Protein AF-A0A1J1J9F6-F1 (afdb_monomer)

Solvent-accessible surface area (backbone atoms only — not comparable to full-atom values): 32027 Å² total; per-residue (Å²): 133,83,80,63,82,72,73,73,68,59,70,45,63,48,17,17,58,83,80,62,45,76,57,54,98,86,55,65,65,42,72,72,48,70,69,55,32,52,53,46,20,74,74,68,78,46,81,68,76,72,48,98,85,37,22,52,30,33,38,53,67,60,50,52,52,51,52,53,51,49,53,53,50,50,52,49,50,53,54,49,50,54,50,49,52,60,53,54,69,68,67,81,74,77,78,72,76,80,83,74,83,84,77,94,70,87,80,84,84,81,90,77,90,78,90,82,81,90,79,87,85,89,83,84,89,86,87,85,88,84,85,88,91,85,89,87,81,87,90,85,87,87,82,89,84,89,83,86,86,80,92,76,87,86,82,92,71,85,76,75,75,75,76,75,68,79,78,84,76,85,79,47,72,67,56,52,41,51,52,52,46,46,48,58,55,37,61,72,66,76,52,55,72,70,57,36,29,44,55,48,22,52,55,42,35,73,74,70,40,73,89,54,42,36,67,58,51,47,54,51,50,55,54,38,65,76,35,58,71,62,45,49,54,43,48,53,50,44,53,51,51,46,76,73,47,88,49,72,87,63,69,63,71,89,62,93,81,65,78,89,80,77,83,87,73,69,80,71,84,42,72,69,56,54,23,50,51,48,31,48,54,48,55,52,34,73,78,35,78,83,61,53,68,72,59,49,26,43,52,49,23,51,52,40,42,75,74,65,43,74,89,52,40,42,67,56,48,46,54,48,53,52,54,42,62,70,36,60,70,59,31,53,57,38,48,52,54,22,52,50,61,71,66,48,79,83,70,65,78,67,84,70,73,88,42,75,67,39,50,51,52,57,56,61,41,49,68,54,55,63,67,70,59,57,99,82,64,90,69,59,78,59,64,59,42,52,52,51,38,53,51,39,38,75,71,68,57,49,81,60,56,63,66,55,51,52,55,50,51,55,49,60,74,76,67,70,92,85,82,83,88,76,93,76,91,78,92,79,93,81,91,76,78,96,70,80,94,63,83,82,84,82,79,79,52,70,67,55,52,52,51,52,53,50,50,50,55,60,46,77,75,45,100,65,99,61,67,64,41,50,55,41,16,52,51,45,34,73,73,66,79,47,93,55,46,32,66,56,49,47,57,50,50,54,54,53,55,51,57,62,72,78,104

pLDDT: mean 72.96, std 23.9, range [24.47, 97.75]

Organism: NCBI:txid568069

Radius of gyration: 36.57 Å; Cα contacts (8 Å, |Δi|>4): 276; chains: 1; bounding box: 85×73×110 Å

Mean predicted aligned error: 23.02 Å

Secondary structure (DSSP, 8-state):
----GGGGS--GGGB-TTT-PBPPTTS-EEE--HHHHHHHHHHHS------TTS--EEEHHHHHHHHHHHHHHHHHHHHHHHHHHHHHHTTSS-----------------------------------------------------------------------PPP-----HHHHHHHHHHHHHHHTTT--HHHHHHHHHHHHHHTT-TT--HHHHHHHHHHHHT-HHHHHHHHHHHHHHHHH---TTT---S-SSS-----S-S----HHHHHHHHHHHHHHHHH-TT--HHHHHHHHHHHHHHTT-TT--HHHHHHHHHHHHHSHHHHHHHHHHHHHHHHSTTS-----PPPHHHHHHHHHHHHHHHHS--TT----HHHHHHHHHHHHHHTTS----HHHHHHHHHHHHHS--------------------------S---HHHHHHHHHHHHHHHTS---S-HHHHHHHHHHHTTS----HHHHHHHHHHHHHHHH--

InterPro domains:
  IPR001005 SANT/Myb domain [SM00717] (167-227)
  IPR001005 SANT/Myb domain [SM00717] (350-415)
  IPR001005 SANT/Myb domain [SM00717] (440-499)
  IPR012934 Zinc finger, AD-type [PS51915] (14-86)
  IPR012934 Zinc finger, AD-type [SM00868] (15-86)

Foldseek 3Di:
DDDPPVVVLPQQQQAAQPPRHGNDPPFDKDFDDPVNQVLCCVQPVDGSDDDSSHYRIHTPVRVVVSVVSSVVVVVVVVVVVVVVVVVVVVPPPDPDPPPPPDDDDDDDDDDDDDDDDDDDDDDDDDDDDDDDDDDDDDDDDDDDDDDDDDDDDDDDDPPPPPPPDQPDDPDDLVNVLLLLLLCVVLVVVPDDLLVSLQVSQVVCVVVVNPRCHSVNSVVVVVVVVVVVVSSVVSVVVLVVCLVPDPPPSSPPDPPPPDDDPDPDPPPPCDLVVVLLLLLQLVVVCVVPVPDDLLRSLQVSQVVCVVVVNPPRHSVNSVVVPVVCVVVVVSVVVSNVVSVVVVVPPQPPPPVQDQDPVLLVLLVVCVVVVVVVDDVPDDDDPVVSLVVSQVVCVVVPRDRDDSVRSVVSSVCSVVPDPDDDDDDDDDDDDDDDDDDDPDDPLDDDDPVNLVLLVVLLVVVVVDDDPDLSLQSSQVVSVVVVVDRDDSVSSVVSNVVVVVVVVVD

Structure (mmCIF, N/CA/C/O backbone):
data_AF-A0A1J1J9F6-F1
#
_entry.id   AF-A0A1J1J9F6-F1
#
loop_
_atom_site.group_PDB
_atom_site.id
_atom_site.type_symbol
_atom_site.label_atom_id
_atom_site.label_alt_id
_atom_site.label_comp_id
_atom_site.label_asym_id
_atom_site.label_entity_id
_atom_site.label_seq_id
_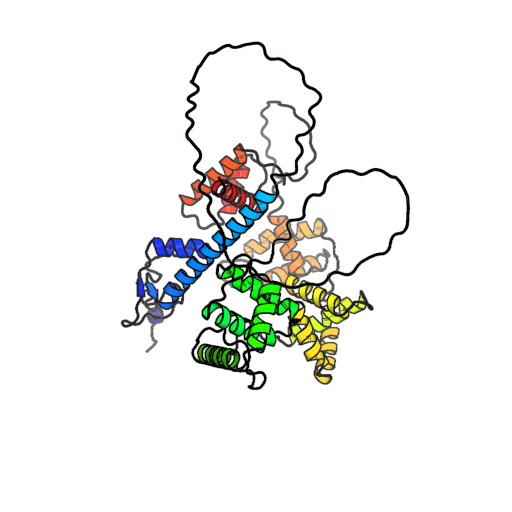atom_site.pdbx_PDB_ins_code
_atom_site.Cartn_x
_atom_site.Cartn_y
_atom_site.Cartn_z
_atom_site.occupancy
_atom_site.B_iso_or_equiv
_atom_site.auth_seq_id
_atom_site.auth_comp_id
_atom_site.auth_asym_id
_atom_site.auth_atom_id
_atom_site.pdbx_PDB_model_num
ATOM 1 N N . MET A 1 1 ? -27.253 24.117 -35.888 1.00 45.06 1 MET A N 1
ATOM 2 C CA . MET A 1 1 ? -26.289 24.970 -35.166 1.00 45.06 1 MET A CA 1
ATOM 3 C C . MET A 1 1 ? -25.290 24.029 -34.528 1.00 45.06 1 MET A C 1
ATOM 5 O O . MET A 1 1 ? -25.671 23.291 -33.633 1.00 45.06 1 MET A O 1
ATOM 9 N N . ALA A 1 2 ? -24.093 23.933 -35.106 1.00 40.78 2 ALA A N 1
ATOM 10 C CA . ALA A 1 2 ? -23.020 23.117 -34.559 1.00 40.78 2 ALA A CA 1
ATOM 11 C C . ALA A 1 2 ? -22.540 23.793 -33.271 1.00 40.78 2 ALA A C 1
ATOM 13 O O . ALA A 1 2 ? -22.115 24.946 -33.321 1.00 40.78 2 ALA A O 1
ATOM 14 N N . SER A 1 3 ? -22.679 23.114 -32.132 1.00 40.25 3 SER A N 1
ATOM 15 C CA . SER A 1 3 ? -21.994 23.505 -30.902 1.00 40.25 3 SER A CA 1
ATOM 16 C C . SER A 1 3 ? -20.500 23.421 -31.188 1.00 40.25 3 SER A C 1
ATOM 18 O O . SER A 1 3 ? -19.999 22.345 -31.522 1.00 40.25 3 SER A O 1
ATOM 20 N N . SER A 1 4 ? -19.816 24.558 -31.152 1.00 49.44 4 SER A N 1
ATOM 21 C CA . SER A 1 4 ? -18.376 24.624 -31.336 1.00 49.44 4 SER A CA 1
ATOM 22 C C . SER A 1 4 ? -17.692 23.730 -30.301 1.00 49.44 4 SER A C 1
ATOM 24 O O . SER A 1 4 ? -18.010 23.776 -29.115 1.00 49.44 4 SER A O 1
ATOM 26 N N . GLU A 1 5 ? -16.710 22.943 -30.739 1.00 48.59 5 GLU A N 1
ATOM 27 C CA . GLU A 1 5 ? -15.833 22.119 -29.886 1.00 48.59 5 GLU A CA 1
ATOM 28 C C . GLU A 1 5 ? -15.062 22.945 -28.825 1.00 48.59 5 GLU A C 1
ATOM 30 O O . GLU A 1 5 ? -14.340 22.389 -28.002 1.00 48.59 5 GLU A O 1
ATOM 35 N N . SER A 1 6 ? -15.250 24.270 -28.797 1.00 47.53 6 SER A N 1
ATOM 36 C CA . SER A 1 6 ? -14.750 25.197 -27.780 1.00 47.53 6 SER A CA 1
ATOM 37 C C . SER A 1 6 ? -15.433 25.074 -26.415 1.00 47.53 6 SER A C 1
ATOM 39 O O . SER A 1 6 ? -14.835 25.482 -25.424 1.00 47.53 6 SER A O 1
ATOM 41 N N . ASP A 1 7 ? -16.638 24.501 -26.327 1.00 44.69 7 ASP A N 1
ATOM 42 C CA . ASP A 1 7 ? -17.374 24.398 -25.051 1.00 44.69 7 ASP A CA 1
ATOM 43 C C . ASP A 1 7 ? -16.960 23.170 -24.209 1.00 44.69 7 ASP A C 1
ATOM 45 O O . ASP A 1 7 ? -17.439 22.973 -23.092 1.00 44.69 7 ASP A O 1
ATOM 49 N N . ILE A 1 8 ? -16.030 22.348 -24.719 1.00 46.72 8 ILE A N 1
ATOM 50 C CA . ILE A 1 8 ? -15.448 21.184 -24.021 1.00 46.72 8 ILE A CA 1
ATOM 51 C C . ILE A 1 8 ? -14.112 21.547 -23.338 1.00 46.72 8 ILE A C 1
ATOM 53 O O . ILE A 1 8 ? -13.499 20.718 -22.671 1.00 46.72 8 ILE A O 1
ATOM 57 N N . LEU A 1 9 ? -13.687 22.814 -23.371 1.00 47.03 9 LEU A N 1
ATOM 58 C CA . LEU A 1 9 ? -12.769 23.354 -22.361 1.00 47.03 9 LEU A CA 1
ATOM 59 C C . LEU A 1 9 ? -13.571 23.640 -21.085 1.00 47.03 9 LEU A C 1
ATOM 61 O O . LEU A 1 9 ? -13.746 24.783 -20.670 1.00 47.03 9 LEU A O 1
ATOM 65 N N . MET A 1 10 ? -14.110 22.576 -20.478 1.00 53.84 10 MET A N 1
ATOM 66 C CA . MET A 1 10 ? -14.727 22.657 -19.158 1.00 53.84 10 MET A CA 1
ATOM 67 C C . MET A 1 10 ? -13.744 23.347 -18.220 1.00 53.84 10 MET A C 1
ATOM 69 O O . MET A 1 10 ? -12.601 22.909 -18.117 1.00 53.84 10 MET A O 1
ATOM 73 N N . ASN A 1 11 ? -14.197 24.413 -17.561 1.00 63.03 11 ASN A N 1
ATOM 74 C CA . ASN A 1 11 ? -13.431 25.241 -16.636 1.00 63.03 11 ASN A CA 1
ATOM 75 C C . ASN A 1 11 ? -12.734 24.340 -15.592 1.00 63.03 11 ASN A C 1
ATOM 77 O O . ASN A 1 11 ? -13.311 23.957 -14.575 1.00 63.03 11 ASN A O 1
ATOM 81 N N . HIS A 1 12 ? -11.497 23.908 -15.875 1.00 67.12 12 HIS A N 1
ATOM 82 C CA . HIS A 1 12 ? -10.770 22.936 -15.047 1.00 67.12 12 HIS A CA 1
ATOM 83 C C . HIS A 1 12 ? -10.451 23.495 -13.655 1.00 67.12 12 HIS A C 1
ATOM 85 O O . HIS A 1 12 ? -10.065 22.744 -12.763 1.00 67.12 12 HIS A O 1
ATOM 91 N N . THR A 1 13 ? -10.629 24.802 -13.478 1.00 75.81 13 THR A N 1
ATOM 92 C CA . THR A 1 13 ? -10.451 25.582 -12.254 1.00 75.81 13 THR A CA 1
ATOM 93 C C . THR A 1 13 ? -11.430 25.197 -11.143 1.00 75.81 13 THR A C 1
ATOM 95 O O . THR A 1 13 ? -11.061 25.276 -9.975 1.00 75.81 13 THR A O 1
ATOM 98 N N . GLU A 1 14 ? -12.626 24.712 -11.485 1.00 83.69 14 GLU A N 1
ATOM 99 C CA . GLU A 1 14 ? -13.698 24.365 -10.534 1.00 83.69 14 GLU A CA 1
ATOM 100 C C . GLU A 1 14 ? -13.728 22.871 -10.179 1.00 83.69 14 GLU A C 1
ATOM 102 O O . GLU A 1 14 ? -14.678 22.370 -9.588 1.00 83.69 14 GLU A O 1
ATOM 107 N N . ARG A 1 15 ? -12.699 22.105 -10.549 1.00 90.06 15 ARG A N 1
ATOM 108 C CA . ARG A 1 15 ? -12.614 20.672 -10.226 1.00 90.06 15 ARG A CA 1
ATOM 109 C C . ARG A 1 15 ? -11.651 20.427 -9.082 1.00 90.06 15 ARG A C 1
ATOM 111 O O . ARG A 1 15 ? -10.672 21.136 -8.928 1.00 90.06 15 ARG A O 1
ATOM 118 N N . CYS A 1 16 ? -11.848 19.382 -8.298 1.00 92.25 16 CYS A N 1
ATOM 119 C CA . CYS A 1 16 ? -10.844 18.942 -7.341 1.00 92.25 16 CYS A CA 1
ATOM 120 C C . CYS A 1 16 ? -9.620 18.391 -8.083 1.00 92.25 16 CYS A C 1
ATOM 122 O O . CYS A 1 16 ? -9.741 17.487 -8.905 1.00 92.25 16 CYS A O 1
ATOM 124 N N . ARG A 1 17 ? -8.419 18.860 -7.739 1.00 92.00 17 ARG A N 1
ATOM 125 C CA . ARG A 1 17 ? -7.162 18.456 -8.380 1.00 92.00 17 ARG A CA 1
ATOM 126 C C . ARG A 1 17 ? -6.881 16.955 -8.291 1.00 92.00 17 ARG A C 1
ATOM 128 O O . ARG A 1 17 ? -6.308 16.401 -9.220 1.00 92.00 17 ARG A O 1
ATOM 135 N N . MET A 1 18 ? -7.294 16.308 -7.199 1.00 91.62 18 MET A N 1
ATOM 136 C CA . MET A 1 18 ? -7.048 14.879 -6.966 1.00 91.62 18 MET A CA 1
ATOM 137 C C . MET A 1 18 ? -8.082 13.959 -7.630 1.00 91.62 18 MET A C 1
ATOM 139 O O . MET A 1 18 ? -7.702 13.059 -8.368 1.00 91.62 18 MET A O 1
ATOM 143 N N . CYS A 1 19 ? -9.382 14.148 -7.372 1.00 92.62 19 CYS A N 1
ATOM 144 C CA . CYS A 1 19 ? -10.427 13.261 -7.904 1.00 92.62 19 CYS A CA 1
ATOM 145 C C . CYS A 1 19 ? -11.083 13.752 -9.201 1.00 92.62 19 CYS A C 1
ATOM 147 O O . CYS A 1 19 ? -11.910 13.038 -9.755 1.00 92.62 19 CYS A O 1
ATOM 149 N N . LEU A 1 20 ? -10.746 14.957 -9.673 1.00 91.50 20 LEU A N 1
ATOM 150 C CA . LEU A 1 20 ? -11.288 15.601 -10.881 1.00 91.50 20 LEU A CA 1
ATOM 151 C C . LEU A 1 20 ? -12.809 15.843 -10.876 1.00 91.50 20 LEU A C 1
ATOM 153 O O . LEU A 1 20 ? -13.358 16.292 -11.890 1.00 91.50 20 LEU A O 1
ATOM 157 N N . ASN A 1 21 ? -13.476 15.596 -9.745 1.00 90.94 21 ASN A N 1
ATOM 158 C CA . ASN A 1 21 ? -14.885 15.919 -9.534 1.00 90.94 21 ASN A CA 1
ATOM 159 C C . ASN A 1 21 ? -15.082 17.434 -9.485 1.00 90.94 21 ASN A C 1
ATOM 161 O O . ASN A 1 21 ? -14.220 18.148 -8.979 1.00 90.94 21 ASN A O 1
ATOM 165 N N . LEU A 1 22 ? -16.219 17.908 -9.991 1.00 90.94 22 LEU A N 1
ATOM 166 C CA . LEU A 1 22 ? -16.629 19.307 -9.864 1.00 90.94 22 LEU A CA 1
ATOM 167 C C . LEU A 1 22 ? -16.836 19.651 -8.387 1.00 90.94 22 LEU A C 1
ATOM 169 O O . LEU A 1 22 ? -17.468 18.885 -7.664 1.00 90.94 22 LEU A O 1
ATOM 173 N N . ILE A 1 23 ? -16.286 20.783 -7.966 1.00 89.44 23 ILE A N 1
ATOM 174 C CA . ILE A 1 23 ? -16.516 21.383 -6.658 1.00 89.44 23 ILE A CA 1
ATOM 175 C C . ILE A 1 23 ? -17.709 22.313 -6.838 1.00 89.44 23 ILE A C 1
ATOM 177 O O . ILE A 1 23 ? -17.644 23.258 -7.618 1.00 89.44 23 ILE A O 1
ATOM 181 N N . SER A 1 24 ? -18.810 22.019 -6.154 1.00 86.00 24 SER A N 1
ATOM 182 C CA . SER A 1 24 ? -19.954 22.935 -6.149 1.00 86.00 24 SER A CA 1
ATOM 183 C C . SER A 1 24 ? -19.693 24.120 -5.216 1.00 86.00 24 SER A C 1
ATOM 185 O O . SER A 1 24 ? -18.959 23.980 -4.239 1.00 86.00 24 SER A O 1
ATOM 187 N N . ASP A 1 25 ? -20.346 25.258 -5.462 1.00 76.69 25 ASP A N 1
ATOM 188 C CA . ASP A 1 25 ? -20.205 26.482 -4.649 1.00 76.69 25 ASP A CA 1
ATOM 189 C C . ASP A 1 25 ? -20.490 26.272 -3.147 1.00 76.69 25 ASP A C 1
ATOM 191 O O . ASP A 1 25 ? -20.051 27.054 -2.306 1.00 76.69 25 ASP A O 1
ATOM 195 N N . ASN A 1 26 ? -21.209 25.200 -2.800 1.00 79.25 26 ASN A N 1
ATOM 196 C CA . ASN A 1 26 ? -21.581 24.853 -1.429 1.00 79.25 26 ASN A CA 1
ATOM 197 C C . ASN A 1 26 ? -20.626 23.844 -0.762 1.00 79.25 26 ASN A C 1
ATOM 199 O O . ASN A 1 26 ? -20.807 23.516 0.413 1.00 79.25 26 ASN A O 1
ATOM 203 N N . GLU A 1 27 ? -19.644 23.303 -1.484 1.00 81.56 27 GLU A N 1
ATOM 204 C CA . GLU A 1 27 ? -18.698 22.332 -0.936 1.00 81.56 27 GLU A CA 1
ATOM 205 C C . GLU A 1 27 ? -17.489 23.008 -0.285 1.00 81.56 27 GLU A C 1
ATOM 207 O O . GLU A 1 27 ? -16.914 23.960 -0.802 1.00 81.56 27 GLU A O 1
ATOM 212 N N . ILE A 1 28 ? -17.046 22.461 0.851 1.00 89.62 28 ILE A N 1
ATOM 213 C CA . ILE A 1 28 ? -15.795 22.884 1.484 1.00 89.62 28 ILE A CA 1
ATOM 214 C C . ILE A 1 28 ? -14.626 22.404 0.619 1.00 89.62 28 ILE A C 1
ATOM 216 O O . ILE A 1 28 ? -14.436 21.198 0.408 1.00 89.62 28 ILE A O 1
ATOM 220 N N . PHE A 1 29 ? -13.807 23.350 0.174 1.00 92.94 29 PHE A N 1
ATOM 221 C CA . PHE A 1 29 ? -12.582 23.091 -0.566 1.00 92.94 29 PHE A CA 1
ATOM 222 C C . PHE A 1 29 ? -11.382 23.774 0.085 1.00 92.94 29 PHE A C 1
ATOM 224 O O . PHE A 1 29 ? -11.502 24.752 0.821 1.00 92.94 29 PHE A O 1
ATOM 231 N N . TYR A 1 30 ? -10.206 23.240 -0.217 1.00 93.56 30 TYR A N 1
ATOM 232 C CA . TYR A 1 30 ? -8.922 23.749 0.237 1.00 93.56 30 TYR A CA 1
ATOM 233 C C . TYR A 1 30 ? -8.121 24.201 -0.975 1.00 93.56 30 TYR A C 1
ATOM 235 O O . TYR A 1 30 ? -8.051 23.490 -1.980 1.00 93.56 30 TYR A O 1
ATOM 243 N N . LYS A 1 31 ? -7.512 25.382 -0.885 1.00 94.12 31 LYS A N 1
ATOM 244 C CA . LYS A 1 31 ? -6.540 25.828 -1.880 1.00 94.12 31 LYS A CA 1
ATOM 245 C C . LYS A 1 31 ? -5.229 25.081 -1.646 1.00 94.12 31 LYS A C 1
ATOM 247 O O . LYS A 1 31 ? -4.800 24.958 -0.503 1.00 94.12 31 LYS A O 1
ATOM 252 N N . ILE A 1 32 ? -4.609 24.594 -2.717 1.00 94.19 32 ILE A N 1
ATOM 253 C CA . ILE A 1 32 ? -3.325 23.894 -2.636 1.00 94.19 32 ILE A CA 1
ATOM 254 C C . ILE A 1 32 ? -2.253 24.899 -2.213 1.00 94.19 32 ILE A C 1
ATOM 256 O O . ILE A 1 32 ? -1.928 25.823 -2.964 1.00 94.19 32 ILE A O 1
ATOM 260 N N . ASP A 1 33 ? -1.714 24.708 -1.015 1.00 94.44 33 ASP A N 1
ATOM 261 C CA . ASP A 1 33 ? -0.551 25.417 -0.496 1.00 94.44 33 ASP A CA 1
ATOM 262 C C . ASP A 1 33 ? 0.710 24.542 -0.577 1.00 94.44 33 ASP A C 1
ATOM 264 O O . ASP A 1 33 ? 0.669 23.386 -1.009 1.00 94.44 33 ASP A O 1
ATOM 268 N N . GLU A 1 34 ? 1.855 25.103 -0.194 1.00 93.31 34 GLU A N 1
ATOM 269 C CA . GLU A 1 34 ? 3.135 24.393 -0.262 1.00 93.31 34 GLU A CA 1
ATOM 270 C C . GLU A 1 34 ? 3.165 23.166 0.661 1.00 93.31 34 GLU A C 1
ATOM 272 O O . GLU A 1 34 ? 3.655 22.108 0.272 1.00 93.31 34 GLU A O 1
ATOM 277 N N . THR A 1 35 ? 2.542 23.263 1.838 1.00 93.44 35 THR A N 1
ATOM 278 C CA . THR A 1 35 ? 2.423 22.156 2.795 1.00 93.44 35 THR A CA 1
ATOM 279 C C . THR A 1 35 ? 1.708 20.960 2.172 1.00 93.44 35 THR A C 1
ATOM 281 O O . THR A 1 35 ? 2.167 19.823 2.279 1.00 93.44 35 THR A O 1
ATOM 284 N N . MET A 1 36 ? 0.593 21.207 1.486 1.00 94.19 36 MET A N 1
ATOM 285 C CA . MET A 1 36 ? -0.194 20.183 0.815 1.00 94.19 36 MET A CA 1
ATOM 286 C C . MET A 1 36 ? 0.563 19.560 -0.360 1.00 94.19 36 MET A C 1
ATOM 288 O O . MET A 1 36 ? 0.518 18.339 -0.521 1.00 94.19 36 MET A O 1
ATOM 292 N N . LYS A 1 37 ? 1.305 20.364 -1.139 1.00 93.69 37 LYS A N 1
ATOM 293 C CA . LYS A 1 37 ? 2.190 19.840 -2.192 1.00 93.69 37 LYS A CA 1
ATOM 294 C C . LYS A 1 37 ? 3.244 18.905 -1.613 1.00 93.69 37 LYS A C 1
ATOM 296 O O . LYS A 1 37 ? 3.349 17.773 -2.072 1.00 93.69 37 LYS A O 1
ATOM 301 N N . THR A 1 38 ? 3.958 19.340 -0.573 1.00 92.44 38 THR A N 1
ATOM 302 C CA . THR A 1 38 ? 4.999 18.534 0.076 1.00 92.44 38 THR A CA 1
ATOM 303 C C . THR A 1 38 ? 4.424 17.245 0.665 1.00 92.44 38 THR A C 1
ATOM 305 O O . THR A 1 38 ? 4.999 16.175 0.476 1.00 92.44 38 THR A O 1
ATOM 308 N N . LYS A 1 39 ? 3.263 17.301 1.336 1.00 92.12 39 LYS A N 1
ATOM 309 C CA . LYS A 1 39 ? 2.571 16.102 1.847 1.00 92.12 39 LYS A CA 1
ATOM 310 C C . LYS A 1 39 ? 2.236 15.119 0.722 1.00 92.12 39 LYS A C 1
ATOM 312 O O . LYS A 1 39 ? 2.510 13.925 0.843 1.00 92.12 39 LYS A O 1
ATOM 317 N N . PHE A 1 40 ? 1.665 15.620 -0.371 1.00 93.56 40 PHE A N 1
ATOM 318 C CA . PHE A 1 40 ? 1.282 14.806 -1.522 1.00 93.56 40 PHE A CA 1
ATOM 319 C C . PHE A 1 40 ? 2.495 14.175 -2.216 1.00 93.56 40 PHE A C 1
ATOM 321 O O . PHE A 1 40 ? 2.488 12.973 -2.492 1.00 93.56 40 PHE A O 1
ATOM 328 N N . GLU A 1 41 ? 3.551 14.952 -2.444 1.00 93.62 41 GLU A N 1
ATOM 329 C CA . GLU A 1 41 ? 4.795 14.483 -3.052 1.00 93.62 41 GLU A CA 1
ATOM 330 C C . GLU A 1 41 ? 5.493 13.447 -2.167 1.00 93.62 41 GLU A C 1
ATOM 332 O O . GLU A 1 41 ? 5.879 12.385 -2.648 1.00 93.62 41 GLU A O 1
ATOM 337 N N . ASN A 1 42 ? 5.571 13.677 -0.854 1.00 87.81 42 ASN A N 1
ATOM 338 C CA . ASN A 1 42 ? 6.160 12.715 0.078 1.00 87.81 42 ASN A CA 1
ATOM 339 C C . ASN A 1 42 ? 5.431 11.365 0.063 1.00 87.81 42 ASN A C 1
ATOM 341 O O . ASN A 1 42 ? 6.063 10.317 0.225 1.00 87.81 42 ASN A O 1
ATOM 345 N N . LEU A 1 43 ? 4.107 11.375 -0.120 1.00 91.81 43 LEU A N 1
ATOM 346 C CA . LEU A 1 43 ? 3.293 10.163 -0.175 1.00 91.81 43 LEU A CA 1
ATOM 347 C C . LEU A 1 43 ? 3.382 9.439 -1.519 1.00 91.81 43 LEU A C 1
ATOM 349 O O . LEU A 1 43 ? 3.495 8.214 -1.534 1.00 91.81 43 LEU A O 1
ATOM 353 N N . THR A 1 44 ? 3.305 10.177 -2.625 1.00 88.88 44 THR A N 1
ATOM 354 C CA . THR A 1 44 ? 3.098 9.612 -3.970 1.00 88.88 44 THR A CA 1
ATOM 355 C C . THR A 1 44 ? 4.344 9.618 -4.848 1.00 88.88 44 THR A C 1
ATOM 357 O O . THR A 1 44 ? 4.368 8.918 -5.857 1.00 88.88 44 THR A O 1
ATOM 360 N N . PHE A 1 45 ? 5.367 10.386 -4.470 1.00 87.25 45 PHE A N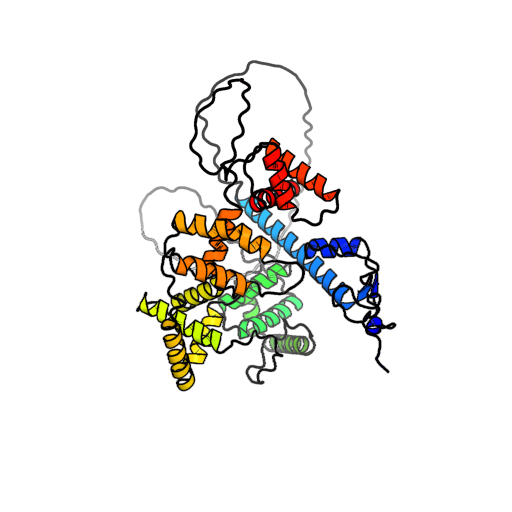 1
ATOM 361 C CA . PHE A 1 45 ? 6.535 10.729 -5.287 1.00 87.25 45 PHE A CA 1
ATOM 362 C C . PHE A 1 45 ? 6.185 11.470 -6.587 1.00 87.25 45 PHE A C 1
ATOM 364 O O . PHE A 1 45 ? 6.971 11.472 -7.533 1.00 87.25 45 PHE A O 1
ATOM 371 N N . VAL A 1 46 ? 5.001 12.088 -6.640 1.00 87.62 46 VAL A N 1
ATOM 372 C CA . VAL A 1 46 ? 4.521 12.887 -7.770 1.00 87.62 46 VAL A CA 1
ATOM 373 C C . VAL A 1 46 ? 4.304 14.324 -7.308 1.00 87.62 46 VAL A C 1
ATOM 375 O O . VAL A 1 46 ? 3.648 14.563 -6.295 1.00 87.62 46 VAL A O 1
ATOM 378 N N . GLU A 1 47 ? 4.822 15.285 -8.071 1.00 86.94 47 GLU A N 1
ATOM 379 C CA . GLU A 1 47 ? 4.639 16.707 -7.784 1.00 86.94 47 GLU A CA 1
ATOM 380 C C . GLU A 1 47 ? 3.196 17.153 -8.068 1.00 86.94 47 GLU A C 1
ATOM 382 O O . GLU A 1 47 ? 2.622 16.902 -9.134 1.00 86.94 47 GLU A O 1
ATOM 387 N N . LEU A 1 48 ? 2.612 17.886 -7.121 1.00 88.31 48 LEU A N 1
ATOM 388 C CA . LEU A 1 48 ? 1.295 18.490 -7.278 1.00 88.31 48 LEU A CA 1
ATOM 389 C C . LEU A 1 48 ? 1.410 19.867 -7.960 1.00 88.31 48 LEU A C 1
ATOM 391 O O . LEU A 1 48 ? 1.349 20.915 -7.316 1.00 88.31 48 LEU A O 1
ATOM 395 N N . ILE A 1 49 ? 1.567 19.858 -9.286 1.00 84.38 49 ILE A N 1
ATOM 396 C CA . ILE A 1 49 ? 1.757 21.078 -10.089 1.00 84.38 49 ILE A CA 1
ATOM 397 C C . ILE A 1 49 ? 0.466 21.912 -10.130 1.00 84.38 49 ILE A C 1
ATOM 399 O O . ILE A 1 49 ? -0.590 21.412 -10.543 1.00 84.38 49 ILE A O 1
ATOM 403 N N . I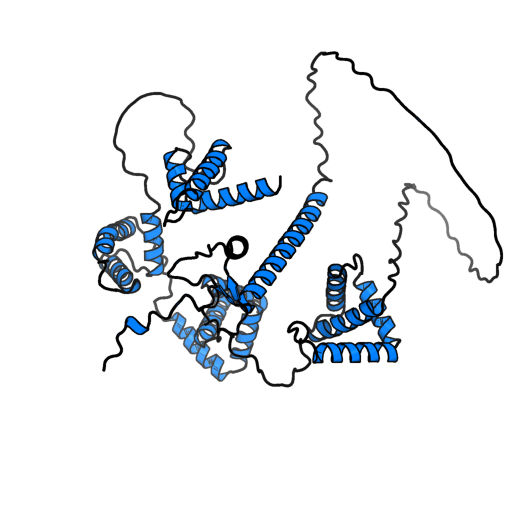LE A 1 50 ? 0.577 23.197 -9.772 1.00 80.94 50 ILE A N 1
ATOM 404 C CA . ILE A 1 50 ? -0.468 24.220 -9.924 1.00 80.94 50 ILE A CA 1
ATOM 405 C C . ILE A 1 50 ? -0.141 25.052 -11.167 1.00 80.94 50 ILE A C 1
ATOM 407 O O . ILE A 1 50 ? 0.932 25.640 -11.257 1.00 80.94 50 ILE A O 1
ATOM 411 N N . SER A 1 51 ? -1.060 25.121 -12.128 1.00 82.25 51 SER A N 1
ATOM 412 C CA . SER A 1 51 ? -0.914 25.967 -13.320 1.00 82.25 51 SER A CA 1
ATOM 413 C C . SER A 1 51 ? -2.279 26.477 -13.770 1.00 82.25 51 SER A C 1
ATOM 415 O O . SER A 1 51 ? -3.296 25.986 -13.296 1.00 82.25 51 SER A O 1
ATOM 417 N N . SER A 1 52 ? -2.332 27.411 -14.720 1.00 80.56 52 SER A N 1
ATOM 418 C CA . SER A 1 52 ? -3.601 27.873 -15.305 1.00 80.56 52 SER A CA 1
ATOM 419 C C . SER A 1 52 ? -4.401 26.761 -15.999 1.00 80.56 52 SER A C 1
ATOM 421 O O . SER A 1 52 ? -5.607 26.899 -16.173 1.00 80.56 52 SER A O 1
ATOM 423 N N . GLN A 1 53 ? -3.748 25.657 -16.374 1.00 80.88 53 GLN A N 1
ATOM 424 C CA . GLN A 1 53 ? -4.378 24.503 -17.022 1.00 80.88 53 GLN A CA 1
ATOM 425 C C . GLN A 1 53 ? -4.981 23.509 -16.019 1.00 80.88 53 GLN A C 1
ATOM 427 O O . GLN A 1 53 ? -5.722 22.608 -16.407 1.00 80.88 53 GLN A O 1
ATOM 432 N N . PHE A 1 54 ? -4.668 23.643 -14.728 1.00 83.12 54 PHE A N 1
ATOM 433 C CA . PHE A 1 54 ? -5.048 22.682 -13.702 1.00 83.12 54 PHE A CA 1
ATOM 434 C C . PHE A 1 54 ? -5.690 23.363 -12.497 1.00 83.12 54 PHE A C 1
ATOM 436 O O . PHE A 1 54 ? -5.325 24.470 -12.117 1.00 83.12 54 PHE A O 1
ATOM 443 N N . SER A 1 55 ? -6.621 22.672 -11.840 1.00 89.50 55 SER A N 1
ATOM 444 C CA . SER A 1 55 ? -7.222 23.202 -10.619 1.00 89.50 55 SER A CA 1
ATOM 445 C C . SER A 1 55 ? -6.194 23.460 -9.517 1.00 89.50 55 SER A C 1
ATOM 447 O O . SER A 1 55 ? -5.293 22.651 -9.284 1.00 89.50 55 SER A O 1
ATOM 449 N N . SER A 1 56 ? -6.400 24.557 -8.788 1.00 92.50 56 SER A N 1
ATOM 450 C CA . SER A 1 56 ? -5.678 24.886 -7.554 1.00 92.50 56 SER A CA 1
ATOM 451 C C . SER A 1 56 ? -6.435 24.468 -6.285 1.00 92.50 56 SER A C 1
ATOM 453 O O . SER A 1 56 ? -6.046 24.860 -5.186 1.00 92.50 56 SER A O 1
ATOM 455 N N . LEU A 1 57 ? -7.519 23.694 -6.427 1.00 93.19 57 LEU A N 1
ATOM 456 C CA . LEU A 1 57 ? -8.451 23.345 -5.355 1.00 93.19 57 LEU A CA 1
ATOM 457 C C . LEU A 1 57 ? -8.475 21.836 -5.088 1.00 93.19 57 LEU A C 1
ATOM 459 O O . LEU A 1 57 ? -8.392 21.027 -6.011 1.00 93.19 57 LEU A O 1
ATOM 463 N N . ILE A 1 58 ? -8.663 21.445 -3.830 1.00 94.12 58 ILE A N 1
ATOM 464 C CA . ILE A 1 58 ? -8.890 20.060 -3.398 1.00 94.12 58 ILE A CA 1
ATOM 465 C C . ILE A 1 58 ? -10.171 19.998 -2.569 1.00 94.12 58 ILE A C 1
ATOM 467 O O . ILE A 1 58 ? -10.361 20.794 -1.651 1.00 94.12 58 ILE A O 1
ATOM 471 N N . CYS A 1 59 ? -11.057 19.045 -2.867 1.00 95.00 59 CYS A N 1
ATOM 472 C CA . CYS A 1 59 ? -12.280 18.862 -2.090 1.00 95.00 59 CYS A CA 1
ATOM 473 C C . CYS A 1 59 ? -11.986 18.279 -0.699 1.00 95.00 59 CYS A C 1
ATOM 475 O O . CYS A 1 59 ? -10.992 17.575 -0.489 1.00 95.00 59 CYS A O 1
ATOM 477 N N . LEU A 1 60 ? -12.897 18.511 0.250 1.00 94.88 60 LEU A N 1
ATOM 478 C CA . LEU A 1 60 ? -12.782 18.026 1.627 1.00 94.88 60 LEU A CA 1
ATOM 479 C C . LEU A 1 60 ? -12.452 16.533 1.738 1.00 94.88 60 LEU A C 1
ATOM 481 O O . LEU A 1 60 ? -11.636 16.146 2.571 1.00 94.88 60 LEU A O 1
ATOM 485 N N . ASN A 1 61 ? -13.065 15.690 0.905 1.00 95.44 61 ASN A N 1
ATOM 486 C CA . ASN A 1 61 ? -12.848 14.246 0.967 1.00 95.44 61 ASN A CA 1
ATOM 487 C C . ASN A 1 61 ? -11.417 13.862 0.563 1.00 95.44 61 ASN A C 1
ATOM 489 O O . ASN A 1 61 ? -10.768 13.066 1.238 1.00 95.44 61 ASN A O 1
ATOM 493 N N . CYS A 1 62 ? -10.901 14.463 -0.511 1.00 95.06 62 CYS A N 1
ATOM 494 C CA . CYS A 1 62 ? -9.529 14.238 -0.954 1.00 95.06 62 CYS A CA 1
ATOM 495 C C . CYS A 1 62 ? -8.515 14.744 0.073 1.00 95.06 62 CYS A C 1
ATOM 497 O O . CYS A 1 62 ? -7.560 14.028 0.362 1.00 95.06 62 CYS A O 1
ATOM 499 N N . ASN A 1 63 ? -8.763 15.905 0.687 1.00 95.12 63 ASN A N 1
ATOM 500 C CA . ASN A 1 63 ? -7.908 16.414 1.757 1.00 95.12 63 ASN A CA 1
ATOM 501 C C . ASN A 1 63 ? -7.916 15.492 2.993 1.00 95.12 63 ASN A C 1
ATOM 503 O O . ASN A 1 63 ? -6.862 15.119 3.494 1.00 95.12 63 ASN A O 1
ATOM 507 N N . LYS A 1 64 ? -9.093 15.030 3.441 1.00 95.31 64 LYS A N 1
ATOM 508 C CA . LYS A 1 64 ? -9.203 14.061 4.548 1.00 95.31 64 LYS A CA 1
ATOM 509 C C . LYS A 1 64 ? -8.447 12.765 4.260 1.00 95.31 64 LYS A C 1
ATOM 511 O O . LYS A 1 64 ? -7.808 12.222 5.155 1.00 95.31 64 LYS A O 1
ATOM 516 N N . ASN A 1 65 ? -8.523 12.261 3.030 1.00 95.50 65 ASN A N 1
ATOM 517 C CA . ASN A 1 65 ? -7.792 11.057 2.638 1.00 95.50 65 ASN A CA 1
ATOM 518 C C . ASN A 1 65 ? -6.280 11.294 2.593 1.00 95.50 65 ASN A C 1
ATOM 520 O O . ASN A 1 65 ? -5.529 10.412 3.001 1.00 95.50 65 ASN A O 1
ATOM 524 N N . LEU A 1 66 ? -5.842 12.474 2.145 1.00 94.25 66 LEU A N 1
ATOM 525 C CA . LEU A 1 66 ? -4.434 12.857 2.175 1.00 94.25 66 LEU A CA 1
ATOM 526 C C . LEU A 1 66 ? -3.899 12.873 3.614 1.00 94.25 66 LEU A C 1
ATOM 528 O O . LEU A 1 66 ? -2.899 12.219 3.885 1.00 94.25 66 LEU A O 1
ATOM 532 N N . GLU A 1 67 ? -4.606 13.522 4.543 1.00 94.56 67 GLU A N 1
ATOM 533 C CA . GLU A 1 67 ? -4.221 13.559 5.962 1.00 94.56 67 GLU A CA 1
ATOM 534 C C . GLU A 1 67 ? -4.198 12.158 6.592 1.00 94.56 67 GLU A C 1
ATOM 536 O O . GLU A 1 67 ? -3.227 11.796 7.251 1.00 94.56 67 GLU A O 1
ATOM 541 N N . LYS A 1 68 ? -5.211 11.319 6.325 1.00 95.50 68 LYS A N 1
ATOM 542 C CA . LYS A 1 68 ? -5.231 9.921 6.798 1.00 95.50 68 LYS A CA 1
ATOM 543 C C . LYS A 1 68 ? -4.012 9.130 6.320 1.00 95.50 68 LYS A C 1
ATOM 545 O O . LYS A 1 68 ? -3.436 8.366 7.090 1.00 95.50 68 LYS A O 1
ATOM 550 N N . LEU A 1 69 ? -3.625 9.298 5.055 1.00 93.88 69 LEU A N 1
ATOM 551 C CA . LEU A 1 69 ? -2.452 8.630 4.492 1.00 93.88 69 LEU A CA 1
ATOM 552 C C . LEU A 1 69 ? -1.144 9.175 5.076 1.00 93.88 69 LEU A C 1
ATOM 554 O O . LEU A 1 69 ? -0.228 8.389 5.311 1.00 93.88 69 LEU A O 1
ATOM 558 N N . CYS A 1 70 ? -1.059 10.483 5.339 1.00 92.50 70 CYS A N 1
ATOM 559 C CA . CYS A 1 70 ? 0.076 11.084 6.041 1.00 92.50 70 CYS A CA 1
ATOM 560 C C . CYS A 1 70 ? 0.247 10.463 7.431 1.00 92.50 70 CYS A C 1
ATOM 562 O O . CYS A 1 70 ? 1.313 9.919 7.710 1.00 92.50 70 CYS A O 1
ATOM 564 N N . SER A 1 71 ? -0.809 10.448 8.251 1.00 93.94 71 SER A N 1
ATOM 565 C CA . SER A 1 71 ? -0.759 9.868 9.599 1.00 93.94 71 SER A CA 1
ATOM 566 C C . SER A 1 71 ? -0.408 8.379 9.578 1.00 93.94 71 SER A C 1
ATOM 568 O O . SER A 1 71 ? 0.427 7.932 10.356 1.00 93.94 71 SER A O 1
ATOM 570 N N . PHE A 1 72 ? -0.980 7.609 8.645 1.00 95.06 72 PHE A N 1
ATOM 571 C CA . PHE A 1 72 ? -0.633 6.194 8.493 1.00 95.06 72 PHE A CA 1
ATOM 572 C C . PHE A 1 72 ? 0.848 5.990 8.145 1.00 95.06 72 PHE A C 1
ATOM 574 O O . PHE A 1 72 ? 1.494 5.077 8.657 1.00 95.06 72 PHE A O 1
ATOM 581 N N . ARG A 1 73 ? 1.410 6.833 7.271 1.00 91.19 73 ARG A N 1
ATOM 582 C CA . ARG A 1 73 ? 2.832 6.759 6.918 1.00 91.19 73 ARG A CA 1
ATOM 583 C C . ARG A 1 73 ? 3.726 7.094 8.110 1.00 91.19 73 ARG A C 1
ATOM 585 O O . ARG A 1 73 ? 4.733 6.418 8.290 1.00 91.19 73 ARG A O 1
ATOM 592 N N . GLU A 1 74 ? 3.382 8.115 8.888 1.00 91.38 74 GLU A N 1
ATOM 593 C CA . GLU A 1 74 ? 4.116 8.486 10.103 1.00 91.38 74 GLU A CA 1
ATOM 594 C C . GLU A 1 74 ? 4.123 7.334 11.113 1.00 91.38 74 GLU A C 1
ATOM 596 O O . GLU A 1 74 ? 5.193 6.923 11.557 1.00 91.38 74 GLU A O 1
ATOM 601 N N . GLU A 1 75 ? 2.961 6.727 11.371 1.00 95.06 75 GLU A N 1
ATOM 602 C CA . GLU A 1 75 ? 2.837 5.557 12.249 1.00 95.06 75 GLU A CA 1
ATOM 603 C C . GLU A 1 75 ? 3.651 4.361 11.727 1.00 95.06 75 GLU A C 1
ATOM 605 O O . GLU A 1 75 ? 4.309 3.650 12.490 1.00 95.06 75 GLU A O 1
ATOM 610 N N . LEU A 1 76 ? 3.647 4.130 10.410 1.00 94.50 76 LEU A N 1
ATOM 611 C CA . LEU A 1 76 ? 4.442 3.070 9.795 1.00 94.50 76 LEU A CA 1
ATOM 612 C C . LEU A 1 76 ? 5.945 3.308 9.980 1.00 94.50 76 LEU A C 1
ATOM 614 O O . LEU A 1 76 ? 6.661 2.364 10.311 1.00 94.50 76 LEU A O 1
ATOM 618 N N . ILE A 1 77 ? 6.414 4.542 9.773 1.00 91.75 77 ILE A N 1
ATOM 619 C CA . ILE A 1 77 ? 7.817 4.918 9.983 1.00 91.75 77 ILE A CA 1
ATOM 620 C C . ILE A 1 77 ? 8.186 4.723 11.453 1.00 91.75 77 ILE A C 1
ATOM 622 O O . ILE A 1 77 ? 9.181 4.068 11.734 1.00 91.75 77 ILE A O 1
ATOM 626 N N . GLU A 1 78 ? 7.366 5.204 12.387 1.00 94.38 78 GLU A N 1
ATOM 627 C CA . GLU A 1 78 ? 7.606 5.043 13.824 1.00 94.38 78 GLU A CA 1
ATOM 628 C C . GLU A 1 78 ? 7.700 3.562 14.222 1.00 94.38 78 GLU A C 1
ATOM 630 O O . GLU A 1 78 ? 8.628 3.151 14.921 1.00 94.38 78 GLU A O 1
ATOM 635 N N . ASN A 1 79 ? 6.778 2.730 13.733 1.00 93.88 79 ASN A N 1
ATOM 636 C CA . ASN A 1 79 ? 6.788 1.292 13.995 1.00 93.88 79 ASN A CA 1
ATOM 637 C C . ASN A 1 79 ? 8.008 0.591 13.380 1.00 93.88 79 ASN A C 1
ATOM 639 O O . ASN A 1 79 ? 8.566 -0.320 13.993 1.00 93.88 79 ASN A O 1
ATOM 643 N N . GLN A 1 80 ? 8.437 1.005 12.185 1.00 92.44 80 GLN A N 1
ATOM 644 C CA . GLN A 1 80 ? 9.657 0.492 11.562 1.00 92.44 80 GLN A CA 1
ATOM 645 C C . GLN A 1 80 ? 10.899 0.895 12.358 1.00 92.44 80 GLN A C 1
ATOM 647 O O . GLN A 1 80 ? 11.735 0.036 12.622 1.00 92.44 80 GLN A O 1
ATOM 652 N N . THR A 1 81 ? 10.998 2.151 12.790 1.00 90.81 81 THR A N 1
ATOM 653 C CA . THR A 1 81 ? 12.103 2.640 13.623 1.00 90.81 81 THR A CA 1
ATOM 654 C C . THR A 1 81 ? 12.193 1.859 14.930 1.00 90.81 81 THR A C 1
ATOM 656 O O . THR A 1 81 ? 13.248 1.308 15.228 1.00 90.81 81 THR A O 1
ATOM 659 N N . LYS A 1 82 ? 11.072 1.679 15.645 1.00 92.31 82 LYS A N 1
ATOM 660 C CA . LYS A 1 82 ? 11.022 0.857 16.868 1.00 92.31 82 LYS A CA 1
ATOM 661 C C . LYS A 1 82 ? 11.477 -0.581 16.622 1.00 92.31 82 LYS A C 1
ATOM 663 O O . LYS A 1 82 ? 12.184 -1.161 17.442 1.00 92.31 82 LYS A O 1
ATOM 668 N N . LEU A 1 83 ? 11.072 -1.178 15.499 1.00 90.19 83 LEU A N 1
ATOM 669 C CA . LEU A 1 83 ? 11.510 -2.523 15.133 1.00 90.19 83 LEU A CA 1
ATOM 670 C C . LEU A 1 83 ? 13.025 -2.569 14.887 1.00 90.19 83 LEU A C 1
ATOM 672 O O . LEU A 1 83 ? 13.676 -3.503 15.347 1.00 90.19 83 LEU A O 1
ATOM 676 N N . TYR A 1 84 ? 13.582 -1.578 14.190 1.00 86.00 84 TYR A N 1
ATOM 677 C CA . TYR A 1 84 ? 15.022 -1.481 13.954 1.00 86.00 84 TYR A CA 1
ATOM 678 C C . TYR A 1 84 ? 15.809 -1.302 15.251 1.00 86.00 84 TYR A C 1
ATOM 680 O O . TYR A 1 84 ? 16.768 -2.035 15.463 1.00 86.00 84 TYR A O 1
ATOM 688 N N . GLU A 1 85 ? 15.384 -0.407 16.141 1.00 85.00 85 GLU A N 1
ATOM 689 C CA . GLU A 1 85 ? 16.018 -0.199 17.449 1.00 85.00 85 GLU A CA 1
ATOM 690 C C . GLU A 1 85 ? 16.045 -1.494 18.271 1.00 85.00 85 GLU A C 1
ATOM 692 O O . GLU A 1 85 ? 17.095 -1.892 18.775 1.00 85.00 85 GLU A O 1
ATOM 697 N N . LEU A 1 86 ? 14.922 -2.220 18.329 1.00 84.62 86 LEU A N 1
ATOM 698 C CA . LEU A 1 86 ? 14.850 -3.516 19.010 1.00 84.62 86 LEU A CA 1
ATOM 699 C C . LEU A 1 86 ? 15.766 -4.571 18.381 1.00 84.62 86 LEU A C 1
ATOM 701 O O . LEU A 1 86 ? 16.286 -5.429 19.090 1.00 84.62 86 LEU A O 1
ATOM 705 N N . LEU A 1 87 ? 15.951 -4.550 17.061 1.00 78.38 87 LEU A N 1
ATOM 706 C CA . LEU A 1 87 ? 16.852 -5.481 16.386 1.00 78.38 87 LEU A CA 1
ATOM 707 C C . LEU A 1 87 ? 18.322 -5.110 16.622 1.00 78.38 87 LEU A C 1
ATOM 709 O O . LEU A 1 87 ? 19.113 -6.008 16.880 1.00 78.38 87 LEU A O 1
ATOM 713 N N . CYS A 1 88 ? 18.682 -3.826 16.597 1.00 73.38 88 CYS A N 1
ATOM 714 C CA . CYS A 1 88 ? 20.059 -3.364 16.789 1.00 73.38 88 CYS A CA 1
ATOM 715 C C . CYS A 1 88 ? 20.566 -3.563 18.227 1.00 73.38 88 CYS A C 1
ATOM 717 O O . CYS A 1 88 ? 21.702 -3.992 18.402 1.00 73.38 88 CYS A O 1
ATOM 719 N N . VAL A 1 89 ? 19.724 -3.364 19.251 1.00 62.47 89 VAL A N 1
ATOM 720 C CA . VAL A 1 89 ? 20.101 -3.600 20.665 1.00 62.47 89 VAL A CA 1
ATOM 721 C C . VAL A 1 89 ? 20.454 -5.073 20.937 1.00 62.47 89 VAL A C 1
ATOM 723 O O . VAL A 1 89 ? 21.224 -5.373 21.842 1.00 62.47 89 VAL A O 1
ATOM 726 N N . ASN A 1 90 ? 19.946 -6.006 20.126 1.00 56.28 90 ASN A N 1
ATOM 727 C CA . ASN A 1 90 ? 20.251 -7.435 20.253 1.00 56.28 90 ASN A CA 1
ATOM 728 C C . ASN A 1 90 ? 21.527 -7.872 19.505 1.00 56.28 90 ASN A C 1
ATOM 730 O O . ASN A 1 90 ? 21.853 -9.055 19.536 1.00 56.28 90 ASN A O 1
ATOM 734 N N . PHE A 1 91 ? 22.231 -6.961 18.823 1.00 54.34 91 PHE A N 1
ATOM 735 C CA . PHE A 1 91 ? 23.476 -7.265 18.101 1.00 54.34 91 PHE A CA 1
ATOM 736 C C . PHE A 1 91 ? 24.748 -6.778 18.814 1.00 54.34 91 PHE A C 1
ATOM 738 O O . PHE A 1 91 ? 25.838 -7.162 18.403 1.00 54.34 91 PHE A O 1
ATOM 745 N N . GLU A 1 92 ? 24.637 -5.982 19.881 1.00 53.81 92 GLU A N 1
ATOM 746 C CA . GLU A 1 92 ? 25.794 -5.426 20.609 1.00 53.81 92 GLU A CA 1
ATOM 747 C C . GLU A 1 92 ? 26.291 -6.293 21.784 1.00 53.81 92 GLU A C 1
ATOM 749 O O . GLU A 1 92 ? 27.158 -5.866 22.540 1.00 53.81 92 GLU A O 1
ATOM 754 N N . GLY A 1 93 ? 25.792 -7.519 21.951 1.00 53.97 93 GLY A N 1
ATOM 755 C CA . GLY A 1 93 ? 26.238 -8.414 23.022 1.00 53.97 93 GLY A CA 1
ATOM 756 C C . GLY A 1 93 ? 26.367 -9.845 22.535 1.00 53.97 93 GLY A C 1
ATOM 757 O O . GLY A 1 93 ? 25.389 -10.568 22.643 1.00 53.97 93 GLY A O 1
ATOM 758 N N . ASP A 1 94 ? 27.524 -10.179 21.949 1.00 53.00 94 ASP A N 1
ATOM 759 C CA . ASP A 1 94 ? 28.108 -11.540 21.849 1.00 53.00 94 ASP A CA 1
ATOM 760 C C . ASP A 1 94 ? 29.339 -11.596 20.909 1.00 53.00 94 ASP A C 1
ATOM 762 O O . ASP A 1 94 ? 29.852 -12.672 20.604 1.00 53.00 94 ASP A O 1
ATOM 766 N N . SER A 1 95 ? 29.864 -10.463 20.428 1.00 51.81 95 SER A N 1
ATOM 767 C CA . SER A 1 95 ? 31.236 -10.447 19.914 1.00 51.81 95 SER A CA 1
ATOM 768 C C . SER A 1 95 ? 32.188 -10.323 21.097 1.00 51.81 95 SER A C 1
ATOM 770 O O . SER A 1 95 ? 32.472 -9.207 21.541 1.00 51.81 95 SER A O 1
ATOM 772 N N . ASP A 1 96 ? 32.650 -11.466 21.606 1.00 57.62 96 ASP A N 1
ATOM 773 C CA . ASP A 1 96 ? 33.880 -11.518 22.393 1.00 57.62 96 ASP A CA 1
ATOM 774 C C . ASP A 1 96 ? 34.943 -10.686 21.652 1.00 57.62 96 ASP A C 1
ATOM 776 O O . ASP A 1 96 ? 35.082 -10.830 20.426 1.00 57.62 96 ASP A O 1
ATOM 780 N N . PRO A 1 97 ? 35.642 -9.758 22.332 1.00 55.62 97 PRO A N 1
ATOM 781 C CA . PRO A 1 97 ? 36.754 -9.064 21.707 1.00 55.62 97 PRO A CA 1
ATOM 782 C C . PRO A 1 97 ? 37.726 -10.129 21.183 1.00 55.62 97 PRO A C 1
ATOM 784 O O . PRO A 1 97 ? 37.963 -11.116 21.883 1.00 55.62 97 PRO A O 1
ATOM 787 N N . PRO A 1 98 ? 38.251 -9.992 19.953 1.00 54.12 98 PRO A N 1
ATOM 788 C CA . PRO A 1 98 ? 39.276 -10.908 19.489 1.00 54.12 98 PRO A CA 1
ATOM 789 C C . PRO A 1 98 ? 40.422 -10.864 20.501 1.00 54.12 98 PRO A C 1
ATOM 791 O O . PRO A 1 98 ? 40.889 -9.780 20.857 1.00 54.12 98 PRO A O 1
ATOM 794 N N . ASP A 1 99 ? 40.821 -12.036 20.992 1.00 55.28 99 ASP A N 1
ATOM 795 C CA . ASP A 1 99 ? 42.040 -12.215 21.771 1.00 55.28 99 ASP A CA 1
ATOM 796 C C . ASP A 1 99 ? 43.230 -11.788 20.896 1.00 55.28 99 ASP A C 1
ATOM 798 O O . ASP A 1 99 ? 43.836 -12.596 20.192 1.00 55.28 99 ASP A O 1
ATOM 802 N N . ASP A 1 100 ? 43.551 -10.494 20.910 1.00 49.53 100 ASP A N 1
ATOM 803 C CA . ASP A 1 100 ? 44.785 -9.947 20.356 1.00 49.53 100 ASP A CA 1
ATOM 804 C C . ASP A 1 100 ? 45.935 -10.254 21.333 1.00 49.53 100 ASP A C 1
ATOM 806 O O . ASP A 1 100 ? 46.536 -9.377 21.958 1.00 49.53 100 ASP A O 1
ATOM 810 N N . GLU A 1 101 ? 46.282 -11.537 21.455 1.00 53.44 101 GLU A N 1
ATOM 811 C CA . GLU A 1 101 ? 47.668 -11.899 21.728 1.00 53.44 101 GLU A CA 1
ATOM 812 C C . GLU A 1 101 ? 48.469 -11.603 20.453 1.00 53.44 101 GLU A C 1
ATOM 814 O O . GLU A 1 101 ? 48.301 -12.269 19.436 1.00 53.44 101 GLU A O 1
ATOM 819 N N . HIS A 1 102 ? 49.343 -10.595 20.549 1.00 51.59 102 HIS A N 1
ATOM 820 C CA . HIS A 1 102 ? 50.371 -10.147 19.594 1.00 51.59 102 HIS A CA 1
ATOM 821 C C . HIS A 1 102 ? 50.115 -8.772 18.965 1.00 51.59 102 HIS A C 1
ATOM 823 O O . HIS A 1 102 ? 49.782 -8.659 17.792 1.00 51.59 102 HIS A O 1
ATOM 829 N N . ASN A 1 103 ? 50.428 -7.713 19.720 1.00 41.91 103 ASN A N 1
ATOM 830 C CA . ASN A 1 103 ? 51.392 -6.694 19.284 1.00 41.91 103 ASN A CA 1
ATOM 831 C C . ASN A 1 103 ? 51.787 -5.789 20.461 1.00 41.91 103 ASN A C 1
ATOM 833 O O . ASN A 1 103 ? 51.194 -4.743 20.707 1.00 41.91 103 ASN A O 1
ATOM 837 N N . ASN A 1 104 ? 52.844 -6.200 21.168 1.00 45.31 104 ASN A N 1
ATOM 838 C CA . ASN A 1 104 ? 53.657 -5.298 21.977 1.00 45.31 104 ASN A CA 1
ATOM 839 C C . ASN A 1 104 ? 54.403 -4.344 21.038 1.00 45.31 104 ASN A C 1
ATOM 841 O O . ASN A 1 104 ? 55.441 -4.711 20.488 1.00 45.31 104 ASN A O 1
ATOM 845 N N . LEU A 1 105 ? 53.898 -3.127 20.883 1.00 40.66 105 LEU A N 1
ATOM 846 C CA . LEU A 1 105 ? 54.724 -1.972 20.554 1.00 40.66 105 LEU A CA 1
ATOM 847 C C . LEU A 1 105 ? 54.328 -0.846 21.506 1.00 40.66 105 LEU A C 1
ATOM 849 O O . LEU A 1 105 ? 53.259 -0.253 21.378 1.00 40.66 105 LEU A O 1
ATOM 853 N N . GLU A 1 106 ? 55.198 -0.609 22.487 1.00 45.41 106 GLU A N 1
ATOM 854 C CA . GLU A 1 106 ? 55.222 0.613 23.286 1.00 45.41 106 GLU A CA 1
ATOM 855 C C . GLU A 1 106 ? 55.236 1.841 22.370 1.00 45.41 106 GLU A C 1
ATOM 857 O O . GLU A 1 106 ? 55.983 1.876 21.386 1.00 45.41 106 GLU A O 1
ATOM 862 N N . PRO A 1 107 ? 54.518 2.902 22.754 1.00 41.66 107 PRO A N 1
ATOM 863 C CA . PRO A 1 107 ? 54.994 4.247 22.520 1.00 41.66 107 PRO A CA 1
ATOM 864 C C . PRO A 1 107 ? 55.366 4.886 23.856 1.00 41.66 107 PRO A C 1
ATOM 866 O O . PRO A 1 107 ? 54.547 5.023 24.767 1.00 41.66 107 PRO A O 1
ATOM 869 N N . GLU A 1 108 ? 56.632 5.277 23.926 1.00 40.62 108 GLU A N 1
ATOM 870 C CA . GLU A 1 108 ? 57.212 6.154 24.931 1.00 40.62 108 GLU A CA 1
ATOM 871 C C . GLU A 1 108 ? 56.388 7.441 25.122 1.00 40.62 108 GLU A C 1
ATOM 873 O O . GLU A 1 108 ? 55.969 8.083 24.162 1.00 40.62 108 GLU A O 1
ATOM 878 N N . TYR A 1 109 ? 56.208 7.785 26.399 1.00 38.06 109 TYR A N 1
ATOM 879 C CA . TYR A 1 109 ? 56.067 9.111 27.009 1.00 38.06 109 TYR A CA 1
ATOM 880 C C . TYR A 1 109 ? 55.552 10.287 26.164 1.00 38.06 109 TYR A C 1
ATOM 882 O O . TYR A 1 109 ? 56.245 10.796 25.289 1.00 38.06 109 TYR A O 1
ATOM 890 N N . LEU A 1 110 ? 54.451 10.881 26.633 1.00 37.44 110 LEU A N 1
ATOM 891 C CA . LEU A 1 110 ? 54.371 12.329 26.843 1.00 37.44 110 LEU A CA 1
ATOM 892 C C . LEU A 1 110 ? 53.465 12.611 28.049 1.00 37.44 110 LEU A C 1
ATOM 894 O O . LEU A 1 110 ? 52.267 12.329 28.032 1.00 37.44 110 LEU A O 1
ATOM 898 N N . ASP A 1 111 ? 54.099 13.122 29.103 1.00 40.19 111 ASP A N 1
ATOM 899 C CA . ASP A 1 111 ? 53.480 13.737 30.270 1.00 40.19 111 ASP A CA 1
ATOM 900 C C . ASP A 1 111 ? 52.606 14.920 29.845 1.00 40.19 111 ASP A C 1
ATOM 902 O O . ASP A 1 111 ? 53.089 15.816 29.158 1.00 40.19 111 ASP A O 1
ATOM 906 N N . GLU A 1 112 ? 51.370 14.984 30.336 1.00 42.16 112 GLU A N 1
ATOM 907 C CA . GLU A 1 112 ? 50.756 16.265 30.684 1.00 42.16 112 GLU A CA 1
ATOM 908 C C . GLU A 1 112 ? 49.709 16.059 31.788 1.00 42.16 112 GLU A C 1
ATOM 910 O O . GLU A 1 112 ? 48.694 15.377 31.637 1.00 42.16 112 GLU A O 1
ATOM 915 N N . GLU A 1 113 ? 50.026 16.623 32.952 1.00 39.72 113 GLU A N 1
ATOM 916 C CA . GLU A 1 113 ? 49.191 16.678 34.142 1.00 39.72 113 GLU A CA 1
ATOM 917 C C . GLU A 1 113 ? 47.875 17.421 33.867 1.00 39.72 113 GLU A C 1
ATOM 919 O O . GLU A 1 113 ? 47.889 18.575 33.450 1.00 39.72 113 GLU A O 1
ATOM 924 N N . MET A 1 114 ? 46.738 16.849 34.269 1.00 32.94 114 MET A N 1
ATOM 925 C CA . MET A 1 114 ? 45.632 17.656 34.792 1.00 32.94 114 MET A CA 1
ATOM 926 C C . MET A 1 114 ? 44.856 16.893 35.866 1.00 32.94 114 MET A C 1
ATOM 928 O O . MET A 1 114 ? 44.119 15.943 35.613 1.00 32.94 114 MET A O 1
ATOM 932 N N . LYS A 1 115 ? 45.060 17.360 37.099 1.00 40.78 115 LYS A N 1
ATOM 933 C CA . LYS A 1 115 ? 44.290 17.061 38.307 1.00 40.78 115 LYS A CA 1
ATOM 934 C C . LYS A 1 115 ? 42.830 17.470 38.120 1.00 40.78 115 LYS A C 1
ATOM 936 O O . LYS A 1 115 ? 42.610 18.603 37.719 1.00 40.78 115 LYS A O 1
ATOM 941 N N . TYR A 1 116 ? 41.881 16.649 38.572 1.00 34.81 116 TYR A N 1
ATOM 942 C CA . TYR A 1 116 ? 40.682 17.149 39.253 1.00 34.81 116 TYR A CA 1
ATOM 943 C C . TYR A 1 116 ? 40.213 16.186 40.348 1.00 34.81 116 TYR A C 1
ATOM 945 O O . TYR A 1 116 ? 40.393 14.971 40.283 1.00 34.81 116 TYR A O 1
ATOM 953 N N . GLU A 1 117 ? 39.711 16.815 41.404 1.00 32.84 117 GLU A N 1
ATOM 954 C CA . GLU A 1 117 ? 39.507 16.336 42.763 1.00 32.84 117 GLU A CA 1
ATOM 955 C C . GLU A 1 117 ? 38.428 15.265 42.936 1.00 32.84 117 GLU A C 1
ATOM 957 O O . GLU A 1 117 ? 37.369 15.278 42.311 1.00 32.84 117 GLU A O 1
ATOM 962 N N . LYS A 1 118 ? 38.681 14.406 43.928 1.00 32.59 118 LYS A N 1
ATOM 963 C CA . LYS A 1 118 ? 37.650 13.723 44.706 1.00 32.59 118 LYS A CA 1
ATOM 964 C C . LYS A 1 118 ? 36.819 14.761 45.460 1.00 32.59 118 LYS A C 1
ATOM 966 O O . LYS A 1 118 ? 37.375 15.507 46.260 1.00 32.59 118 LYS A O 1
ATOM 971 N N . VAL A 1 119 ? 35.500 14.680 45.338 1.00 31.95 119 VAL A N 1
ATOM 972 C CA . VAL A 1 119 ? 34.596 15.028 46.438 1.00 31.95 119 VAL A CA 1
ATOM 973 C C . VAL A 1 119 ? 33.722 13.810 46.693 1.00 31.95 119 VAL A C 1
ATOM 975 O O . VAL A 1 119 ? 32.912 13.415 45.857 1.00 31.95 119 VAL A O 1
ATOM 978 N N . ALA A 1 120 ? 33.976 13.174 47.831 1.00 32.50 120 ALA A N 1
ATOM 979 C CA . ALA A 1 120 ? 33.017 12.317 48.499 1.00 32.50 120 ALA A CA 1
ATOM 980 C C . ALA A 1 120 ? 32.051 13.224 49.267 1.00 32.50 120 ALA A C 1
ATOM 982 O O . ALA A 1 120 ? 32.504 14.209 49.849 1.00 32.50 120 ALA A O 1
ATOM 983 N N . ASP A 1 121 ? 30.772 12.867 49.312 1.00 30.33 121 ASP A N 1
ATOM 984 C CA . ASP A 1 121 ? 29.984 13.159 50.503 1.00 30.33 121 ASP A CA 1
ATOM 985 C C . ASP A 1 121 ? 28.956 12.052 50.743 1.00 30.33 121 ASP A C 1
ATOM 987 O O . ASP A 1 121 ? 28.228 11.619 49.845 1.00 30.33 121 ASP A O 1
ATOM 991 N N . GLU A 1 122 ? 28.991 11.560 51.974 1.00 36.81 122 GLU A N 1
ATOM 992 C CA . GLU A 1 122 ? 28.138 10.541 52.565 1.00 36.81 122 GLU A CA 1
ATOM 993 C C . GLU A 1 122 ? 26.957 11.230 53.267 1.00 36.81 122 GLU A C 1
ATOM 995 O O . GLU A 1 122 ? 27.108 12.295 53.857 1.00 36.81 122 GLU A O 1
ATOM 1000 N N . SER A 1 123 ? 25.771 10.624 53.243 1.00 32.75 123 SER A N 1
ATOM 1001 C CA . SER A 1 123 ? 24.762 10.693 54.322 1.00 32.75 123 SER A CA 1
ATOM 1002 C C . SER A 1 123 ? 23.592 9.803 53.899 1.00 32.75 123 SER A C 1
ATOM 1004 O O . SER A 1 123 ? 23.003 9.970 52.838 1.00 32.75 123 SER A O 1
ATOM 1006 N N . GLU A 1 124 ? 23.423 8.630 54.494 1.00 31.44 124 GLU A N 1
ATOM 1007 C CA . GLU A 1 124 ? 22.873 8.315 55.818 1.00 31.44 124 GLU A CA 1
ATOM 1008 C C . GLU A 1 124 ? 21.512 7.621 55.661 1.00 31.44 124 GLU A C 1
ATOM 1010 O O . GLU A 1 124 ? 20.536 8.115 55.103 1.00 31.44 124 GLU A O 1
ATOM 1015 N N . THR A 1 125 ? 21.524 6.396 56.160 1.00 32.44 125 THR A N 1
ATOM 1016 C CA . THR A 1 125 ? 20.436 5.465 56.427 1.00 32.44 125 THR A CA 1
ATOM 1017 C C . THR A 1 125 ? 19.318 6.046 57.292 1.00 32.44 125 THR A C 1
ATOM 1019 O O . THR A 1 125 ? 19.592 6.681 58.305 1.00 32.44 125 THR A O 1
ATOM 1022 N N . PHE A 1 126 ? 18.069 5.658 57.010 1.00 26.95 126 PHE A N 1
ATOM 1023 C CA . PHE A 1 126 ? 17.004 5.615 58.017 1.00 26.95 126 PHE A CA 1
ATOM 1024 C C . PHE A 1 126 ? 16.241 4.284 57.932 1.00 26.95 126 PHE A C 1
ATOM 1026 O O . PHE A 1 126 ? 15.629 3.958 56.915 1.00 26.95 126 PHE A O 1
ATOM 1033 N N . ILE A 1 127 ? 16.303 3.516 59.023 1.00 31.22 127 ILE A N 1
ATOM 1034 C CA . ILE A 1 127 ? 15.464 2.353 59.335 1.00 31.22 127 ILE A CA 1
ATOM 1035 C C . ILE A 1 127 ? 14.453 2.813 60.386 1.00 31.22 127 ILE A C 1
ATOM 1037 O O . ILE A 1 127 ? 14.856 3.411 61.378 1.00 31.22 127 ILE A O 1
ATOM 1041 N N . LEU A 1 128 ? 13.178 2.456 60.221 1.00 29.58 128 LEU A N 1
ATOM 1042 C CA . LEU A 1 128 ? 12.249 2.266 61.338 1.00 29.58 128 LEU A CA 1
ATOM 1043 C C . LEU A 1 128 ? 11.406 1.008 61.079 1.00 29.58 128 LEU A C 1
ATOM 1045 O O . LEU A 1 128 ? 10.673 0.920 60.093 1.00 29.58 128 LEU A O 1
ATOM 1049 N N . GLN A 1 129 ? 11.578 0.029 61.969 1.00 29.59 129 GLN A N 1
ATOM 1050 C CA . GLN A 1 129 ? 10.681 -1.097 62.233 1.00 29.59 129 GLN A CA 1
ATOM 1051 C C . GLN A 1 129 ? 9.625 -0.676 63.269 1.00 29.59 129 GLN A C 1
ATOM 1053 O O . GLN A 1 129 ? 9.918 0.181 64.095 1.00 29.59 129 GLN A O 1
ATOM 1058 N N . ASP A 1 130 ? 8.437 -1.293 63.208 1.00 30.41 130 ASP A N 1
ATOM 1059 C CA . ASP A 1 130 ? 7.673 -1.876 64.338 1.00 30.41 130 ASP A CA 1
ATOM 1060 C C . ASP A 1 130 ? 6.358 -2.488 63.784 1.00 30.41 130 ASP A C 1
ATOM 1062 O O . ASP A 1 130 ? 5.653 -1.850 63.003 1.00 30.41 130 ASP A O 1
ATOM 1066 N N . ALA A 1 131 ? 6.161 -3.815 63.865 1.00 29.80 131 ALA A N 1
ATOM 1067 C CA . ALA A 1 131 ? 5.567 -4.625 64.957 1.00 29.80 131 ALA A CA 1
ATOM 1068 C C . ALA A 1 131 ? 4.032 -4.801 64.784 1.00 29.80 131 ALA A C 1
ATOM 1070 O O . ALA A 1 131 ? 3.262 -3.855 64.875 1.00 29.80 131 ALA A O 1
ATOM 1071 N N . GLU A 1 132 ? 3.577 -5.931 64.222 1.00 30.95 132 GLU A N 1
ATOM 1072 C CA . GLU A 1 132 ? 3.026 -7.130 64.904 1.00 30.95 132 GLU A CA 1
ATOM 1073 C C . GLU A 1 132 ? 1.650 -6.961 65.590 1.00 30.95 132 GLU A C 1
ATOM 1075 O O . GLU A 1 132 ? 1.537 -6.311 66.624 1.00 30.95 132 GLU A O 1
ATOM 1080 N N . ASN A 1 133 ? 0.612 -7.640 65.059 1.00 30.14 133 ASN A N 1
ATOM 1081 C CA . ASN A 1 133 ? -0.204 -8.640 65.783 1.00 30.14 133 ASN A CA 1
ATOM 1082 C C . ASN A 1 133 ? -1.452 -9.103 65.000 1.00 30.14 133 ASN A C 1
ATOM 1084 O O . ASN A 1 133 ? -2.336 -8.305 64.699 1.00 30.14 133 ASN A O 1
ATOM 1088 N N . LEU A 1 134 ? -1.541 -10.415 64.741 1.00 30.72 134 LEU A N 1
ATOM 1089 C CA . LEU A 1 134 ? -2.629 -11.333 65.144 1.00 30.72 134 LEU A CA 1
ATOM 1090 C C . LEU A 1 134 ? -2.544 -12.622 64.313 1.00 30.72 134 LEU A C 1
ATOM 1092 O O . LEU A 1 134 ? -2.757 -12.630 63.102 1.00 30.72 134 LEU A O 1
ATOM 1096 N N . GLY A 1 135 ? -2.200 -13.714 64.995 1.00 27.00 135 GLY A N 1
ATOM 1097 C CA . GLY A 1 135 ? -2.070 -15.045 64.418 1.00 27.00 135 GLY A CA 1
ATOM 1098 C C . GLY A 1 135 ? -3.343 -15.890 64.455 1.00 27.00 135 GLY A C 1
ATOM 1099 O O . GLY A 1 135 ? -4.363 -15.488 65.008 1.00 27.00 135 GLY A O 1
ATOM 1100 N N . ALA A 1 136 ? -3.196 -17.086 63.874 1.00 27.08 136 ALA A N 1
ATOM 1101 C CA . ALA A 1 136 ? -3.924 -18.356 64.048 1.00 27.08 136 ALA A CA 1
ATOM 1102 C C . ALA A 1 136 ? -4.192 -18.969 62.661 1.00 27.08 136 ALA A C 1
ATOM 1104 O O . ALA A 1 136 ? -4.573 -18.256 61.745 1.00 27.08 136 ALA A O 1
ATOM 1105 N N . SER A 1 137 ? -4.124 -20.270 62.397 1.00 30.05 137 SER A N 1
ATOM 1106 C CA . SER A 1 137 ? -3.662 -21.483 63.077 1.00 30.05 137 SER A CA 1
ATOM 1107 C C . SER A 1 137 ? -3.954 -22.632 62.082 1.00 30.05 137 SER A C 1
ATOM 1109 O O . SER A 1 137 ? -4.823 -22.476 61.223 1.00 30.05 137 SER A O 1
ATOM 1111 N N . ARG A 1 138 ? -3.325 -23.797 62.312 1.00 29.42 138 ARG A N 1
ATOM 1112 C CA . ARG A 1 138 ? -3.611 -25.163 61.798 1.00 29.42 138 ARG A CA 1
ATOM 1113 C C . ARG A 1 138 ? -2.943 -25.545 60.464 1.00 29.42 138 ARG A C 1
ATOM 1115 O O . ARG A 1 138 ? -3.195 -24.909 59.454 1.00 29.42 138 ARG A O 1
ATOM 1122 N N . HIS A 1 139 ? -1.995 -26.491 60.388 1.00 30.92 139 HIS A N 1
ATOM 1123 C CA . HIS A 1 139 ? -1.862 -27.898 60.853 1.00 30.92 139 HIS A CA 1
ATOM 1124 C C . HIS A 1 139 ? -1.981 -28.860 59.652 1.00 30.92 139 HIS A C 1
ATOM 1126 O O . HIS A 1 139 ? -3.061 -28.979 59.084 1.00 30.92 139 HIS A O 1
ATOM 1132 N N . ILE A 1 140 ? -0.895 -29.560 59.298 1.00 28.36 140 ILE A N 1
ATOM 1133 C CA . ILE A 1 140 ? -0.722 -31.029 59.396 1.00 28.36 140 ILE A CA 1
ATOM 1134 C C . ILE A 1 140 ? 0.533 -31.443 58.610 1.00 28.36 140 ILE A C 1
ATOM 1136 O O . ILE A 1 140 ? 0.688 -31.142 57.429 1.00 28.36 140 ILE A O 1
ATOM 1140 N N . GLU A 1 141 ? 1.412 -32.133 59.330 1.00 29.34 141 GLU A N 1
ATOM 1141 C CA . GLU A 1 141 ? 2.597 -32.855 58.875 1.00 29.34 141 GLU A CA 1
ATOM 1142 C C . GLU A 1 141 ? 2.211 -34.161 58.163 1.00 29.34 141 GLU A C 1
ATOM 1144 O O . GLU A 1 141 ? 1.208 -34.786 58.502 1.00 29.34 141 GLU A O 1
ATOM 1149 N N . PHE A 1 142 ? 3.071 -34.635 57.260 1.00 25.73 142 PHE A N 1
ATOM 1150 C CA . PHE A 1 142 ? 3.270 -36.068 57.044 1.00 25.73 142 PHE A CA 1
ATOM 1151 C C . PHE A 1 142 ? 4.771 -36.358 56.958 1.00 25.73 142 PHE A C 1
ATOM 1153 O O . PHE A 1 142 ? 5.539 -35.586 56.387 1.00 25.73 142 PHE A O 1
ATOM 1160 N N . PHE A 1 143 ? 5.152 -37.464 57.586 1.00 31.89 143 PHE A N 1
ATOM 1161 C CA . PHE A 1 143 ? 6.494 -37.865 57.993 1.00 31.89 143 PHE A CA 1
ATOM 1162 C C . PHE A 1 143 ? 6.948 -39.108 57.186 1.00 31.89 143 PHE A C 1
ATOM 1164 O O . PHE A 1 143 ? 6.128 -39.984 56.927 1.00 31.89 143 PHE A O 1
ATOM 1171 N N . ILE A 1 144 ? 8.265 -39.175 56.915 1.00 31.80 144 ILE A N 1
ATOM 1172 C CA . ILE A 1 144 ? 9.171 -40.354 56.800 1.00 31.80 144 ILE A CA 1
ATOM 1173 C C . ILE A 1 144 ? 9.034 -41.302 55.589 1.00 31.80 144 ILE A C 1
ATOM 1175 O O . ILE A 1 144 ? 8.050 -42.020 55.465 1.00 31.80 144 ILE A O 1
ATOM 1179 N N . SER A 1 145 ? 10.122 -41.441 54.810 1.00 29.69 145 SER A N 1
ATOM 1180 C CA . SER A 1 145 ? 10.999 -42.631 54.914 1.00 29.69 145 SER A CA 1
ATOM 1181 C C . SER A 1 145 ? 12.324 -42.497 54.161 1.00 29.69 145 SER A C 1
ATOM 1183 O O . SER A 1 145 ? 12.342 -42.190 52.970 1.00 29.69 145 SER A O 1
ATOM 1185 N N . ASP A 1 146 ? 13.395 -42.777 54.902 1.00 34.78 146 ASP A N 1
ATOM 1186 C CA . ASP A 1 146 ? 14.797 -42.904 54.504 1.00 34.78 146 ASP A CA 1
ATOM 1187 C C . ASP A 1 146 ? 15.055 -44.049 53.514 1.00 34.78 146 ASP A C 1
ATOM 1189 O O . ASP A 1 146 ? 14.398 -45.083 53.604 1.00 34.78 146 ASP A O 1
ATOM 1193 N N . THR A 1 147 ? 16.085 -43.891 52.671 1.00 35.41 147 THR A N 1
ATOM 1194 C CA . THR A 1 147 ? 17.104 -44.927 52.395 1.00 35.41 147 THR A CA 1
ATOM 1195 C C . THR A 1 147 ? 18.373 -44.289 51.804 1.00 35.41 147 THR A C 1
ATOM 1197 O O . THR A 1 147 ? 18.333 -43.742 50.704 1.00 35.41 147 THR A O 1
ATOM 1200 N N . ASP A 1 148 ? 19.444 -44.365 52.595 1.00 34.38 148 ASP A N 1
ATOM 1201 C CA . ASP A 1 148 ? 20.890 -44.526 52.355 1.00 34.38 148 ASP A CA 1
ATOM 1202 C C . ASP A 1 148 ? 21.616 -44.121 51.050 1.00 34.38 148 ASP A C 1
ATOM 1204 O O . ASP A 1 148 ? 21.282 -44.513 49.934 1.00 34.38 148 ASP A O 1
ATOM 1208 N N . ASP A 1 149 ? 22.740 -43.437 51.314 1.00 36.19 149 ASP A N 1
ATOM 1209 C CA . ASP A 1 149 ? 24.090 -43.503 50.735 1.00 36.19 149 ASP A CA 1
ATOM 1210 C C . ASP A 1 149 ? 24.308 -43.487 49.211 1.00 36.19 149 ASP A C 1
ATOM 1212 O O . ASP A 1 149 ? 24.238 -44.490 48.506 1.00 36.19 149 ASP A O 1
ATOM 1216 N N . SER A 1 150 ? 24.845 -42.363 48.726 1.00 33.34 150 SER A N 1
ATOM 1217 C CA . SER A 1 150 ? 26.202 -42.365 48.152 1.00 33.34 150 SER A CA 1
ATOM 1218 C C . SER A 1 150 ? 26.723 -40.944 47.922 1.00 33.34 150 SER A C 1
ATOM 1220 O O . SER A 1 150 ? 26.055 -40.045 47.417 1.00 33.34 150 SER A O 1
ATOM 1222 N N . THR A 1 151 ? 27.970 -40.758 48.331 1.00 43.62 151 THR A N 1
ATOM 1223 C CA . THR A 1 151 ? 28.832 -39.603 48.096 1.00 43.62 151 THR A CA 1
ATOM 1224 C C . THR A 1 151 ? 29.008 -39.316 46.605 1.00 43.62 151 THR A C 1
ATOM 1226 O O . THR A 1 151 ? 29.442 -40.219 45.905 1.00 43.62 151 THR A O 1
ATOM 1229 N N . HIS A 1 152 ? 28.786 -38.076 46.145 1.00 36.16 152 HIS A N 1
ATOM 1230 C CA . HIS A 1 152 ? 29.616 -37.394 45.134 1.00 36.16 152 HIS A CA 1
ATOM 1231 C C . HIS A 1 152 ? 29.214 -35.912 44.958 1.00 36.16 152 HIS A C 1
ATOM 1233 O O . HIS A 1 152 ? 28.068 -35.595 44.664 1.00 36.16 152 HIS A O 1
ATOM 1239 N N . PHE A 1 153 ? 30.208 -35.032 45.131 1.00 31.89 153 PHE A N 1
ATOM 1240 C CA . PHE A 1 153 ? 30.407 -33.720 44.494 1.00 31.89 153 PHE A CA 1
ATOM 1241 C C . PHE A 1 153 ? 29.185 -32.817 44.225 1.00 31.89 153 PHE A C 1
ATOM 1243 O O . PHE A 1 153 ? 28.473 -32.957 43.235 1.00 31.89 153 PHE A O 1
ATOM 1250 N N . THR A 1 154 ? 29.055 -31.765 45.034 1.00 35.16 154 THR A N 1
ATOM 1251 C CA . THR A 1 154 ? 28.257 -30.571 44.733 1.00 35.16 154 THR A CA 1
ATOM 1252 C C . THR A 1 154 ? 29.062 -29.563 43.901 1.00 35.16 154 THR A C 1
ATOM 1254 O O . THR A 1 154 ? 30.156 -29.171 44.305 1.00 35.16 154 THR A O 1
ATOM 1257 N N . PRO A 1 155 ? 28.500 -29.028 42.803 1.00 37.66 155 PRO A N 1
ATOM 1258 C CA . PRO A 1 155 ? 28.780 -27.669 42.368 1.00 37.66 155 PRO A CA 1
ATOM 1259 C C . PRO A 1 155 ? 27.618 -26.777 42.808 1.00 37.66 155 PRO A C 1
ATOM 1261 O O . PRO A 1 155 ? 26.482 -26.885 42.340 1.00 37.66 155 PRO A O 1
ATOM 1264 N N . SER A 1 156 ? 27.913 -25.888 43.748 1.00 42.22 156 SER A N 1
ATOM 1265 C CA . SER A 1 156 ? 27.026 -24.841 44.232 1.00 42.22 156 SER A CA 1
ATOM 1266 C C . SER A 1 156 ? 26.808 -23.768 43.162 1.00 42.22 156 SER A C 1
ATOM 1268 O O . SER A 1 156 ? 27.556 -22.801 43.107 1.00 42.22 156 SER A O 1
ATOM 1270 N N . HIS A 1 157 ? 25.755 -23.892 42.355 1.00 39.34 157 HIS A N 1
ATOM 1271 C CA . HIS A 1 157 ? 25.126 -22.750 41.682 1.00 39.34 157 HIS A CA 1
ATOM 1272 C C . HIS A 1 157 ? 23.614 -22.966 41.576 1.00 39.34 157 HIS A C 1
ATOM 1274 O O . HIS A 1 157 ? 23.054 -23.238 40.516 1.00 39.34 157 HIS A O 1
ATOM 1280 N N . SER A 1 158 ? 22.919 -22.795 42.701 1.00 37.28 158 SER A N 1
ATOM 1281 C CA . SER A 1 158 ? 21.487 -22.512 42.690 1.00 37.28 158 SER A CA 1
ATOM 1282 C C . SER A 1 158 ? 21.279 -21.077 42.200 1.00 37.28 158 SER A C 1
ATOM 1284 O O . SER A 1 158 ? 21.069 -20.153 42.987 1.00 37.28 158 SER A O 1
ATOM 1286 N N . ALA A 1 159 ? 21.336 -20.875 40.883 1.00 41.56 159 ALA A N 1
ATOM 1287 C CA . ALA A 1 159 ? 20.660 -19.745 40.269 1.00 41.56 159 ALA A CA 1
ATOM 1288 C C . ALA A 1 159 ? 19.162 -19.976 40.486 1.00 41.56 159 ALA A C 1
ATOM 1290 O O . ALA A 1 159 ? 18.502 -20.696 39.735 1.00 41.56 159 ALA A O 1
ATOM 1291 N N . SER A 1 160 ? 18.640 -19.422 41.579 1.00 37.94 160 SER A N 1
ATOM 1292 C CA . SER A 1 160 ? 17.215 -19.344 41.856 1.00 37.94 160 SER A CA 1
ATOM 1293 C C . SER A 1 160 ? 16.548 -18.716 40.638 1.00 37.94 160 SER A C 1
ATOM 1295 O O . SER A 1 160 ? 16.550 -17.494 40.490 1.00 37.94 160 SER A O 1
ATOM 1297 N N . LYS A 1 161 ? 15.989 -19.542 39.740 1.00 41.44 161 LYS A N 1
ATOM 1298 C CA . LYS A 1 161 ? 15.042 -19.090 38.722 1.00 41.44 161 LYS A CA 1
ATOM 1299 C C . LYS A 1 161 ? 13.934 -18.400 39.500 1.00 41.44 161 LYS A C 1
ATOM 1301 O O . LYS A 1 161 ? 13.054 -19.064 40.045 1.00 41.44 161 LYS A O 1
ATOM 1306 N N . LYS A 1 162 ? 14.000 -17.069 39.594 1.00 42.25 162 LYS A N 1
ATOM 1307 C CA . LYS A 1 162 ? 12.871 -16.241 40.003 1.00 42.25 162 LYS A CA 1
ATOM 1308 C C . LYS A 1 162 ? 11.764 -16.599 39.025 1.00 42.25 162 LYS A C 1
ATOM 1310 O O . LYS A 1 162 ? 11.749 -16.132 37.890 1.00 42.25 162 LYS A O 1
ATOM 1315 N N . ILE A 1 163 ? 10.873 -17.492 39.448 1.00 42.69 163 ILE A N 1
ATOM 1316 C CA . ILE A 1 163 ? 9.604 -17.722 38.777 1.00 42.69 163 ILE A CA 1
ATOM 1317 C C . ILE A 1 163 ? 8.900 -16.375 38.887 1.00 42.69 163 ILE A C 1
ATOM 1319 O O . ILE A 1 163 ? 8.342 -16.044 39.934 1.00 42.69 163 ILE A O 1
ATOM 1323 N N . LEU A 1 164 ? 9.019 -15.563 37.835 1.00 44.16 164 LEU A N 1
ATOM 1324 C CA . LEU A 1 164 ? 8.252 -14.343 37.660 1.00 44.16 164 LEU A CA 1
ATOM 1325 C C . LEU A 1 164 ? 6.792 -14.771 37.728 1.00 44.16 164 LEU A C 1
ATOM 1327 O O . LEU A 1 164 ? 6.243 -15.342 36.783 1.00 44.16 164 LEU A O 1
ATOM 1331 N N . ARG A 1 165 ? 6.185 -14.585 38.904 1.00 53.31 165 ARG A N 1
ATOM 1332 C CA . ARG A 1 165 ? 4.757 -14.817 39.074 1.00 53.31 165 ARG A CA 1
ATOM 1333 C C . ARG A 1 165 ? 4.068 -13.929 38.037 1.00 53.31 165 ARG A C 1
ATOM 1335 O O . ARG A 1 165 ? 4.442 -12.760 37.937 1.00 53.31 165 ARG A O 1
ATOM 1342 N N . PRO A 1 166 ? 3.113 -14.464 37.255 1.00 56.69 166 PRO A N 1
ATOM 1343 C CA . PRO A 1 166 ? 2.422 -13.674 36.252 1.00 56.69 166 PRO A CA 1
ATOM 1344 C C . PRO A 1 166 ? 1.913 -12.396 36.912 1.00 56.69 166 PRO A C 1
ATOM 1346 O O . PRO A 1 166 ? 1.201 -12.466 37.919 1.00 56.69 166 PRO A O 1
ATOM 1349 N N . GLN A 1 167 ? 2.327 -11.247 36.380 1.00 66.69 167 GLN A N 1
ATOM 1350 C CA . GLN A 1 167 ? 1.888 -9.952 36.874 1.00 66.69 167 GLN A CA 1
ATOM 1351 C C . GLN A 1 167 ? 0.356 -9.955 36.871 1.00 66.69 167 GLN A C 1
ATOM 1353 O O . GLN A 1 167 ? -0.280 -10.243 35.850 1.00 66.69 167 GLN A O 1
ATOM 1358 N N . LYS A 1 168 ? -0.246 -9.745 38.047 1.00 79.25 168 LYS A N 1
ATOM 1359 C CA . LYS A 1 168 ? -1.701 -9.666 38.162 1.00 79.25 168 LYS A CA 1
ATOM 1360 C C . LYS A 1 168 ? -2.135 -8.381 37.470 1.00 79.25 168 LYS A C 1
ATOM 1362 O O . LYS A 1 168 ? -1.833 -7.292 37.939 1.00 79.25 168 LYS A O 1
ATOM 1367 N N . TRP A 1 169 ? -2.825 -8.532 36.348 1.00 86.12 169 TRP A N 1
ATOM 1368 C CA . TRP A 1 169 ? -3.439 -7.414 35.649 1.00 86.12 169 TRP A CA 1
ATOM 1369 C C . TRP A 1 169 ? -4.725 -7.004 36.359 1.00 86.12 169 TRP A C 1
ATOM 1371 O O . TRP A 1 169 ? -5.604 -7.842 36.591 1.00 86.12 169 TRP A O 1
ATOM 1381 N N . ASN A 1 170 ? -4.839 -5.714 36.671 1.00 93.06 170 ASN A N 1
ATOM 1382 C CA . ASN A 1 170 ? -6.092 -5.099 37.092 1.00 93.06 170 ASN A CA 1
ATOM 1383 C C . ASN A 1 170 ? -6.923 -4.827 35.837 1.00 93.06 170 ASN A C 1
ATOM 1385 O O . ASN A 1 170 ? -6.751 -3.814 35.169 1.00 93.06 170 ASN A O 1
ATOM 1389 N N . TRP A 1 171 ? -7.769 -5.789 35.480 1.00 95.00 171 TRP A N 1
ATOM 1390 C CA . TRP A 1 171 ? -8.647 -5.691 34.318 1.00 95.00 171 TRP A CA 1
ATOM 1391 C C . TRP A 1 171 ? -9.725 -4.635 34.548 1.00 95.00 171 TRP A C 1
ATOM 1393 O O . TRP A 1 171 ? -10.530 -4.788 35.467 1.00 95.00 171 TRP A O 1
ATOM 1403 N N . THR A 1 172 ? -9.743 -3.602 33.709 1.00 96.44 172 THR A N 1
ATOM 1404 C CA . THR A 1 172 ? -10.826 -2.613 33.663 1.00 96.44 172 THR A CA 1
ATOM 1405 C C . THR A 1 172 ? -12.017 -3.159 32.874 1.00 96.44 172 THR A C 1
ATOM 1407 O O . THR A 1 172 ? -11.875 -4.112 32.101 1.00 96.44 172 THR A O 1
ATOM 1410 N N . ASP A 1 173 ? -13.195 -2.553 33.037 1.00 96.12 173 ASP A N 1
ATOM 1411 C CA . ASP A 1 173 ? -14.382 -2.944 32.264 1.00 96.12 173 ASP A CA 1
ATOM 1412 C C . ASP A 1 173 ? -14.184 -2.720 30.753 1.00 96.12 173 ASP A C 1
ATOM 1414 O O . ASP A 1 173 ? -14.641 -3.527 29.946 1.00 96.12 173 ASP A O 1
ATOM 1418 N N . GLU A 1 174 ? -13.414 -1.700 30.361 1.00 95.69 174 GLU A N 1
ATOM 1419 C CA . GLU A 1 174 ? -13.040 -1.453 28.962 1.00 95.69 174 GLU A CA 1
ATOM 1420 C C . GLU A 1 174 ? -12.178 -2.588 28.386 1.00 95.69 174 GLU A C 1
ATOM 1422 O O . GLU A 1 174 ? -12.450 -3.092 27.295 1.00 95.69 174 GLU A O 1
ATOM 1427 N N . MET A 1 175 ? -11.185 -3.068 29.144 1.00 96.44 175 MET A N 1
ATOM 1428 C CA . MET A 1 175 ? -10.365 -4.208 28.727 1.00 96.44 175 MET A CA 1
ATOM 1429 C C . MET A 1 175 ? -11.193 -5.492 28.616 1.00 96.44 175 MET A C 1
ATOM 1431 O O . MET A 1 175 ? -10.946 -6.328 27.749 1.00 96.44 175 MET A O 1
ATOM 1435 N N . GLU A 1 176 ? -12.170 -5.691 29.497 1.00 97.75 176 GLU A N 1
ATOM 1436 C CA . GLU A 1 176 ? -13.07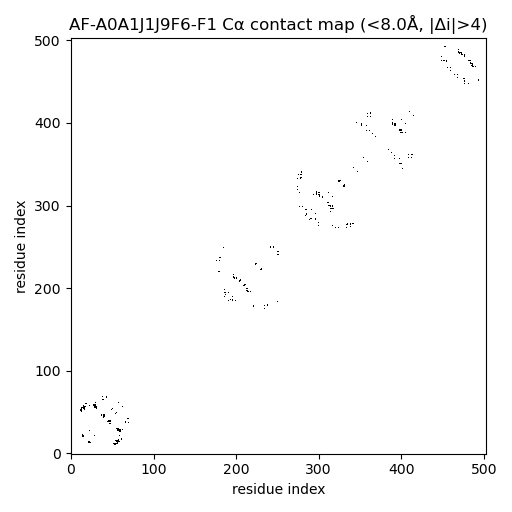5 -6.836 29.400 1.00 97.75 176 GLU A CA 1
ATOM 1437 C C . GLU A 1 176 ? -13.995 -6.743 28.178 1.00 97.75 176 GLU A C 1
ATOM 1439 O O . GLU A 1 176 ? -14.204 -7.753 27.499 1.00 97.75 176 GLU A O 1
ATOM 1444 N N . LEU A 1 177 ? -14.486 -5.544 27.854 1.00 97.12 177 LEU A N 1
ATOM 1445 C CA . LEU A 1 177 ? -15.275 -5.293 26.650 1.00 97.12 177 LEU A CA 1
ATOM 1446 C C . LEU A 1 177 ? -14.460 -5.578 25.382 1.00 97.12 177 LEU A C 1
ATOM 1448 O O . LEU A 1 177 ? -14.907 -6.332 24.516 1.00 97.12 177 LEU A O 1
ATOM 1452 N N . ASP A 1 178 ? -13.229 -5.072 25.306 1.00 95.19 178 ASP A N 1
ATOM 1453 C CA . ASP A 1 178 ? -12.307 -5.350 24.202 1.00 95.19 178 ASP A CA 1
ATOM 1454 C C . ASP A 1 178 ? -11.976 -6.840 24.075 1.00 95.19 178 ASP A C 1
ATOM 1456 O O . ASP A 1 178 ? -11.921 -7.384 22.970 1.00 95.19 178 ASP A O 1
ATOM 1460 N N . LEU A 1 179 ? -11.787 -7.535 25.199 1.00 96.56 179 LEU A N 1
ATOM 1461 C CA . LEU A 1 179 ? -11.552 -8.975 25.210 1.00 96.56 179 LEU A CA 1
ATOM 1462 C C . LEU A 1 179 ? -12.723 -9.735 24.569 1.00 96.56 179 LEU A C 1
ATOM 1464 O O . LEU A 1 179 ? -12.501 -10.621 23.737 1.00 96.56 179 LEU A O 1
ATOM 1468 N N . VAL A 1 180 ? -13.964 -9.383 24.921 1.00 96.69 180 VAL A N 1
ATOM 1469 C CA . VAL A 1 180 ? -15.171 -9.980 24.327 1.00 96.69 180 VAL A CA 1
ATOM 1470 C C . VAL A 1 180 ? -15.283 -9.616 22.844 1.00 96.69 180 VAL A C 1
ATOM 1472 O O . VAL A 1 180 ? -15.518 -10.509 22.025 1.00 96.69 180 VAL A O 1
ATOM 1475 N N . ARG A 1 181 ? -15.018 -8.355 22.481 1.00 94.69 181 ARG A N 1
ATOM 1476 C CA . ARG A 1 181 ? -15.021 -7.849 21.099 1.00 94.69 181 ARG A CA 1
ATOM 1477 C C . ARG A 1 181 ? -14.040 -8.614 20.210 1.00 94.69 181 ARG A C 1
ATOM 1479 O O . ARG A 1 181 ? -14.421 -9.149 19.166 1.00 94.69 181 ARG A O 1
ATOM 1486 N N . TYR A 1 182 ? -12.789 -8.765 20.640 1.00 93.88 182 TYR A N 1
ATOM 1487 C CA . TYR A 1 182 ? -11.801 -9.526 19.878 1.00 93.88 182 TYR A CA 1
ATOM 1488 C C . TYR A 1 182 ? -12.113 -11.019 19.853 1.00 93.88 182 TYR A C 1
ATOM 1490 O O . TYR A 1 182 ? -11.909 -11.669 18.827 1.00 93.88 182 TYR A O 1
ATOM 1498 N N . ARG A 1 183 ? -12.642 -11.592 20.940 1.00 93.19 183 ARG A N 1
ATOM 1499 C CA . ARG A 1 183 ? -13.032 -13.005 20.938 1.00 93.19 183 ARG A CA 1
ATOM 1500 C C . ARG A 1 183 ? -14.167 -13.274 19.954 1.00 93.19 183 ARG A C 1
ATOM 1502 O O . ARG A 1 183 ? -14.115 -14.299 19.278 1.00 93.19 183 ARG A O 1
ATOM 1509 N N . HIS A 1 184 ? -15.130 -12.362 19.831 1.00 89.44 184 HIS A N 1
ATOM 1510 C CA . HIS A 1 184 ? -16.171 -12.418 18.806 1.00 89.44 184 HIS A CA 1
ATOM 1511 C C . HIS A 1 184 ? -15.556 -12.399 17.393 1.00 89.44 184 HIS A C 1
ATOM 1513 O O . HIS A 1 184 ? -15.805 -13.312 16.605 1.00 89.44 184 HIS A O 1
ATOM 1519 N N . LYS A 1 185 ? -14.644 -11.451 17.121 1.00 87.75 185 LYS A N 1
ATOM 1520 C CA . LYS A 1 185 ? -13.944 -11.308 15.827 1.00 87.75 185 LYS A CA 1
ATOM 1521 C C . LYS A 1 185 ? -13.088 -12.522 15.445 1.00 87.75 185 LYS A C 1
ATOM 1523 O O . LYS A 1 185 ? -13.122 -12.958 14.301 1.00 87.75 185 LYS A O 1
ATOM 1528 N N . TYR A 1 186 ? -12.317 -13.091 16.373 1.00 85.12 186 TYR A N 1
ATOM 1529 C CA . TYR A 1 186 ? -11.402 -14.200 16.060 1.00 85.12 186 TYR A CA 1
ATOM 1530 C C . TYR A 1 186 ? -12.061 -15.582 16.109 1.00 85.12 186 TYR A C 1
ATOM 1532 O O . TYR A 1 186 ? -11.555 -16.517 15.492 1.00 85.12 186 TYR A O 1
ATOM 1540 N N . LYS A 1 187 ? -13.205 -15.740 16.790 1.00 77.56 187 LYS A N 1
ATOM 1541 C CA . LYS A 1 187 ? -13.948 -17.011 16.786 1.00 77.56 187 LYS A CA 1
ATOM 1542 C C . LYS A 1 187 ? -14.563 -17.315 15.413 1.00 77.56 187 LYS A C 1
ATOM 1544 O O . LYS A 1 187 ? -14.649 -18.484 15.046 1.00 77.56 187 LYS A O 1
ATOM 1549 N N . SER A 1 188 ? -14.928 -16.296 14.632 1.00 65.88 188 SER A N 1
ATOM 1550 C CA . SER A 1 188 ? -15.470 -16.475 13.274 1.00 65.88 188 SER A CA 1
ATOM 1551 C C . SER A 1 188 ? -14.415 -16.903 12.239 1.00 65.88 188 SER A C 1
ATOM 1553 O O . SER A 1 188 ? -14.764 -17.386 11.164 1.00 65.88 188 SER A O 1
ATOM 1555 N N . LEU A 1 189 ? -13.118 -16.796 12.559 1.00 56.59 189 LEU A N 1
ATOM 1556 C CA . LEU A 1 189 ? -12.015 -17.060 11.627 1.00 56.59 189 LEU A CA 1
ATOM 1557 C C . LEU A 1 189 ? -11.553 -18.531 11.564 1.00 56.59 189 LEU A C 1
ATOM 1559 O O . LEU A 1 189 ? -10.561 -18.818 10.901 1.00 56.59 189 LEU A O 1
ATOM 1563 N N . LYS A 1 190 ? -12.261 -19.475 12.207 1.00 66.62 190 LYS A N 1
ATOM 1564 C CA . LYS A 1 190 ? -11.873 -20.905 12.321 1.00 66.62 190 LYS A CA 1
ATOM 1565 C C . LYS A 1 190 ? -10.455 -21.139 12.878 1.00 66.62 190 LYS A C 1
ATOM 1567 O O . LYS A 1 190 ? -9.892 -22.218 12.701 1.00 66.62 190 LYS A O 1
ATOM 1572 N N . ASP A 1 191 ? -9.878 -20.156 13.564 1.00 68.94 191 ASP A N 1
ATOM 1573 C CA . ASP A 1 191 ? -8.592 -20.316 14.238 1.00 68.94 191 ASP A CA 1
ATOM 1574 C C . ASP A 1 191 ? -8.720 -21.337 15.381 1.00 68.94 191 ASP A C 1
ATOM 1576 O O . ASP A 1 191 ? -9.750 -21.410 16.057 1.00 68.94 191 ASP A O 1
ATOM 1580 N N . SER A 1 192 ? -7.655 -22.099 15.650 1.00 81.12 192 SER A N 1
ATOM 1581 C CA . SER A 1 192 ? -7.585 -22.867 16.895 1.00 81.12 192 SER A CA 1
ATOM 1582 C C . SER A 1 192 ? -7.661 -21.911 18.091 1.00 81.12 192 SER A C 1
ATOM 1584 O O . SER A 1 192 ? -7.131 -20.798 18.040 1.00 81.12 192 SER A O 1
ATOM 1586 N N . ASP A 1 193 ? -8.289 -22.330 19.192 1.00 82.88 193 ASP A N 1
ATOM 1587 C CA . ASP A 1 193 ? -8.505 -21.451 20.352 1.00 82.88 193 ASP A CA 1
ATOM 1588 C C . ASP A 1 193 ? -7.207 -20.815 20.874 1.00 82.88 193 ASP A C 1
ATOM 1590 O O . ASP A 1 193 ? -7.178 -19.638 21.232 1.00 82.88 193 ASP A O 1
ATOM 1594 N N . ASN A 1 194 ? -6.094 -21.551 20.834 1.00 86.56 194 ASN A N 1
ATOM 1595 C CA . ASN A 1 194 ? -4.785 -21.026 21.223 1.00 86.56 194 ASN A CA 1
ATOM 1596 C C . ASN A 1 194 ? -4.277 -19.925 20.279 1.00 86.56 194 ASN A C 1
ATOM 1598 O O . ASN A 1 194 ? -3.660 -18.963 20.740 1.00 86.56 194 ASN A O 1
ATOM 1602 N N . LEU A 1 195 ? -4.526 -20.046 18.971 1.00 86.50 195 LEU A N 1
ATOM 1603 C CA . LEU A 1 195 ? -4.156 -19.022 17.997 1.00 86.50 195 LEU A CA 1
ATOM 1604 C C . LEU A 1 195 ? -5.010 -17.762 18.176 1.00 86.50 195 LEU A C 1
ATOM 1606 O O . LEU A 1 195 ? -4.465 -16.658 18.151 1.00 86.50 195 LEU A O 1
ATOM 1610 N N . ALA A 1 196 ? -6.309 -17.919 18.453 1.00 90.25 196 ALA A N 1
ATOM 1611 C CA . ALA A 1 196 ? -7.192 -16.797 18.760 1.00 90.25 196 ALA A CA 1
ATOM 1612 C C . ALA A 1 196 ? -6.678 -15.996 19.971 1.00 90.25 196 ALA A C 1
ATOM 1614 O O . ALA A 1 196 ? -6.524 -14.780 19.881 1.00 90.25 196 ALA A O 1
ATOM 1615 N N . TYR A 1 197 ? -6.308 -16.657 21.075 1.00 93.81 197 TYR A N 1
ATOM 1616 C CA . TYR A 1 197 ? -5.778 -15.959 22.255 1.00 93.81 197 TYR A CA 1
ATOM 1617 C C . TYR A 1 197 ? -4.420 -15.282 22.022 1.00 93.81 197 TYR A C 1
ATOM 1619 O O . TYR A 1 197 ? -4.157 -14.237 22.619 1.00 93.81 197 TYR A O 1
ATOM 1627 N N . ARG A 1 198 ? -3.568 -15.822 21.137 1.00 91.25 198 ARG A N 1
ATOM 1628 C CA . ARG A 1 198 ? -2.320 -15.151 20.724 1.00 91.25 198 ARG A CA 1
ATOM 1629 C C . ARG A 1 198 ? -2.598 -13.867 19.944 1.00 91.25 198 ARG A C 1
ATOM 1631 O O . ARG A 1 198 ? -2.003 -12.842 20.259 1.00 91.25 198 ARG A O 1
ATOM 1638 N N . LYS A 1 199 ? -3.533 -13.899 18.990 1.00 90.69 199 LYS A N 1
ATOM 1639 C CA . LYS A 1 199 ? -3.937 -12.707 18.225 1.00 90.69 199 LYS A CA 1
ATOM 1640 C C . LYS A 1 199 ? -4.567 -11.641 19.127 1.00 90.69 199 LYS A C 1
ATOM 1642 O O . LYS A 1 199 ? -4.236 -10.466 19.006 1.00 90.69 199 LYS A O 1
ATOM 1647 N N . ILE A 1 200 ? -5.413 -12.049 20.078 1.00 94.44 200 ILE A N 1
ATOM 1648 C CA . ILE A 1 200 ? -5.989 -11.133 21.076 1.00 94.44 200 ILE A CA 1
ATOM 1649 C C . ILE A 1 200 ? -4.875 -10.492 21.916 1.00 94.44 200 ILE A C 1
ATOM 1651 O O . ILE A 1 200 ? -4.846 -9.277 22.063 1.00 94.44 200 ILE A O 1
ATOM 1655 N N . SER A 1 201 ? -3.923 -11.285 22.418 1.00 95.06 201 SER A N 1
ATOM 1656 C CA . SER A 1 201 ? -2.775 -10.787 23.192 1.00 95.06 201 SER A CA 1
ATOM 1657 C C . SER A 1 201 ? -1.965 -9.732 22.423 1.00 95.06 201 SER A C 1
ATOM 1659 O O . SER A 1 201 ? -1.672 -8.681 22.985 1.00 95.06 201 SER A O 1
ATOM 1661 N N . GLN A 1 202 ? -1.703 -9.940 21.128 1.00 92.19 202 GLN A N 1
ATOM 1662 C CA . GLN A 1 202 ? -1.044 -8.940 20.273 1.00 92.19 202 GLN A CA 1
ATOM 1663 C C . GLN A 1 202 ? -1.857 -7.642 20.149 1.00 92.19 202 GLN A C 1
ATOM 1665 O O . GLN A 1 202 ? -1.292 -6.556 20.222 1.00 92.19 202 GLN A O 1
ATOM 1670 N N . LYS A 1 203 ? -3.188 -7.726 20.014 1.00 94.44 203 LYS A N 1
ATOM 1671 C CA . LYS A 1 203 ? -4.050 -6.532 19.960 1.00 94.44 203 LYS A CA 1
ATOM 1672 C C . LYS A 1 203 ? -4.027 -5.729 21.263 1.00 94.44 203 LYS A C 1
ATOM 1674 O O . LYS A 1 203 ? -4.006 -4.504 21.207 1.00 94.44 203 LYS A O 1
ATOM 1679 N N . PHE A 1 204 ? -3.975 -6.394 22.418 1.00 93.69 204 PHE A N 1
ATOM 1680 C CA . PHE A 1 204 ? -3.792 -5.714 23.706 1.00 93.69 204 PHE A CA 1
ATOM 1681 C C . PHE A 1 204 ? -2.420 -5.038 23.814 1.00 93.69 204 PHE A C 1
ATOM 1683 O O . PHE A 1 204 ? -2.340 -3.911 24.291 1.00 93.69 204 PHE A O 1
ATOM 1690 N N . GLN A 1 205 ? -1.355 -5.676 23.322 1.00 90.31 205 GLN A N 1
ATOM 1691 C CA . GLN A 1 205 ? -0.022 -5.065 23.305 1.00 90.31 205 GLN A CA 1
ATOM 1692 C C . GLN A 1 205 ? 0.009 -3.786 22.459 1.00 90.31 205 GLN A C 1
ATOM 1694 O O . GLN A 1 205 ? 0.532 -2.776 22.916 1.00 90.31 205 GLN A O 1
ATOM 1699 N N . ILE A 1 206 ? -0.618 -3.804 21.277 1.00 86.75 206 ILE A N 1
ATOM 1700 C CA . ILE A 1 206 ? -0.737 -2.627 20.397 1.00 86.75 206 ILE A CA 1
ATOM 1701 C C . ILE A 1 206 ? -1.530 -1.499 21.073 1.00 86.75 206 ILE A C 1
ATOM 1703 O O . ILE A 1 206 ? -1.164 -0.338 20.951 1.00 86.75 206 ILE A O 1
ATOM 1707 N N . LYS A 1 207 ? -2.575 -1.829 21.843 1.00 87.75 207 LYS A N 1
ATOM 1708 C CA . LYS A 1 207 ? -3.358 -0.853 22.624 1.00 87.75 207 LYS A CA 1
ATOM 1709 C C . LYS A 1 207 ? -2.622 -0.277 23.848 1.00 87.75 207 LYS A C 1
ATOM 1711 O O . LYS A 1 207 ? -3.239 0.408 24.654 1.00 87.75 207 LYS A O 1
ATOM 1716 N N . GLY A 1 208 ? -1.327 -0.548 24.009 1.00 90.44 208 GLY A N 1
ATOM 1717 C CA . GLY A 1 208 ? -0.540 -0.017 25.122 1.00 90.44 208 GLY A CA 1
ATOM 1718 C C . GLY A 1 208 ? -0.660 -0.829 26.412 1.00 90.44 208 GLY A C 1
ATOM 1719 O O . GLY A 1 208 ? -0.332 -0.321 27.480 1.00 90.44 208 GLY A O 1
ATOM 1720 N N . TYR A 1 209 ? -1.083 -2.096 26.333 1.00 89.88 209 TYR A N 1
ATOM 1721 C CA . TYR A 1 209 ? -1.029 -3.036 27.455 1.00 89.88 209 TYR A CA 1
ATOM 1722 C C . TYR A 1 209 ? 0.139 -4.026 27.273 1.00 89.88 209 TYR A C 1
ATOM 1724 O O . TYR A 1 209 ? -0.078 -5.196 26.913 1.00 89.88 209 TYR A O 1
ATOM 1732 N N . PRO A 1 210 ? 1.399 -3.580 27.468 1.00 81.94 210 PRO A N 1
ATOM 1733 C CA . PRO A 1 210 ? 2.573 -4.419 27.257 1.00 81.94 210 PRO A CA 1
ATOM 1734 C C . PRO A 1 210 ? 2.533 -5.625 28.197 1.00 81.94 210 PRO A C 1
ATOM 1736 O O . PRO A 1 210 ? 2.030 -5.535 29.307 1.00 81.94 210 PRO A O 1
ATOM 1739 N N . ASN A 1 211 ? 3.076 -6.768 27.781 1.00 89.44 211 ASN A N 1
ATOM 1740 C CA . ASN A 1 211 ? 3.191 -7.984 28.605 1.00 89.44 211 ASN A CA 1
ATOM 1741 C C . ASN A 1 211 ? 1.879 -8.716 28.969 1.00 89.44 211 ASN A C 1
ATOM 1743 O O . ASN A 1 211 ? 1.920 -9.706 29.710 1.00 89.44 211 ASN A O 1
ATOM 1747 N N . ILE A 1 212 ? 0.715 -8.337 28.424 1.00 92.38 212 ILE A N 1
ATOM 1748 C CA . ILE A 1 212 ? -0.484 -9.186 28.532 1.00 92.38 212 ILE A CA 1
ATOM 1749 C C . ILE A 1 212 ? -0.301 -10.445 27.678 1.00 92.38 212 ILE A C 1
ATOM 1751 O O . ILE A 1 212 ? -0.377 -10.409 26.451 1.00 92.38 212 ILE A O 1
ATOM 1755 N N . SER A 1 213 ? -0.075 -11.584 28.336 1.00 94.12 213 SER A N 1
ATOM 1756 C CA . SER A 1 213 ? 0.135 -12.872 27.668 1.00 94.12 213 SER A CA 1
ATOM 1757 C C . SER A 1 213 ? -1.169 -13.524 27.192 1.00 94.12 213 SER A C 1
ATOM 1759 O O . SER A 1 213 ? -2.222 -13.364 27.811 1.00 94.12 213 SER A O 1
ATOM 1761 N N . ALA A 1 214 ? -1.092 -14.378 26.166 1.00 93.25 214 ALA A N 1
ATOM 1762 C CA . ALA A 1 214 ? -2.220 -15.204 25.719 1.00 93.25 214 ALA A CA 1
ATOM 1763 C C . ALA A 1 214 ? -2.813 -16.086 26.840 1.00 93.25 214 ALA A C 1
ATOM 1765 O O . ALA A 1 214 ? -4.017 -16.335 26.856 1.00 93.25 214 ALA A O 1
ATOM 1766 N N . LYS A 1 215 ? -1.993 -16.529 27.808 1.00 93.81 215 LYS A N 1
ATOM 1767 C CA . LYS A 1 215 ? -2.471 -17.269 28.991 1.00 93.81 215 LYS A CA 1
ATOM 1768 C C . LYS A 1 215 ? -3.319 -16.378 29.903 1.00 93.81 215 LYS A C 1
ATOM 1770 O O . LYS A 1 215 ? -4.359 -16.824 30.373 1.00 93.81 215 LYS A O 1
ATOM 1775 N N . SER A 1 216 ? -2.908 -15.125 30.106 1.00 94.06 216 SER A N 1
ATOM 1776 C CA . SER A 1 216 ? -3.655 -14.138 30.897 1.00 94.06 216 SER A CA 1
ATOM 1777 C C . SER A 1 216 ? -4.995 -13.789 30.242 1.00 94.06 216 SER A C 1
ATOM 1779 O O . SER A 1 216 ? -6.013 -13.760 30.930 1.00 94.06 216 SER A O 1
ATOM 1781 N N . ILE A 1 217 ? -5.004 -13.599 28.915 1.00 96.06 217 ILE A N 1
ATOM 1782 C CA . ILE A 1 217 ? -6.222 -13.418 28.106 1.00 96.06 217 ILE A CA 1
ATOM 1783 C C . ILE A 1 217 ? -7.175 -14.605 28.301 1.00 96.06 217 ILE A C 1
ATOM 1785 O O . ILE A 1 217 ? -8.342 -14.414 28.641 1.00 96.06 217 ILE A O 1
ATOM 1789 N N . LYS A 1 218 ? -6.674 -15.834 28.103 1.00 95.56 218 LYS A N 1
ATOM 1790 C CA . LYS A 1 218 ? -7.471 -17.062 28.218 1.00 95.56 218 LYS A CA 1
ATOM 1791 C C . LYS A 1 218 ? -8.078 -17.204 29.614 1.00 95.56 218 LYS A C 1
ATOM 1793 O O . LYS A 1 218 ? -9.291 -17.335 29.729 1.00 95.56 218 LYS A O 1
ATOM 1798 N N . TYR A 1 219 ? -7.254 -17.086 30.655 1.00 95.38 219 TYR A N 1
ATOM 1799 C CA . TYR A 1 219 ? -7.699 -17.167 32.046 1.00 95.38 219 TYR A CA 1
ATOM 1800 C C . TYR A 1 219 ? -8.772 -16.121 32.370 1.00 95.38 219 TYR A C 1
ATOM 1802 O O . TYR A 1 219 ? -9.774 -16.426 33.018 1.00 95.38 219 TYR A O 1
ATOM 1810 N N . LYS A 1 220 ? -8.598 -14.878 31.901 1.00 96.81 220 LYS A N 1
ATOM 1811 C CA . LYS A 1 220 ? -9.596 -13.829 32.121 1.00 96.81 220 LYS A CA 1
ATOM 1812 C C . LYS A 1 220 ? -10.913 -14.142 31.415 1.00 96.81 220 LYS A C 1
ATOM 1814 O O . LYS A 1 220 ? -11.967 -13.950 32.017 1.00 96.81 220 LYS A O 1
ATOM 1819 N N . TYR A 1 221 ? -10.861 -14.628 30.177 1.00 96.19 221 TYR A N 1
ATOM 1820 C CA . TYR A 1 221 ? -12.062 -14.986 29.429 1.00 96.19 221 TYR A CA 1
ATOM 1821 C C . TYR A 1 221 ? -12.807 -16.164 30.073 1.00 96.19 221 TYR A C 1
ATOM 1823 O O . TYR A 1 221 ? -14.022 -16.100 30.228 1.00 96.19 221 TYR A O 1
ATOM 1831 N N . GLU A 1 222 ? -12.094 -17.193 30.534 1.00 95.50 222 GLU A N 1
ATOM 1832 C CA . GLU A 1 222 ? -12.674 -18.313 31.294 1.00 95.50 222 GLU A CA 1
ATOM 1833 C C . GLU A 1 222 ? -13.317 -17.828 32.604 1.00 95.50 222 GLU A C 1
ATOM 1835 O O . GLU A 1 222 ? -14.430 -18.228 32.948 1.00 95.50 222 GLU A O 1
ATOM 1840 N N . LYS A 1 223 ? -12.681 -16.874 33.297 1.00 96.62 223 LYS A N 1
ATOM 1841 C CA . LYS A 1 223 ? -13.281 -16.220 34.467 1.00 96.62 223 LYS A CA 1
ATOM 1842 C C . LYS A 1 223 ? -14.553 -15.442 34.104 1.00 96.62 223 LYS A C 1
ATOM 1844 O O . LYS A 1 223 ? -15.522 -15.520 34.852 1.00 96.62 223 LYS A O 1
ATOM 1849 N N . LEU A 1 224 ? -14.605 -14.750 32.964 1.00 97.00 224 LEU A N 1
ATOM 1850 C CA . LEU A 1 224 ? -15.839 -14.108 32.483 1.00 97.00 224 LEU A CA 1
ATOM 1851 C C . LEU A 1 224 ? -16.929 -15.131 32.139 1.00 97.00 224 LEU A C 1
ATOM 1853 O O . LEU A 1 224 ? -18.098 -14.880 32.408 1.00 97.00 224 LEU A O 1
ATOM 1857 N N . GLN A 1 225 ? -16.573 -16.305 31.610 1.00 96.06 225 GLN A N 1
ATOM 1858 C CA . GLN A 1 225 ? -17.536 -17.385 31.352 1.00 96.06 225 GLN A CA 1
ATOM 1859 C C . GLN A 1 225 ? -18.189 -17.917 32.635 1.00 96.06 225 GLN A C 1
ATOM 1861 O O . GLN A 1 225 ? -19.353 -18.305 32.593 1.00 96.06 225 GLN A O 1
ATOM 1866 N N . SER A 1 226 ? -17.489 -17.871 33.774 1.00 96.31 226 SER A N 1
ATOM 1867 C CA . SER A 1 226 ? -18.082 -18.169 35.089 1.00 96.31 226 SER A CA 1
ATOM 1868 C C . SER A 1 226 ? -19.005 -17.067 35.641 1.00 96.31 226 SER A C 1
ATOM 1870 O O . SER A 1 226 ? -19.632 -17.267 36.676 1.00 96.31 226 SER A O 1
ATOM 1872 N N . GLN A 1 227 ? -19.113 -15.916 34.963 1.00 97.56 227 GLN A N 1
ATOM 1873 C CA . GLN A 1 227 ? -19.955 -14.772 35.336 1.00 97.56 227 GLN A CA 1
ATOM 1874 C C . GLN A 1 227 ? -20.982 -14.482 34.222 1.00 97.56 227 GLN A C 1
ATOM 1876 O O . GLN A 1 227 ? -20.835 -13.499 33.488 1.00 97.56 227 GLN A O 1
ATOM 1881 N N . PRO A 1 228 ? -22.018 -15.328 34.056 1.00 95.50 228 PRO A N 1
ATOM 1882 C CA . PRO A 1 228 ? -22.891 -15.300 32.882 1.00 95.50 228 PRO A CA 1
ATOM 1883 C C . PRO A 1 228 ? -23.601 -13.957 32.696 1.00 95.50 228 PRO A C 1
ATOM 1885 O O . PRO A 1 228 ? -23.639 -13.453 31.582 1.00 95.50 228 PRO A O 1
ATOM 1888 N N . GLU A 1 229 ? -24.078 -13.325 33.771 1.00 96.88 229 GLU A N 1
ATOM 1889 C CA . GLU A 1 229 ? -24.742 -12.016 33.695 1.00 96.88 229 GLU A CA 1
ATOM 1890 C C . GLU A 1 229 ? -23.810 -10.914 33.172 1.00 96.88 229 GLU A C 1
ATOM 1892 O O . GLU A 1 229 ? -24.203 -10.125 32.312 1.00 96.88 229 GLU A O 1
ATOM 1897 N N . LYS A 1 230 ? -22.554 -10.877 33.646 1.00 97.62 230 LYS A N 1
ATOM 1898 C CA . LYS A 1 230 ? -21.560 -9.897 33.184 1.00 97.62 230 LYS A CA 1
ATOM 1899 C C . LYS A 1 230 ? -21.187 -10.152 31.725 1.00 97.62 230 LYS A C 1
ATOM 1901 O O . LYS A 1 230 ? -21.147 -9.220 30.928 1.00 97.62 230 LYS A O 1
ATOM 1906 N N . LEU A 1 231 ? -20.951 -11.415 31.363 1.00 97.12 231 LEU A N 1
ATOM 1907 C CA . LEU A 1 231 ? -20.604 -11.787 29.994 1.00 97.12 231 LEU A CA 1
ATOM 1908 C C . LEU A 1 231 ? -21.743 -11.492 29.008 1.00 97.12 231 LEU A C 1
ATOM 1910 O O . LEU A 1 231 ? -21.461 -11.068 27.890 1.00 97.12 231 LEU A O 1
ATOM 1914 N N . THR A 1 232 ? -23.002 -11.695 29.402 1.00 95.88 232 THR A N 1
ATOM 1915 C CA . THR A 1 232 ? -24.168 -11.344 28.580 1.00 95.88 232 THR A CA 1
ATOM 1916 C C . THR A 1 232 ? -24.230 -9.838 28.337 1.00 95.88 232 THR A C 1
ATOM 1918 O O . THR A 1 232 ? -24.255 -9.438 27.179 1.00 95.88 232 THR A O 1
ATOM 1921 N N . LYS A 1 233 ? -24.100 -9.004 29.381 1.00 97.06 233 LYS A N 1
ATOM 1922 C CA . LYS A 1 233 ? -24.067 -7.535 29.229 1.00 97.06 233 LYS A CA 1
ATOM 1923 C C . LYS A 1 233 ? -22.942 -7.055 28.307 1.00 97.06 233 LYS A C 1
ATOM 1925 O O . LYS A 1 233 ? -23.158 -6.200 27.457 1.00 97.06 233 LYS A O 1
ATOM 1930 N N . LEU A 1 234 ? -21.740 -7.624 28.440 1.00 97.12 234 LEU A N 1
ATOM 1931 C CA . LEU A 1 234 ? -20.614 -7.284 27.560 1.00 97.12 234 LEU A CA 1
ATOM 1932 C C . LEU A 1 234 ? -20.874 -7.696 26.104 1.00 97.12 234 LEU A C 1
ATOM 1934 O O . LEU A 1 234 ? -20.489 -6.973 25.193 1.00 97.12 234 LEU A O 1
ATOM 1938 N N . LYS A 1 235 ? -21.516 -8.847 25.866 1.00 95.44 235 LYS A N 1
ATOM 1939 C CA . LYS A 1 235 ? -21.883 -9.281 24.509 1.00 95.44 235 LYS A CA 1
ATOM 1940 C C . LYS A 1 235 ? -22.945 -8.380 23.890 1.00 95.44 235 LYS A C 1
ATOM 1942 O O . LYS A 1 235 ? -22.765 -7.981 22.748 1.00 95.44 235 LYS A O 1
ATOM 1947 N N . GLU A 1 236 ? -23.986 -8.036 24.643 1.00 95.75 236 GLU A N 1
ATOM 1948 C CA . GLU A 1 236 ? -25.031 -7.103 24.207 1.00 95.75 236 GLU A CA 1
ATOM 1949 C C . GLU A 1 236 ? -24.430 -5.738 23.849 1.00 95.75 236 GLU A C 1
ATOM 1951 O O . GLU A 1 236 ? -24.751 -5.185 22.801 1.00 95.75 236 GLU A O 1
ATOM 1956 N N . GLN A 1 237 ? -23.484 -5.238 24.655 1.00 96.06 237 GLN A N 1
ATOM 1957 C CA . GLN A 1 237 ? -22.758 -4.006 24.344 1.00 96.06 237 GLN A CA 1
ATOM 1958 C C . GLN A 1 237 ? -21.925 -4.136 23.060 1.00 96.06 237 GLN A C 1
ATOM 1960 O O . GLN A 1 237 ? -21.956 -3.240 22.226 1.00 96.06 237 GLN A O 1
ATOM 1965 N N . VAL A 1 238 ? -21.203 -5.245 22.861 1.00 94.31 238 VAL A N 1
ATOM 1966 C CA . VAL A 1 238 ? -20.433 -5.471 21.624 1.00 94.31 238 VAL A CA 1
ATOM 1967 C C . VAL A 1 238 ? -21.349 -5.557 20.401 1.00 94.31 238 VAL A C 1
ATOM 1969 O O . VAL A 1 238 ? -21.015 -5.001 19.361 1.00 94.31 238 VAL A O 1
ATOM 1972 N N . GLU A 1 239 ? -22.493 -6.234 20.501 1.00 91.88 239 GLU A N 1
ATOM 1973 C CA . GLU A 1 239 ? -23.479 -6.315 19.415 1.00 91.88 239 GLU A CA 1
ATOM 1974 C C . GLU A 1 239 ? -24.080 -4.942 19.099 1.00 91.88 239 GLU A C 1
ATOM 1976 O O . GLU A 1 239 ? -24.193 -4.575 17.928 1.00 91.88 239 GLU A O 1
ATOM 1981 N N . PHE A 1 240 ? -24.388 -4.155 20.133 1.00 93.81 240 PHE A N 1
ATOM 1982 C CA . PHE A 1 240 ? -24.839 -2.776 19.991 1.00 93.81 240 PHE A CA 1
ATOM 1983 C C . PHE A 1 240 ? -23.779 -1.898 19.311 1.00 93.81 240 PHE A C 1
ATOM 1985 O O . PHE A 1 240 ? -24.095 -1.208 18.340 1.00 93.81 240 PHE A O 1
ATOM 1992 N N . ASP A 1 241 ? -22.519 -1.965 19.749 1.00 89.50 241 ASP A N 1
ATOM 1993 C CA . ASP A 1 241 ? -21.404 -1.226 19.146 1.00 89.50 241 ASP A CA 1
ATOM 1994 C C . ASP A 1 241 ? -21.221 -1.606 17.670 1.00 89.50 241 ASP A C 1
ATOM 1996 O O . ASP A 1 241 ? -21.057 -0.729 16.828 1.00 89.50 241 ASP A O 1
ATOM 2000 N N . ILE A 1 242 ? -21.292 -2.902 17.335 1.00 86.06 242 ILE A N 1
ATOM 2001 C CA . ILE A 1 242 ? -21.198 -3.383 15.948 1.00 86.06 242 ILE A CA 1
ATOM 2002 C C . ILE A 1 242 ? -22.361 -2.846 15.109 1.00 86.06 242 ILE A C 1
ATOM 2004 O O . ILE A 1 242 ? -22.148 -2.437 13.973 1.00 86.06 242 ILE A O 1
ATOM 2008 N N . SER A 1 243 ? -23.582 -2.830 15.651 1.00 85.62 243 SER A N 1
ATOM 2009 C CA . SER A 1 243 ? -24.765 -2.358 14.920 1.00 85.62 243 SER A CA 1
ATOM 2010 C C . SER A 1 243 ? -24.750 -0.856 14.613 1.00 85.62 243 SER A C 1
ATOM 2012 O O . SER A 1 243 ? -25.387 -0.434 13.652 1.00 85.62 243 SER A O 1
ATOM 2014 N N . ASN A 1 244 ? -24.012 -0.068 15.403 1.00 86.81 244 ASN A N 1
ATOM 2015 C CA . ASN A 1 244 ? -23.913 1.389 15.273 1.00 86.81 244 ASN A CA 1
ATOM 2016 C C . ASN A 1 244 ? -22.579 1.864 14.677 1.00 86.81 244 ASN A C 1
ATOM 2018 O O . ASN A 1 244 ? -22.349 3.067 14.565 1.00 86.81 244 ASN A O 1
ATOM 2022 N N . SER A 1 245 ? -21.677 0.944 14.344 1.00 81.56 245 SER A N 1
ATOM 2023 C CA . SER A 1 245 ? -20.354 1.264 13.827 1.00 81.56 245 SER A CA 1
ATOM 2024 C C . SER A 1 245 ? -20.347 1.233 12.298 1.00 81.56 245 SER A C 1
ATOM 2026 O O . SER A 1 245 ? -20.652 0.206 11.698 1.00 81.56 245 SER A O 1
ATOM 2028 N N . ASP A 1 246 ? -19.919 2.334 11.673 1.00 69.88 246 ASP A N 1
ATOM 2029 C CA . ASP A 1 246 ? -19.561 2.389 10.242 1.00 69.88 246 ASP A CA 1
ATOM 2030 C C . ASP A 1 246 ? -18.184 1.747 9.956 1.00 69.88 246 ASP A C 1
ATOM 2032 O O . ASP A 1 246 ? -17.673 1.801 8.836 1.00 69.88 246 ASP A O 1
ATOM 2036 N N . ASP A 1 247 ? -17.538 1.174 10.976 1.00 59.38 247 ASP A N 1
ATOM 2037 C CA . ASP A 1 247 ? -16.200 0.610 10.874 1.00 59.38 247 ASP A CA 1
ATOM 2038 C C . ASP A 1 247 ? -16.265 -0.767 10.194 1.00 59.38 247 ASP A C 1
ATOM 2040 O O . ASP A 1 247 ? -16.603 -1.788 10.806 1.00 59.38 247 ASP A O 1
ATOM 2044 N N . GLU A 1 248 ? -15.937 -0.804 8.897 1.00 52.50 248 GLU A N 1
ATOM 2045 C CA . GLU A 1 248 ? -15.903 -2.028 8.080 1.00 52.50 248 GLU A CA 1
ATOM 2046 C C . GLU A 1 248 ? -15.033 -3.137 8.711 1.00 52.50 248 GLU A C 1
ATOM 2048 O O . GLU A 1 248 ? -15.249 -4.323 8.447 1.00 52.50 248 GLU A O 1
ATOM 2053 N N . GLU A 1 249 ? -14.082 -2.790 9.591 1.00 52.34 249 GLU A N 1
ATOM 2054 C CA . GLU A 1 249 ? -13.235 -3.755 10.300 1.00 52.34 249 GLU A CA 1
ATOM 2055 C C . GLU A 1 249 ? -13.938 -4.477 11.473 1.00 52.34 249 GLU A C 1
ATOM 2057 O O . GLU A 1 249 ? -13.460 -5.535 11.919 1.00 52.34 249 GLU A O 1
ATOM 2062 N N . LEU A 1 250 ? -15.046 -3.921 11.981 1.00 50.94 250 LEU A N 1
ATOM 2063 C CA . LEU A 1 250 ? -15.906 -4.492 13.029 1.00 50.94 250 LEU A CA 1
ATOM 2064 C C . LEU A 1 250 ? -17.083 -5.289 12.452 1.00 50.94 250 LEU A C 1
ATOM 2066 O O . LEU A 1 250 ? -17.521 -6.258 13.080 1.00 50.94 250 LEU A O 1
ATOM 2070 N N . ILE A 1 251 ? -17.525 -4.976 11.230 1.00 51.97 251 ILE A N 1
ATOM 2071 C CA . ILE A 1 251 ? -18.570 -5.706 10.486 1.00 51.97 251 ILE A CA 1
ATOM 2072 C C . ILE A 1 251 ? -17.983 -6.993 9.867 1.00 51.97 251 ILE A C 1
ATOM 2074 O O . ILE A 1 251 ? -18.141 -7.315 8.690 1.00 51.97 251 ILE A O 1
ATOM 2078 N N . VAL A 1 252 ? -17.274 -7.790 10.670 1.00 46.66 252 VAL A N 1
ATOM 2079 C CA . VAL A 1 252 ? -16.791 -9.113 10.261 1.00 46.66 252 VAL A CA 1
ATOM 2080 C C . VAL A 1 252 ? -17.736 -10.186 10.802 1.00 46.66 252 VAL A C 1
ATOM 2082 O O . VAL A 1 252 ? -17.516 -10.776 11.856 1.00 46.66 252 VAL A O 1
ATOM 2085 N N . ARG A 1 253 ? -18.742 -10.481 9.968 1.00 49.06 253 ARG A N 1
ATOM 2086 C CA . ARG A 1 253 ? -19.412 -11.787 9.803 1.00 49.06 253 ARG A CA 1
ATOM 2087 C C . ARG A 1 253 ? -20.234 -12.324 10.982 1.00 49.06 253 ARG A C 1
ATOM 2089 O O . ARG A 1 253 ? -19.827 -13.264 11.660 1.00 49.06 253 ARG A O 1
ATOM 2096 N N . THR A 1 254 ? -21.477 -11.864 11.078 1.00 37.22 254 THR A N 1
ATOM 2097 C CA . THR A 1 254 ? -22.607 -12.674 11.580 1.00 37.22 254 THR A CA 1
ATOM 2098 C C . THR A 1 254 ? -23.537 -13.169 10.462 1.00 37.22 254 THR A C 1
ATOM 2100 O O . THR A 1 254 ? -24.338 -14.070 10.695 1.00 37.22 254 THR A O 1
ATOM 2103 N N . ASP A 1 255 ? -23.372 -12.703 9.219 1.00 36.97 255 ASP A N 1
ATOM 2104 C CA . ASP A 1 255 ? -24.197 -13.118 8.077 1.00 36.97 255 ASP A CA 1
ATOM 2105 C C . ASP A 1 255 ? -23.485 -14.124 7.151 1.00 36.97 255 ASP A C 1
ATOM 2107 O O . ASP A 1 255 ? -23.075 -13.816 6.036 1.00 36.97 255 ASP A O 1
ATOM 2111 N N . GLU A 1 256 ? -23.410 -15.389 7.577 1.00 35.25 256 GLU A N 1
ATOM 2112 C CA . GLU A 1 256 ? -23.223 -16.528 6.654 1.00 35.25 256 GLU A CA 1
ATOM 2113 C C . GLU A 1 256 ? -24.524 -16.887 5.893 1.00 35.25 256 GLU A C 1
ATOM 2115 O O . GLU A 1 256 ? -24.541 -17.822 5.095 1.00 35.25 256 GLU A O 1
ATOM 2120 N N . LYS A 1 257 ? -25.630 -16.146 6.090 1.00 36.47 257 LYS A N 1
ATOM 2121 C CA . LYS A 1 257 ? -26.946 -16.460 5.493 1.00 36.47 257 LYS A CA 1
ATOM 2122 C C . LYS A 1 257 ? -27.557 -15.396 4.577 1.00 36.47 257 LYS A C 1
ATOM 2124 O O . LYS A 1 257 ? -28.576 -15.684 3.946 1.00 36.47 257 LYS A O 1
ATOM 2129 N N . ARG A 1 258 ? -26.954 -14.215 4.401 1.00 29.89 258 ARG A N 1
ATOM 2130 C CA . ARG A 1 258 ? -27.442 -13.221 3.429 1.00 29.89 258 ARG A CA 1
ATOM 2131 C C . ARG A 1 258 ? -26.484 -13.074 2.253 1.00 29.89 258 ARG A C 1
ATOM 2133 O O . ARG A 1 258 ? -25.419 -12.481 2.341 1.00 29.89 258 ARG A O 1
ATOM 2140 N N . ARG A 1 259 ? -26.917 -13.689 1.151 1.00 33.75 259 ARG A N 1
ATOM 2141 C CA . ARG A 1 259 ? -26.499 -13.514 -0.246 1.00 33.75 259 ARG A CA 1
ATOM 2142 C C . ARG A 1 259 ? -25.572 -12.315 -0.479 1.00 33.75 259 ARG A C 1
ATOM 2144 O O . ARG A 1 259 ? -25.993 -11.171 -0.363 1.00 33.75 259 ARG A O 1
ATOM 2151 N N . PHE A 1 260 ? -24.348 -12.650 -0.885 1.00 36.84 260 PHE A N 1
ATOM 2152 C CA . PHE A 1 260 ? -23.338 -11.836 -1.561 1.00 36.84 260 PHE A CA 1
ATOM 2153 C C . PHE A 1 260 ? -23.865 -10.526 -2.168 1.00 36.84 260 PHE A C 1
ATOM 2155 O O . PHE A 1 260 ? -24.244 -10.464 -3.336 1.00 36.84 260 PHE A O 1
ATOM 2162 N N . GLY A 1 261 ? -23.822 -9.471 -1.359 1.00 29.80 261 GLY A N 1
ATOM 2163 C CA . GLY A 1 261 ? -24.014 -8.079 -1.750 1.00 29.80 261 GLY A CA 1
ATOM 2164 C C . GLY A 1 261 ? -22.698 -7.304 -1.726 1.00 29.80 261 GLY A C 1
ATOM 2165 O O . GLY A 1 261 ? -22.668 -6.182 -1.242 1.00 29.80 261 GLY A O 1
ATOM 2166 N N . PHE A 1 262 ? -21.600 -7.892 -2.213 1.00 30.30 262 PHE A N 1
ATOM 2167 C CA . PHE A 1 262 ? -20.362 -7.148 -2.451 1.00 30.30 262 PHE A CA 1
ATOM 2168 C C . PHE A 1 262 ? -20.408 -6.536 -3.853 1.00 30.30 262 PHE A C 1
ATOM 2170 O O . PHE A 1 262 ? -20.351 -7.234 -4.869 1.00 30.30 262 PHE A O 1
ATOM 2177 N N . LYS A 1 263 ? -20.545 -5.209 -3.903 1.00 31.34 263 LYS A N 1
ATOM 2178 C CA . LYS A 1 263 ? -20.457 -4.406 -5.125 1.00 31.34 263 LYS A CA 1
ATOM 2179 C C . LYS A 1 263 ? -19.093 -4.616 -5.802 1.00 31.34 263 LYS A C 1
ATOM 2181 O O . LYS A 1 263 ? -18.070 -4.181 -5.297 1.00 31.34 263 LYS A O 1
ATOM 2186 N N . LYS A 1 264 ? -19.121 -5.286 -6.959 1.00 30.66 264 LYS A N 1
ATOM 2187 C CA . LYS A 1 264 ? -18.311 -5.089 -8.183 1.00 30.66 264 LYS A CA 1
ATOM 2188 C C . LYS A 1 264 ? -16.994 -4.278 -8.081 1.00 30.66 264 LYS A C 1
ATOM 2190 O O . LYS A 1 264 ? -16.820 -3.306 -8.807 1.00 30.66 264 LYS A O 1
ATOM 2195 N N . THR A 1 265 ? -16.017 -4.748 -7.315 1.00 31.84 265 THR A N 1
ATOM 2196 C CA . THR A 1 265 ? -14.582 -4.516 -7.608 1.00 31.84 265 THR A CA 1
ATOM 2197 C C . THR A 1 265 ? -13.764 -5.803 -7.501 1.00 31.84 265 THR A C 1
ATOM 2199 O O . THR A 1 265 ? -12.547 -5.779 -7.339 1.00 31.84 265 THR A O 1
ATOM 2202 N N . TYR A 1 266 ? -14.417 -6.961 -7.658 1.00 43.12 266 TYR A N 1
ATOM 2203 C CA . TYR A 1 266 ? -13.694 -8.169 -8.036 1.00 43.12 266 TYR A CA 1
ATOM 2204 C C . TYR A 1 266 ? -13.117 -7.926 -9.430 1.00 43.12 266 TYR A C 1
ATOM 2206 O O . TYR A 1 266 ? -13.866 -7.659 -10.373 1.00 43.12 266 TYR A O 1
ATOM 2214 N N . TRP A 1 267 ? -11.799 -8.049 -9.561 1.00 45.88 267 TRP A N 1
ATOM 2215 C CA . TRP A 1 267 ? -11.196 -8.481 -10.813 1.00 45.88 267 TRP A CA 1
ATOM 2216 C C . TRP A 1 267 ? -11.948 -9.752 -11.191 1.00 45.88 267 TRP A C 1
ATOM 2218 O O . TRP A 1 267 ? -11.793 -10.776 -10.527 1.00 45.88 267 TRP A O 1
ATOM 2228 N N . GLY A 1 268 ? -12.898 -9.651 -12.123 1.00 52.66 268 GLY A N 1
ATOM 2229 C CA . GLY A 1 268 ? -13.715 -10.791 -12.507 1.00 52.66 268 GLY A CA 1
ATOM 2230 C C . GLY A 1 268 ? -12.757 -11.885 -12.934 1.00 52.66 268 GLY A C 1
ATOM 2231 O O . GLY A 1 268 ? -12.009 -11.681 -13.884 1.00 52.66 268 GLY A O 1
ATOM 2232 N N . TRP A 1 269 ? -12.721 -12.988 -12.193 1.00 65.75 269 TRP A N 1
ATOM 2233 C CA . TRP A 1 269 ? -11.971 -14.162 -12.604 1.00 65.75 269 TRP A CA 1
ATOM 2234 C C . TRP A 1 269 ? -12.625 -14.632 -13.899 1.00 65.75 269 TRP A C 1
ATOM 2236 O O . TRP A 1 269 ? -13.745 -15.149 -13.886 1.00 65.75 269 TRP A O 1
ATOM 2246 N N . LYS A 1 270 ? -12.006 -14.261 -15.021 1.00 82.81 270 LYS A N 1
ATOM 2247 C CA . LYS A 1 270 ? -12.536 -14.523 -16.355 1.00 82.81 270 LYS A CA 1
ATOM 2248 C C . LYS A 1 270 ? -12.325 -15.992 -16.682 1.00 82.81 270 LYS A C 1
ATOM 2250 O O . LYS A 1 270 ? -11.440 -16.633 -16.121 1.00 82.81 270 LYS A O 1
ATOM 2255 N N . GLU A 1 271 ? -13.116 -16.494 -17.621 1.00 84.31 271 GLU A N 1
ATOM 2256 C CA . GLU A 1 271 ? -12.967 -17.855 -18.138 1.00 84.31 271 GLU A CA 1
ATOM 2257 C C . GLU A 1 271 ? -11.518 -18.126 -18.583 1.00 84.31 271 GLU A C 1
ATOM 2259 O O . GLU A 1 271 ? -10.973 -19.169 -18.251 1.00 84.31 271 GLU A O 1
ATOM 2264 N N . ASP A 1 272 ? -10.841 -17.140 -19.178 1.00 81.12 272 ASP A N 1
ATOM 2265 C CA . ASP A 1 272 ? -9.432 -17.239 -19.592 1.00 81.12 272 ASP A CA 1
ATOM 2266 C C . ASP A 1 272 ? -8.470 -17.519 -18.423 1.00 81.12 272 ASP A C 1
ATOM 2268 O O . ASP A 1 272 ? -7.526 -18.291 -18.561 1.00 81.12 272 ASP A O 1
ATOM 2272 N N . MET A 1 273 ? -8.722 -16.945 -17.239 1.00 87.12 273 MET A N 1
ATOM 2273 C CA . MET A 1 273 ? -7.924 -17.233 -16.038 1.00 87.12 273 MET A CA 1
ATOM 2274 C C . MET A 1 273 ? -8.196 -18.640 -15.509 1.00 87.12 273 MET A C 1
ATOM 2276 O O . MET A 1 273 ? -7.289 -19.280 -14.984 1.00 87.12 273 MET A O 1
ATOM 2280 N N . GLU A 1 274 ? -9.433 -19.127 -15.637 1.00 91.12 274 GLU A N 1
ATOM 2281 C CA . GLU A 1 274 ? -9.794 -20.500 -15.273 1.00 91.12 274 GLU A CA 1
ATOM 2282 C C . GLU A 1 274 ? -9.139 -21.509 -16.226 1.00 91.12 274 GLU A C 1
ATOM 2284 O O . GLU A 1 274 ? -8.622 -22.525 -15.766 1.00 91.12 274 GLU A O 1
ATOM 2289 N N . ILE A 1 275 ? -9.098 -21.205 -17.527 1.00 87.25 275 ILE A N 1
ATOM 2290 C CA . ILE A 1 275 ? -8.397 -22.002 -18.543 1.00 87.25 275 ILE A CA 1
ATOM 2291 C C . ILE A 1 275 ? -6.897 -22.027 -18.238 1.00 87.25 275 ILE A C 1
ATOM 2293 O O . ILE A 1 275 ? -6.321 -23.105 -18.107 1.00 87.25 275 ILE A O 1
ATOM 2297 N N . PHE A 1 276 ? -6.279 -20.861 -18.025 1.00 87.56 276 PHE A N 1
ATOM 2298 C CA . PHE A 1 276 ? -4.853 -20.759 -17.704 1.00 87.56 276 PHE A CA 1
ATOM 2299 C C . PHE A 1 276 ? -4.491 -21.496 -16.404 1.00 87.56 276 PHE A C 1
ATOM 2301 O O . PHE A 1 276 ? -3.501 -22.221 -16.342 1.00 87.56 276 PHE A O 1
ATOM 2308 N N . LEU A 1 277 ? -5.335 -21.392 -15.373 1.00 92.38 277 LEU A N 1
ATOM 2309 C CA . LEU A 1 277 ? -5.189 -22.143 -14.127 1.00 92.38 277 LEU A CA 1
ATOM 2310 C C . LEU A 1 277 ? -5.198 -23.662 -14.361 1.00 92.38 277 LEU A C 1
ATOM 2312 O O . LEU A 1 277 ? -4.369 -24.370 -13.786 1.00 92.38 277 LEU A O 1
ATOM 2316 N N . LEU A 1 278 ? -6.140 -24.171 -15.162 1.00 91.75 278 LEU A N 1
ATOM 2317 C CA . LEU A 1 278 ? -6.224 -25.599 -15.473 1.00 91.75 278 LEU A CA 1
ATOM 2318 C C . LEU A 1 278 ? -5.037 -26.066 -16.319 1.00 91.75 278 LEU A C 1
ATOM 2320 O O . LEU A 1 278 ? -4.489 -27.129 -16.030 1.00 91.75 278 LEU A O 1
ATOM 2324 N N . HIS A 1 279 ? -4.608 -25.254 -17.286 1.00 89.94 279 HIS A N 1
ATOM 2325 C CA . HIS A 1 279 ? -3.424 -25.506 -18.103 1.00 89.94 279 HIS A CA 1
ATOM 2326 C C . HIS A 1 279 ? -2.167 -25.636 -17.228 1.00 89.94 279 HIS A C 1
ATOM 2328 O O . HIS A 1 279 ? -1.498 -26.669 -17.244 1.00 89.94 279 HIS A O 1
ATOM 2334 N N . LEU A 1 280 ? -1.900 -24.654 -16.358 1.00 90.75 280 LEU A N 1
ATOM 2335 C CA . LEU A 1 280 ? -0.772 -24.708 -15.423 1.00 90.75 280 LEU A CA 1
ATOM 2336 C C . LEU A 1 280 ? -0.858 -25.911 -14.478 1.00 90.75 280 LEU A C 1
ATOM 2338 O O . LEU A 1 280 ? 0.146 -26.576 -14.219 1.00 90.75 280 LEU A O 1
ATOM 2342 N N . ALA A 1 281 ? -2.054 -26.220 -13.969 1.00 91.69 281 ALA A N 1
ATOM 2343 C CA . ALA A 1 281 ? -2.252 -27.376 -13.103 1.00 91.69 281 ALA A CA 1
ATOM 2344 C C . ALA A 1 281 ? -1.958 -28.702 -13.822 1.00 91.69 281 ALA A C 1
ATOM 2346 O O . ALA A 1 281 ? -1.388 -29.602 -13.203 1.00 91.69 281 ALA A O 1
ATOM 2347 N N . SER A 1 282 ? -2.333 -28.819 -15.100 1.00 91.69 282 SER A N 1
ATOM 2348 C CA . SER A 1 282 ? -2.018 -29.970 -15.952 1.00 91.69 282 SER A CA 1
ATOM 2349 C C . SER A 1 282 ? -0.508 -30.084 -16.167 1.00 91.69 282 SER A C 1
ATOM 2351 O O . SER A 1 282 ? 0.090 -31.086 -15.772 1.00 91.69 282 SER A O 1
ATOM 2353 N N . LYS A 1 283 ? 0.131 -29.015 -16.658 1.00 90.56 283 LYS A N 1
ATOM 2354 C CA . LYS A 1 283 ? 1.571 -28.955 -16.955 1.00 90.56 283 LYS A CA 1
ATOM 2355 C C . LYS A 1 283 ? 2.439 -29.300 -15.742 1.00 90.56 283 LYS A C 1
ATOM 2357 O O . LYS A 1 283 ? 3.342 -30.131 -15.830 1.00 90.56 283 LYS A O 1
ATOM 2362 N N . ILE A 1 284 ? 2.132 -28.731 -14.573 1.00 90.81 284 ILE A N 1
ATOM 2363 C CA . ILE A 1 284 ? 2.878 -29.006 -13.333 1.00 90.81 284 ILE A CA 1
ATOM 2364 C C . ILE A 1 284 ? 2.688 -30.463 -12.883 1.00 90.81 284 ILE A C 1
ATOM 2366 O O . ILE A 1 284 ? 3.638 -31.081 -12.401 1.00 90.81 284 ILE A O 1
ATOM 2370 N N . LYS A 1 285 ? 1.490 -31.042 -13.049 1.00 93.19 285 LYS A N 1
ATOM 2371 C CA . LYS A 1 285 ? 1.238 -32.456 -12.724 1.00 93.19 285 LYS A CA 1
ATOM 2372 C C . LYS A 1 285 ? 1.900 -33.419 -13.704 1.00 93.19 285 LYS A C 1
ATOM 2374 O O . LYS A 1 285 ? 2.343 -34.475 -13.273 1.00 93.19 285 LYS A O 1
ATOM 2379 N N . GLN A 1 286 ? 2.000 -33.075 -14.986 1.00 91.19 286 GLN A N 1
ATOM 2380 C CA . GLN A 1 286 ? 2.753 -33.876 -15.957 1.00 91.19 286 GLN A CA 1
ATOM 2381 C C . GLN A 1 286 ? 4.243 -33.924 -15.586 1.00 91.19 286 GLN A C 1
ATOM 2383 O O . GLN A 1 286 ? 4.851 -34.991 -15.605 1.00 91.19 286 GLN A O 1
ATOM 2388 N N . GLN A 1 287 ? 4.816 -32.786 -15.176 1.00 92.00 287 GLN A N 1
ATOM 2389 C CA . GLN A 1 287 ? 6.207 -32.707 -14.717 1.00 92.00 287 GLN A CA 1
ATOM 2390 C C . GLN A 1 287 ? 6.428 -33.393 -13.361 1.00 92.00 287 GLN A C 1
ATOM 2392 O O . GLN A 1 287 ? 7.495 -33.953 -13.115 1.00 92.00 287 GLN A O 1
ATOM 2397 N N . ASN A 1 288 ? 5.438 -33.347 -12.465 1.00 93.06 288 ASN A N 1
ATOM 2398 C CA . ASN A 1 288 ? 5.510 -33.967 -11.146 1.00 93.06 288 ASN A CA 1
ATOM 2399 C C . ASN A 1 288 ? 4.171 -34.629 -10.760 1.00 93.06 288 ASN A C 1
ATOM 2401 O O . ASN A 1 288 ? 3.345 -34.009 -10.080 1.00 93.06 288 ASN A O 1
ATOM 2405 N N . PRO A 1 289 ? 3.959 -35.906 -11.139 1.00 93.31 289 PRO A N 1
ATOM 2406 C CA . PRO A 1 289 ? 2.683 -36.601 -10.937 1.00 93.31 289 PRO A CA 1
ATOM 2407 C C . PRO A 1 289 ? 2.259 -36.758 -9.472 1.00 93.31 289 PRO A C 1
ATOM 2409 O O . PRO A 1 289 ? 1.074 -36.924 -9.189 1.00 93.31 289 PRO A O 1
ATOM 2412 N N . VAL A 1 290 ? 3.210 -36.699 -8.534 1.00 94.81 290 VAL A N 1
ATOM 2413 C CA . VAL A 1 290 ? 2.988 -36.940 -7.096 1.00 94.81 290 VAL A CA 1
ATOM 2414 C C . VAL A 1 290 ? 3.003 -35.627 -6.294 1.00 94.81 290 VAL A C 1
ATOM 2416 O O . VAL A 1 290 ? 3.139 -35.631 -5.071 1.00 94.81 290 VAL A O 1
ATOM 2419 N N . ILE A 1 291 ? 2.870 -34.470 -6.955 1.00 92.94 291 ILE A N 1
ATOM 2420 C CA . ILE A 1 291 ? 2.906 -33.171 -6.278 1.00 92.94 291 ILE A CA 1
ATOM 2421 C C . ILE A 1 291 ? 1.712 -32.999 -5.311 1.00 92.94 291 ILE A C 1
ATOM 2423 O O . ILE A 1 291 ? 0.557 -33.108 -5.728 1.00 92.94 291 ILE A O 1
ATOM 2427 N N . PRO A 1 292 ? 1.943 -32.688 -4.019 1.00 93.38 292 PRO A N 1
ATOM 2428 C CA . PRO A 1 292 ? 0.857 -32.376 -3.0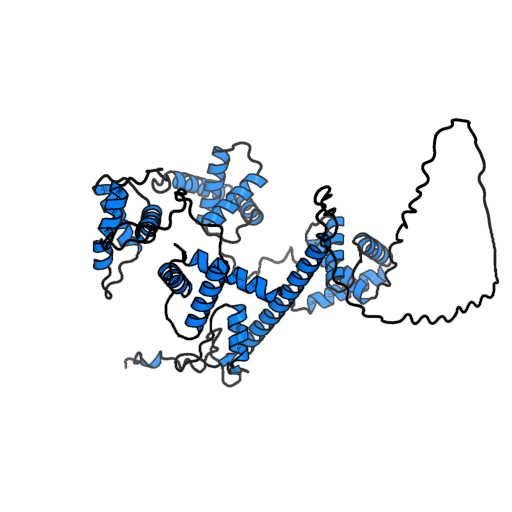93 1.00 93.38 292 PRO A CA 1
ATOM 2429 C C . PRO A 1 292 ? 0.088 -31.126 -3.538 1.00 93.38 292 PRO A C 1
ATOM 2431 O O . PRO A 1 292 ? 0.708 -30.134 -3.924 1.00 93.38 292 PRO A O 1
ATOM 2434 N N . ASP A 1 293 ? -1.240 -31.116 -3.381 1.00 88.56 293 ASP A N 1
ATOM 2435 C CA . ASP A 1 293 ? -2.115 -29.998 -3.791 1.00 88.56 293 ASP A CA 1
ATOM 2436 C C . ASP A 1 293 ? -1.621 -28.630 -3.288 1.00 88.56 293 ASP A C 1
ATOM 2438 O O . ASP A 1 293 ? -1.619 -27.640 -4.017 1.00 88.56 293 ASP A O 1
ATOM 2442 N N . LYS A 1 294 ? -1.110 -28.574 -2.052 1.00 89.12 294 LYS A N 1
ATOM 2443 C CA . LYS A 1 294 ? -0.543 -27.345 -1.480 1.00 89.12 294 LYS A CA 1
ATOM 2444 C C . LYS A 1 294 ? 0.654 -26.814 -2.282 1.00 89.12 294 LYS A C 1
ATOM 2446 O O . LYS A 1 294 ? 0.774 -25.612 -2.505 1.00 89.12 294 LYS A O 1
ATOM 2451 N N . ALA A 1 295 ? 1.554 -27.704 -2.698 1.00 90.44 295 ALA A N 1
ATOM 2452 C CA . ALA A 1 295 ? 2.717 -27.342 -3.505 1.00 90.44 295 ALA A CA 1
ATOM 2453 C C . ALA A 1 295 ? 2.302 -26.968 -4.935 1.00 90.44 295 ALA A C 1
ATOM 2455 O O . ALA A 1 295 ? 2.805 -25.983 -5.471 1.00 90.44 295 ALA A O 1
ATOM 2456 N N . LEU A 1 296 ? 1.331 -27.687 -5.505 1.00 94.12 296 LEU A N 1
ATOM 2457 C CA . LEU A 1 296 ? 0.742 -27.373 -6.804 1.00 94.12 296 LEU A CA 1
ATOM 2458 C C . LEU A 1 296 ? 0.187 -25.944 -6.844 1.00 94.12 296 LEU A C 1
ATOM 2460 O O . LEU A 1 296 ? 0.582 -25.155 -7.698 1.00 94.12 296 LEU A O 1
ATOM 2464 N N . PHE A 1 297 ? -0.682 -25.577 -5.897 1.00 94.00 297 PHE A N 1
ATOM 2465 C CA . PHE A 1 297 ? -1.314 -24.254 -5.892 1.00 94.00 297 PHE A CA 1
ATOM 2466 C C . PHE A 1 297 ? -0.326 -23.119 -5.634 1.00 94.00 297 PHE A C 1
ATOM 2468 O O . PHE A 1 297 ? -0.497 -22.025 -6.170 1.00 94.00 297 PHE A O 1
ATOM 2475 N N . ARG A 1 298 ? 0.730 -23.374 -4.856 1.00 92.44 298 ARG A N 1
ATOM 2476 C CA . ARG A 1 298 ? 1.813 -22.406 -4.669 1.00 92.44 298 ARG A CA 1
ATOM 2477 C C . ARG A 1 298 ? 2.581 -22.162 -5.963 1.00 92.44 298 ARG A C 1
ATOM 2479 O O . ARG A 1 298 ? 2.902 -21.015 -6.253 1.00 92.44 298 ARG A O 1
ATOM 2486 N N . ASN A 1 299 ? 2.875 -23.216 -6.719 1.00 91.62 299 ASN A N 1
ATOM 2487 C CA . ASN A 1 299 ? 3.574 -23.088 -7.994 1.00 91.62 299 ASN A CA 1
ATOM 2488 C C . ASN A 1 299 ? 2.707 -22.342 -9.012 1.00 91.62 299 ASN A C 1
ATOM 2490 O O . ASN A 1 299 ? 3.180 -21.388 -9.612 1.00 91.62 299 ASN A O 1
ATOM 2494 N N . ILE A 1 300 ? 1.417 -22.673 -9.106 1.00 92.38 300 ILE A N 1
ATOM 2495 C CA . ILE A 1 300 ? 0.477 -21.948 -9.972 1.00 92.38 300 ILE A CA 1
ATOM 2496 C C . ILE A 1 300 ? 0.400 -20.460 -9.590 1.00 92.38 300 ILE A C 1
ATOM 2498 O O . ILE A 1 300 ? 0.445 -19.604 -10.464 1.00 92.38 300 ILE A O 1
ATOM 2502 N N . ALA A 1 301 ? 0.327 -20.127 -8.296 1.00 89.12 301 ALA A N 1
ATOM 2503 C CA . ALA A 1 301 ? 0.299 -18.732 -7.849 1.00 89.12 301 ALA A CA 1
ATOM 2504 C C . ALA A 1 301 ? 1.554 -17.944 -8.277 1.00 89.12 301 ALA A C 1
ATOM 2506 O O . ALA A 1 301 ? 1.434 -16.789 -8.679 1.00 89.12 301 ALA A O 1
ATOM 2507 N N . LYS A 1 302 ? 2.737 -18.575 -8.241 1.00 89.25 302 LYS A N 1
ATOM 2508 C CA . LYS A 1 302 ? 3.983 -17.967 -8.735 1.00 89.25 302 LYS A CA 1
ATOM 2509 C C . LYS A 1 302 ? 3.955 -17.722 -10.242 1.00 89.25 302 LYS A C 1
ATOM 2511 O O . LYS A 1 302 ? 4.394 -16.668 -10.678 1.00 89.25 302 LYS A O 1
ATOM 2516 N N . GLU A 1 303 ? 3.417 -18.651 -11.027 1.00 89.81 303 GLU A N 1
ATOM 2517 C CA . GLU A 1 303 ? 3.282 -18.470 -12.481 1.00 89.81 303 GLU A CA 1
ATOM 2518 C C . GLU A 1 303 ? 2.344 -17.303 -12.822 1.00 89.81 303 GLU A C 1
ATOM 2520 O O . GLU A 1 303 ? 2.664 -16.465 -13.660 1.00 89.81 303 GLU A O 1
ATOM 2525 N N . PHE A 1 304 ? 1.226 -17.165 -12.101 1.00 85.50 304 PHE A N 1
ATOM 2526 C CA . PHE A 1 304 ? 0.366 -15.984 -12.231 1.00 85.50 304 PHE A CA 1
ATOM 2527 C C . PHE A 1 304 ? 1.114 -14.678 -11.908 1.00 85.50 304 PHE A C 1
ATOM 2529 O O . PHE A 1 304 ? 0.930 -13.679 -12.602 1.00 85.50 304 PHE A O 1
ATOM 2536 N N . GLU A 1 305 ? 1.972 -14.673 -10.886 1.00 80.62 305 GLU A N 1
ATOM 2537 C CA . GLU A 1 305 ? 2.798 -13.511 -10.543 1.00 80.62 305 GLU A CA 1
ATOM 2538 C C . GLU A 1 305 ? 3.807 -13.165 -11.654 1.00 80.62 305 GLU A C 1
ATOM 2540 O O . GLU A 1 305 ? 3.959 -11.986 -11.988 1.00 80.62 305 GLU A O 1
ATOM 2545 N N . LEU A 1 306 ? 4.437 -14.173 -12.270 1.00 77.06 306 LEU A N 1
ATOM 2546 C CA . LEU A 1 306 ? 5.356 -14.003 -13.405 1.00 77.06 306 LEU A CA 1
ATOM 2547 C C . LEU A 1 306 ? 4.658 -13.434 -14.650 1.00 77.06 306 LEU A C 1
ATOM 2549 O O . LEU A 1 306 ? 5.241 -12.610 -15.354 1.00 77.06 306 LEU A O 1
ATOM 2553 N N . GLU A 1 307 ? 3.393 -13.793 -14.871 1.00 72.56 307 GLU A N 1
ATOM 2554 C CA . GLU A 1 307 ? 2.538 -13.231 -15.928 1.00 72.56 307 GLU A CA 1
ATOM 2555 C C . GLU A 1 307 ? 1.960 -11.843 -15.577 1.00 72.56 307 GLU A C 1
ATOM 2557 O O . GLU A 1 307 ? 1.142 -11.278 -16.304 1.00 72.56 307 GLU A O 1
ATOM 2562 N N . GLY A 1 308 ? 2.389 -11.248 -14.459 1.00 74.75 308 GLY A N 1
ATOM 2563 C CA . GLY A 1 308 ? 2.005 -9.896 -14.054 1.00 74.75 308 GLY A CA 1
ATOM 2564 C C . GLY A 1 308 ? 0.676 -9.812 -13.301 1.00 74.75 308 GLY A C 1
ATOM 2565 O O . GLY A 1 308 ? 0.254 -8.709 -12.932 1.00 74.75 308 GLY A O 1
ATOM 2566 N N . TYR A 1 309 ? 0.036 -10.945 -12.999 1.00 79.00 309 TYR A N 1
ATOM 2567 C CA . TYR A 1 309 ? -1.145 -10.991 -12.141 1.00 79.00 309 TYR A CA 1
ATOM 2568 C C . TYR A 1 309 ? -0.744 -10.881 -10.667 1.00 79.00 309 TYR A C 1
ATOM 2570 O O . TYR A 1 309 ? -0.596 -11.861 -9.936 1.00 79.00 309 TYR A O 1
ATOM 2578 N N . ARG A 1 310 ? -0.580 -9.638 -10.211 1.00 73.50 310 ARG A N 1
ATOM 2579 C CA . ARG A 1 310 ? -0.258 -9.335 -8.812 1.00 73.50 310 ARG A CA 1
ATOM 2580 C C . ARG A 1 310 ? -1.398 -9.765 -7.881 1.00 73.50 310 ARG A C 1
ATOM 2582 O O . ARG A 1 310 ? -2.572 -9.668 -8.229 1.00 73.50 310 ARG A O 1
ATOM 2589 N N . ASN A 1 311 ? -1.046 -10.167 -6.659 1.00 80.19 311 ASN A N 1
ATOM 2590 C CA . ASN A 1 311 ? -1.968 -10.542 -5.573 1.00 80.19 311 ASN A CA 1
ATOM 2591 C C . ASN A 1 311 ? -2.753 -11.857 -5.759 1.00 80.19 311 ASN A C 1
ATOM 2593 O O . ASN A 1 311 ? -3.650 -12.140 -4.960 1.00 80.19 311 ASN A O 1
ATOM 2597 N N . ILE A 1 312 ? -2.423 -12.695 -6.748 1.00 84.62 312 ILE A N 1
ATOM 2598 C CA . ILE A 1 312 ? -2.980 -14.053 -6.828 1.00 84.62 312 ILE A CA 1
ATOM 2599 C C . ILE A 1 312 ? -2.238 -14.949 -5.834 1.00 84.62 312 ILE A C 1
ATOM 2601 O O . ILE A 1 312 ? -1.085 -15.315 -6.021 1.00 84.62 312 ILE A O 1
ATOM 2605 N N . THR A 1 313 ? -2.910 -15.287 -4.734 1.00 86.56 313 THR A N 1
ATOM 2606 C CA . THR A 1 313 ? -2.340 -16.120 -3.667 1.00 86.56 313 THR A CA 1
ATOM 2607 C C . THR A 1 313 ? -2.693 -17.597 -3.842 1.00 86.56 313 THR A C 1
ATOM 2609 O O . THR A 1 313 ? -3.691 -17.941 -4.478 1.00 86.56 313 THR A O 1
ATOM 2612 N N . GLU A 1 314 ? -1.935 -18.477 -3.175 1.00 87.06 314 GLU A N 1
ATOM 2613 C CA . GLU A 1 314 ? -2.213 -19.923 -3.069 1.00 87.06 314 GLU A CA 1
ATOM 2614 C C . GLU A 1 314 ? -3.683 -20.207 -2.686 1.00 87.06 314 GLU A C 1
ATOM 2616 O O . GLU A 1 314 ? -4.313 -21.114 -3.225 1.00 87.06 314 GLU A O 1
ATOM 2621 N N . HIS A 1 315 ? -4.266 -19.390 -1.801 1.00 82.19 315 HIS A N 1
ATOM 2622 C CA . HIS A 1 315 ? -5.654 -19.539 -1.353 1.00 82.19 315 HIS A CA 1
ATOM 2623 C C . HIS A 1 315 ? -6.676 -19.204 -2.446 1.00 82.19 315 HIS A C 1
ATOM 2625 O O . HIS A 1 315 ? -7.703 -19.876 -2.540 1.00 82.19 315 HIS A O 1
ATOM 2631 N N . ILE A 1 316 ? -6.401 -18.186 -3.268 1.00 85.19 316 ILE A N 1
ATOM 2632 C CA . ILE A 1 316 ? -7.268 -17.783 -4.384 1.00 85.19 316 ILE A CA 1
ATOM 2633 C C . ILE A 1 316 ? -7.247 -18.872 -5.458 1.00 85.19 316 ILE A C 1
ATOM 2635 O O . ILE A 1 316 ? -8.305 -19.356 -5.862 1.00 85.19 316 ILE A O 1
ATOM 2639 N N . VAL A 1 317 ? -6.048 -19.322 -5.838 1.00 89.50 317 VAL A N 1
ATOM 2640 C CA . VAL A 1 317 ? -5.840 -20.441 -6.770 1.00 89.50 317 VAL A CA 1
ATOM 2641 C C . VAL A 1 317 ? -6.599 -21.680 -6.297 1.00 89.50 317 VAL A C 1
ATOM 2643 O O . VAL A 1 317 ? -7.384 -22.251 -7.052 1.00 89.50 317 VAL A O 1
ATOM 2646 N N . HIS A 1 318 ? -6.432 -22.064 -5.029 1.00 91.88 318 HIS A N 1
ATOM 2647 C CA . HIS A 1 318 ? -7.105 -23.230 -4.463 1.00 91.88 318 HIS A CA 1
ATOM 2648 C C . HIS A 1 318 ? -8.635 -23.082 -4.461 1.00 91.88 318 HIS A C 1
ATOM 2650 O O . HIS A 1 318 ? -9.335 -24.000 -4.897 1.00 91.88 318 HIS A O 1
ATOM 2656 N N . TYR A 1 319 ? -9.168 -21.943 -3.997 1.00 89.62 319 TYR A N 1
ATOM 2657 C CA . TYR A 1 319 ? -10.614 -21.693 -3.958 1.00 89.62 319 TYR A CA 1
ATOM 2658 C C . TYR A 1 319 ? -11.243 -21.913 -5.329 1.00 89.62 319 TYR A C 1
ATOM 2660 O O . TYR A 1 319 ? -12.233 -22.637 -5.468 1.00 89.62 319 TYR A O 1
ATOM 2668 N N . HIS A 1 320 ? -10.643 -21.317 -6.349 1.00 88.38 320 HIS A N 1
ATOM 2669 C CA . HIS A 1 320 ? -11.215 -21.384 -7.667 1.00 88.38 320 HIS A CA 1
ATOM 2670 C C . HIS A 1 320 ? -10.947 -22.709 -8.388 1.00 88.38 320 HIS A C 1
ATOM 2672 O O . HIS A 1 320 ? -11.853 -23.202 -9.053 1.00 88.38 320 HIS A O 1
ATOM 2678 N N . TYR A 1 321 ? -9.778 -23.335 -8.217 1.00 90.06 321 TYR A N 1
ATOM 2679 C CA . TYR A 1 321 ? -9.538 -24.687 -8.732 1.00 90.06 321 TYR A CA 1
ATOM 2680 C C . TYR A 1 321 ? -10.591 -25.663 -8.197 1.00 90.06 321 TYR A C 1
ATOM 2682 O O . TYR A 1 321 ? -11.192 -26.430 -8.948 1.00 90.06 321 TYR A O 1
ATOM 2690 N N . LYS A 1 322 ? -10.890 -25.572 -6.895 1.00 90.75 322 LYS A N 1
ATOM 2691 C CA . LYS A 1 322 ? -11.947 -26.363 -6.264 1.00 90.75 322 LYS A CA 1
ATOM 2692 C C . LYS A 1 322 ? -13.327 -26.029 -6.831 1.00 90.75 322 LYS A C 1
ATOM 2694 O O . LYS A 1 322 ? -14.095 -26.946 -7.093 1.00 90.75 322 LYS A O 1
ATOM 2699 N N . LYS A 1 323 ? -13.636 -24.744 -7.032 1.00 89.44 323 LYS A N 1
ATOM 2700 C CA . LYS A 1 323 ? -14.914 -24.294 -7.604 1.00 89.44 323 LYS A CA 1
ATOM 2701 C C . LYS A 1 323 ? -15.124 -24.821 -9.024 1.00 89.44 323 LYS A C 1
ATOM 2703 O O . LYS A 1 323 ? -16.211 -25.295 -9.321 1.00 89.44 323 LYS A O 1
ATOM 2708 N N . VAL A 1 324 ? -14.099 -24.762 -9.877 1.00 88.62 324 VAL A N 1
ATOM 2709 C CA . VAL A 1 324 ? -14.167 -25.298 -11.243 1.00 88.62 324 VAL A CA 1
ATOM 2710 C C . VAL A 1 324 ? -14.330 -26.817 -11.200 1.00 88.62 324 VAL A C 1
ATOM 2712 O O . VAL A 1 324 ? -15.207 -27.339 -11.867 1.00 88.62 324 VAL A O 1
ATOM 2715 N N . LYS A 1 325 ? -13.584 -27.524 -10.340 1.00 87.62 325 LYS A N 1
ATOM 2716 C CA . LYS A 1 325 ? -13.682 -28.988 -10.191 1.00 87.62 325 LYS A CA 1
ATOM 2717 C C . LYS A 1 325 ? -15.030 -29.478 -9.635 1.00 87.62 325 LYS A C 1
ATOM 2719 O O . LYS A 1 325 ? -15.394 -30.625 -9.860 1.00 87.62 325 LYS A O 1
ATOM 2724 N N . GLN A 1 326 ? -15.748 -28.649 -8.877 1.00 90.88 326 GLN A N 1
ATOM 2725 C CA . GLN A 1 326 ? -17.078 -28.981 -8.345 1.00 90.88 326 GLN A CA 1
ATOM 2726 C C . GLN A 1 326 ? -18.183 -28.945 -9.409 1.00 90.88 326 GLN A C 1
ATOM 2728 O O . GLN A 1 326 ? -19.232 -29.548 -9.201 1.00 90.88 326 GLN A O 1
ATOM 2733 N N . ASP A 1 327 ? -17.956 -28.246 -10.518 1.00 90.88 327 ASP A N 1
ATOM 2734 C CA . ASP A 1 327 ? -18.859 -28.184 -11.662 1.00 90.88 327 ASP A CA 1
ATOM 2735 C C . ASP A 1 327 ? -18.271 -29.048 -12.782 1.00 90.88 327 ASP A C 1
ATOM 2737 O O . ASP A 1 327 ? -17.446 -28.594 -13.568 1.00 90.88 327 ASP A O 1
ATOM 2741 N N . GLU A 1 328 ? -18.642 -30.329 -12.806 1.00 85.62 328 GLU A N 1
ATOM 2742 C CA . GLU A 1 328 ? -18.032 -31.335 -13.685 1.00 85.62 328 GLU A CA 1
ATOM 2743 C C . GLU A 1 328 ? -18.153 -30.976 -15.175 1.00 85.62 328 GLU A C 1
ATOM 2745 O O . GLU A 1 328 ? -17.180 -31.109 -15.918 1.00 85.62 328 GLU A O 1
ATOM 2750 N N . ALA A 1 329 ? -19.299 -30.428 -15.594 1.00 86.56 329 ALA A N 1
ATOM 2751 C CA . ALA A 1 329 ? -19.517 -29.981 -16.969 1.00 86.56 329 ALA A CA 1
ATOM 2752 C C . ALA A 1 329 ? -18.616 -28.790 -17.328 1.00 86.56 329 ALA A C 1
ATOM 2754 O O . ALA A 1 329 ? -18.025 -28.744 -18.410 1.00 86.56 329 ALA A O 1
ATOM 2755 N N . LYS A 1 330 ? -18.468 -27.827 -16.408 1.00 90.31 330 LYS A N 1
ATOM 2756 C CA . LYS A 1 330 ? -17.552 -26.699 -16.595 1.00 90.31 330 LYS A CA 1
ATOM 2757 C C . LYS A 1 330 ? -16.093 -27.153 -16.592 1.00 90.31 330 LYS A C 1
ATOM 2759 O O . LYS A 1 330 ? -15.322 -26.676 -17.419 1.00 90.31 330 LYS A O 1
ATOM 2764 N N . PHE A 1 331 ? -15.713 -28.062 -15.697 1.00 91.94 331 PHE A N 1
ATOM 2765 C CA . PHE A 1 331 ? -14.361 -28.605 -15.627 1.00 91.94 331 PHE A CA 1
ATOM 2766 C C . PHE A 1 331 ? -13.974 -29.289 -16.938 1.00 91.94 331 PHE A C 1
ATOM 2768 O O . PHE A 1 331 ? -12.954 -28.921 -17.504 1.00 91.94 331 PHE A O 1
ATOM 2775 N N . GLN A 1 332 ? -14.806 -30.197 -17.461 1.00 89.38 332 GLN A N 1
ATOM 2776 C CA . GLN A 1 332 ? -14.541 -30.882 -18.733 1.00 89.38 332 GLN A CA 1
ATOM 2777 C C . GLN A 1 332 ? -14.352 -29.884 -19.884 1.00 89.38 332 GLN A C 1
ATOM 2779 O O . GLN A 1 332 ? -13.307 -29.889 -20.528 1.00 89.38 332 GLN A O 1
ATOM 2784 N N . ARG A 1 333 ? -15.292 -28.943 -20.055 1.00 94.62 333 ARG A N 1
ATOM 2785 C CA . ARG A 1 333 ? -15.226 -27.915 -21.107 1.00 94.62 333 ARG A CA 1
ATOM 2786 C C . ARG A 1 333 ? -13.973 -27.040 -21.013 1.00 94.62 333 ARG A C 1
ATOM 2788 O O . ARG A 1 333 ? -13.378 -26.689 -22.026 1.00 94.62 333 ARG A O 1
ATOM 2795 N N . LEU A 1 334 ? -13.599 -26.612 -19.806 1.00 90.50 334 LEU A N 1
ATOM 2796 C CA . LEU A 1 334 ? -12.419 -25.765 -19.619 1.00 90.50 334 LEU A CA 1
ATOM 2797 C C . LEU A 1 334 ? -11.115 -26.558 -19.715 1.00 90.50 334 LEU A C 1
ATOM 2799 O O . LEU A 1 334 ? -10.117 -25.998 -20.150 1.00 90.50 334 LEU A O 1
ATOM 2803 N N . SER A 1 335 ? -11.114 -27.837 -19.337 1.00 88.12 335 SER A N 1
ATOM 2804 C CA . SER A 1 335 ? -9.978 -28.735 -19.539 1.00 88.12 335 SER A CA 1
ATOM 2805 C C . SER A 1 335 ? -9.726 -29.008 -21.020 1.00 88.12 335 SER A C 1
ATOM 2807 O O . SER A 1 335 ? -8.573 -28.988 -21.427 1.00 88.12 335 SER A O 1
ATOM 2809 N N . GLU A 1 336 ? -10.770 -29.191 -21.833 1.00 88.31 336 GLU A N 1
ATOM 2810 C CA . GLU A 1 336 ? -10.642 -29.297 -23.295 1.00 88.31 336 GLU A CA 1
ATOM 2811 C C . GLU A 1 336 ? -10.000 -28.035 -23.880 1.00 88.31 336 GLU A C 1
ATOM 2813 O O . GLU A 1 336 ? -8.960 -28.126 -24.526 1.00 88.31 336 GLU A O 1
ATOM 2818 N N . LYS A 1 337 ? -10.516 -26.848 -23.532 1.00 87.19 337 LYS A N 1
ATOM 2819 C CA . LYS A 1 337 ? -9.912 -25.565 -23.939 1.00 87.19 337 LYS A CA 1
ATOM 2820 C C . LYS A 1 337 ? -8.477 -25.376 -23.436 1.00 87.19 337 LYS A C 1
ATOM 2822 O O . LYS A 1 337 ? -7.652 -24.781 -24.117 1.00 87.19 337 LYS A O 1
ATOM 2827 N N . ALA A 1 338 ? -8.167 -25.846 -22.228 1.00 86.38 338 ALA A N 1
ATOM 2828 C CA . ALA A 1 338 ? -6.817 -25.773 -21.671 1.00 86.38 338 ALA A CA 1
ATOM 2829 C C . ALA A 1 338 ? -5.831 -26.709 -22.389 1.00 86.38 338 ALA A C 1
ATOM 2831 O O . ALA A 1 338 ? -4.641 -26.405 -22.429 1.00 86.38 338 ALA A O 1
ATOM 2832 N N . ASN A 1 339 ? -6.319 -27.814 -22.957 1.00 79.94 339 ASN A N 1
ATOM 2833 C CA . ASN A 1 339 ? -5.530 -28.698 -23.811 1.00 79.94 339 ASN A CA 1
ATOM 2834 C C . ASN A 1 339 ? -5.385 -28.117 -25.229 1.00 79.94 339 ASN A C 1
ATOM 2836 O O . ASN A 1 339 ? -4.325 -28.246 -25.825 1.00 79.94 339 ASN A O 1
ATOM 2840 N N . GLU A 1 340 ? -6.399 -27.421 -25.755 1.00 78.75 340 GLU A N 1
ATOM 2841 C CA . GLU A 1 340 ? -6.272 -26.648 -27.006 1.00 78.75 340 GLU A CA 1
ATOM 2842 C C . GLU A 1 340 ? -5.206 -25.545 -26.875 1.00 78.75 340 GLU A C 1
ATOM 2844 O O . GLU A 1 340 ? -4.444 -25.299 -27.807 1.00 78.75 340 GLU A O 1
ATOM 2849 N N . PHE A 1 341 ? -5.068 -24.965 -25.677 1.00 69.06 341 PHE A N 1
ATOM 2850 C CA . PHE A 1 341 ? -4.002 -24.016 -25.339 1.00 69.06 341 PHE A CA 1
ATOM 2851 C C . PHE A 1 341 ? -2.582 -24.616 -25.449 1.00 69.06 341 PHE A C 1
ATOM 2853 O O . PHE A 1 341 ? -1.625 -23.868 -25.614 1.00 69.06 341 PHE A O 1
ATOM 2860 N N . GLU A 1 342 ? -2.416 -25.946 -25.366 1.00 56.53 342 GLU A N 1
ATOM 2861 C CA . GLU A 1 342 ? -1.130 -26.626 -25.630 1.00 56.53 342 GLU A CA 1
ATOM 2862 C C . GLU A 1 342 ? -0.845 -26.791 -27.132 1.00 56.53 342 GLU A C 1
ATOM 2864 O O . GLU A 1 342 ? 0.308 -26.986 -27.512 1.00 56.53 342 GLU A O 1
ATOM 2869 N N . THR A 1 343 ? -1.876 -26.729 -27.981 1.00 50.38 343 THR A N 1
ATOM 2870 C CA . THR A 1 343 ? -1.760 -26.970 -29.428 1.00 50.38 343 THR A CA 1
ATOM 2871 C C . THR A 1 343 ? -1.614 -25.705 -30.268 1.00 50.38 343 THR A C 1
ATOM 2873 O O . THR A 1 343 ? -1.248 -25.810 -31.437 1.00 50.38 343 THR A O 1
ATOM 2876 N N . ASP A 1 344 ? -1.837 -24.521 -29.690 1.00 46.50 344 ASP A N 1
ATOM 2877 C CA . ASP A 1 344 ? -1.449 -23.264 -30.330 1.00 46.50 344 ASP A CA 1
ATOM 2878 C C . ASP A 1 344 ? 0.087 -23.164 -30.321 1.00 46.50 344 ASP A C 1
ATOM 2880 O O . ASP A 1 344 ? 0.716 -22.904 -29.292 1.00 46.50 344 ASP A O 1
ATOM 2884 N N . GLU A 1 345 ? 0.690 -23.374 -31.495 1.00 46.75 345 GLU A N 1
ATOM 2885 C CA . GLU A 1 345 ? 2.137 -23.386 -31.783 1.00 46.75 345 GLU A CA 1
ATOM 2886 C C . GLU A 1 345 ? 2.910 -22.124 -31.321 1.00 46.75 345 GLU A C 1
ATOM 2888 O O . GLU A 1 345 ? 4.132 -22.075 -31.420 1.00 46.75 345 GLU A O 1
ATOM 2893 N N . ASP A 1 346 ? 2.235 -21.115 -30.764 1.00 48.25 346 ASP A N 1
ATOM 2894 C CA . ASP A 1 346 ? 2.817 -19.860 -30.283 1.00 48.25 346 ASP A CA 1
ATOM 2895 C C . ASP A 1 346 ? 3.410 -19.923 -28.854 1.00 48.25 346 ASP A C 1
ATOM 2897 O O . ASP A 1 346 ? 4.130 -18.997 -28.467 1.00 48.25 346 ASP A O 1
ATOM 2901 N N . TYR A 1 347 ? 3.139 -20.972 -28.057 1.00 47.66 347 TYR A N 1
ATOM 2902 C CA . TYR A 1 347 ? 3.626 -21.084 -26.661 1.00 47.66 347 TYR A CA 1
ATOM 2903 C C . TYR A 1 347 ? 4.762 -22.089 -26.429 1.00 47.66 347 TYR A C 1
ATOM 2905 O O . TYR A 1 347 ? 5.305 -22.151 -25.318 1.00 47.66 347 TYR A O 1
ATOM 2913 N N . ASN A 1 348 ? 5.177 -22.836 -27.456 1.00 45.50 348 ASN A N 1
ATOM 2914 C CA . ASN A 1 348 ? 6.496 -23.455 -27.420 1.00 45.50 348 ASN A CA 1
ATOM 2915 C C . ASN A 1 348 ? 7.521 -22.326 -27.566 1.00 45.50 348 ASN A C 1
ATOM 2917 O O . ASN A 1 348 ? 7.771 -21.825 -28.660 1.00 45.50 348 ASN A O 1
ATOM 2921 N N . GLU A 1 349 ? 8.107 -21.899 -26.443 1.00 49.59 349 GLU A N 1
ATOM 2922 C CA . GLU A 1 349 ? 9.407 -21.235 -26.458 1.00 49.59 349 GLU A CA 1
ATOM 2923 C C . GLU A 1 349 ? 10.410 -22.220 -27.066 1.00 49.59 349 GLU A C 1
ATOM 2925 O O . GLU A 1 349 ? 11.108 -22.951 -26.363 1.00 49.59 349 GLU A O 1
ATOM 2930 N N . ASP A 1 350 ? 10.471 -22.259 -28.396 1.00 44.41 350 ASP A N 1
ATOM 2931 C CA . ASP A 1 350 ? 11.632 -22.775 -29.088 1.00 44.41 350 ASP A CA 1
ATOM 2932 C C . ASP A 1 350 ? 12.815 -21.964 -28.561 1.00 44.41 350 ASP A C 1
ATOM 2934 O O . ASP A 1 350 ? 12.907 -20.747 -28.748 1.00 44.41 350 ASP A O 1
ATOM 2938 N N . PHE A 1 351 ? 13.703 -22.645 -27.835 1.00 50.00 351 PHE A N 1
ATOM 2939 C CA . PHE A 1 351 ? 14.982 -22.139 -27.342 1.00 50.00 351 PHE A CA 1
ATOM 2940 C C . PHE A 1 351 ? 15.927 -21.863 -28.523 1.00 50.00 351 PHE A C 1
ATOM 2942 O O . PHE A 1 351 ? 17.042 -22.382 -28.598 1.00 50.00 351 PHE A O 1
ATOM 2949 N N . GLN A 1 352 ? 15.490 -21.059 -29.487 1.00 67.56 352 GLN A N 1
ATOM 2950 C CA . GLN A 1 352 ? 16.327 -20.622 -30.580 1.00 67.56 352 GLN A CA 1
ATOM 2951 C C . GLN A 1 352 ? 17.324 -19.608 -30.032 1.00 67.56 352 GLN A C 1
ATOM 2953 O O . GLN A 1 352 ? 16.986 -18.530 -29.539 1.00 67.56 352 GLN A O 1
ATOM 2958 N N . THR A 1 353 ? 18.586 -20.019 -30.045 1.00 84.19 353 THR A N 1
ATOM 2959 C CA . THR A 1 353 ? 19.699 -19.222 -29.549 1.00 84.19 353 THR A CA 1
ATOM 2960 C C . THR A 1 353 ? 19.920 -18.055 -30.507 1.00 84.19 353 THR A C 1
ATOM 2962 O O . THR A 1 353 ? 20.048 -18.260 -31.714 1.00 84.19 353 THR A O 1
ATOM 2965 N N . TRP A 1 354 ? 19.962 -16.826 -29.986 1.00 90.81 354 TRP A N 1
ATOM 2966 C CA . TRP A 1 354 ? 20.314 -15.656 -30.790 1.00 90.81 354 TRP A CA 1
ATOM 2967 C C . TRP A 1 354 ? 21.724 -15.835 -31.353 1.00 90.81 354 TRP A C 1
ATOM 2969 O O . TRP A 1 354 ? 22.675 -16.048 -30.603 1.00 90.81 354 TRP A O 1
ATOM 2979 N N . THR A 1 355 ? 21.842 -15.779 -32.676 1.00 93.69 355 THR A N 1
ATOM 2980 C CA . THR A 1 355 ? 23.133 -15.794 -33.370 1.00 93.69 355 THR A CA 1
ATOM 2981 C C . THR A 1 355 ? 23.599 -14.364 -33.619 1.00 93.69 355 THR A C 1
ATOM 2983 O O . THR A 1 355 ? 22.773 -13.464 -33.778 1.00 93.69 355 THR A O 1
ATOM 2986 N N . ASP A 1 356 ? 24.908 -14.154 -33.759 1.00 90.75 356 ASP A N 1
ATOM 2987 C CA . ASP A 1 356 ? 25.470 -12.838 -34.108 1.00 90.75 356 ASP A CA 1
ATOM 2988 C C . ASP A 1 356 ? 24.871 -12.282 -35.414 1.00 90.75 356 ASP A C 1
ATOM 2990 O O . ASP A 1 356 ? 24.710 -11.073 -35.588 1.00 90.75 356 ASP A O 1
ATOM 2994 N N . SER A 1 357 ? 24.485 -13.177 -36.331 1.00 94.19 357 SER A N 1
ATOM 2995 C CA . SER A 1 357 ? 23.789 -12.835 -37.572 1.00 94.19 357 SER A CA 1
ATOM 2996 C C . SER A 1 357 ? 22.362 -12.330 -37.320 1.00 94.19 357 SER A C 1
ATOM 2998 O O . SER A 1 357 ? 21.971 -11.311 -37.891 1.00 94.19 357 SER A O 1
ATOM 3000 N N . ALA A 1 358 ? 21.607 -12.985 -36.431 1.00 94.38 358 ALA A N 1
ATOM 3001 C CA . ALA A 1 358 ? 20.268 -12.550 -36.031 1.00 94.38 358 ALA A CA 1
ATOM 3002 C C . ALA A 1 358 ? 20.304 -11.213 -35.270 1.00 94.38 358 ALA A C 1
ATOM 3004 O O . ALA A 1 358 ? 19.477 -10.339 -35.528 1.00 94.38 358 ALA A O 1
ATOM 3005 N N . ASP A 1 359 ? 21.293 -11.019 -34.394 1.00 94.44 359 ASP A N 1
ATOM 3006 C CA . ASP A 1 359 ? 21.510 -9.758 -33.678 1.00 94.44 359 ASP A CA 1
ATOM 3007 C C . ASP A 1 359 ? 21.881 -8.619 -34.635 1.00 94.4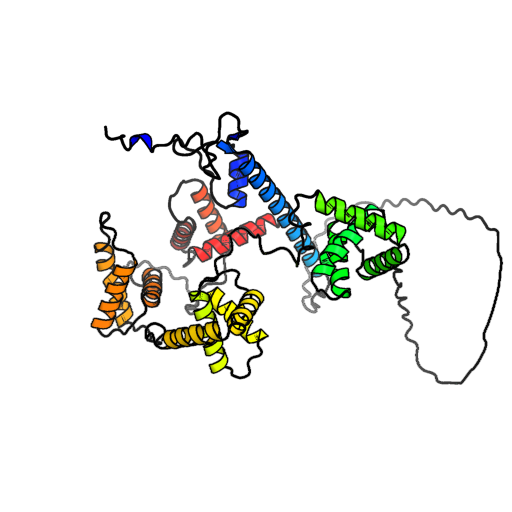4 359 ASP A C 1
ATOM 3009 O O . ASP A 1 359 ? 21.318 -7.525 -34.557 1.00 94.44 359 ASP A O 1
ATOM 3013 N N . SER A 1 360 ? 22.774 -8.880 -35.593 1.00 92.38 360 SER A N 1
ATOM 3014 C CA . SER A 1 360 ? 23.154 -7.906 -36.625 1.00 92.38 360 SER A CA 1
ATOM 3015 C C . SER A 1 360 ? 21.960 -7.518 -37.500 1.00 92.38 360 SER A C 1
ATOM 3017 O O . SER A 1 360 ? 21.747 -6.335 -37.777 1.00 92.38 360 SER A O 1
ATOM 3019 N N . ALA A 1 361 ? 21.136 -8.495 -37.893 1.00 94.19 361 ALA A N 1
ATOM 3020 C CA . ALA A 1 361 ? 19.898 -8.244 -38.620 1.00 94.19 361 ALA A CA 1
ATOM 3021 C C . ALA A 1 361 ? 18.922 -7.407 -37.780 1.00 94.19 361 ALA A C 1
ATOM 3023 O O . ALA A 1 361 ? 18.384 -6.414 -38.274 1.00 94.19 361 ALA A O 1
ATOM 3024 N N . LEU A 1 362 ? 18.759 -7.735 -36.496 1.00 93.44 362 LEU A N 1
ATOM 3025 C CA . LEU A 1 362 ? 17.894 -7.010 -35.569 1.00 93.44 362 LEU A CA 1
ATOM 3026 C C . LEU A 1 362 ? 18.327 -5.546 -35.383 1.00 93.44 362 LEU A C 1
ATOM 3028 O O . LEU A 1 362 ? 17.486 -4.646 -35.442 1.00 93.44 362 LEU A O 1
ATOM 3032 N N . VAL A 1 363 ? 19.629 -5.286 -35.239 1.00 90.69 363 VAL A N 1
ATOM 3033 C CA . VAL A 1 363 ? 20.189 -3.924 -35.161 1.00 90.69 363 VAL A CA 1
ATOM 3034 C C . VAL A 1 363 ? 20.049 -3.190 -36.494 1.00 90.69 363 VAL A C 1
ATOM 3036 O O . VAL A 1 363 ? 19.747 -1.999 -36.501 1.00 90.69 363 VAL A O 1
ATOM 3039 N N . SER A 1 364 ? 20.180 -3.874 -37.635 1.00 89.38 364 SER A N 1
ATOM 3040 C CA . SER A 1 364 ? 20.006 -3.248 -38.956 1.00 89.38 364 SER A CA 1
ATOM 3041 C C . SER A 1 364 ? 18.587 -2.702 -39.179 1.00 89.38 364 SER A C 1
ATOM 3043 O O . SER A 1 364 ? 18.398 -1.716 -39.901 1.00 89.38 364 SER A O 1
ATOM 3045 N N . PHE A 1 365 ? 17.584 -3.266 -38.493 1.00 86.12 365 PHE A N 1
ATOM 3046 C CA . PHE A 1 365 ? 16.220 -2.744 -38.522 1.00 86.12 365 PHE A CA 1
ATOM 3047 C C . PHE A 1 365 ? 16.062 -1.422 -37.764 1.00 86.12 365 PHE A C 1
ATOM 3049 O O . PHE A 1 365 ? 15.080 -0.734 -38.021 1.00 86.12 365 PHE A O 1
ATOM 3056 N N . LYS A 1 366 ? 17.028 -0.984 -36.940 1.00 75.69 366 LYS A N 1
ATOM 3057 C CA . LYS A 1 366 ? 17.037 0.328 -36.254 1.00 75.69 366 LYS A CA 1
ATOM 3058 C C . LYS A 1 366 ? 16.734 1.488 -37.201 1.00 75.69 366 LYS A C 1
ATOM 3060 O O . LYS A 1 366 ? 15.837 2.282 -36.932 1.00 75.69 366 LYS A O 1
ATOM 3065 N N . ASN A 1 367 ? 17.434 1.551 -38.334 1.00 63.59 367 ASN A N 1
ATOM 3066 C CA . ASN A 1 367 ? 17.272 2.640 -39.302 1.00 63.59 367 ASN A CA 1
ATOM 3067 C C . ASN A 1 367 ? 15.913 2.563 -40.016 1.00 63.59 367 ASN A C 1
ATOM 3069 O O . ASN A 1 367 ? 15.334 3.581 -40.380 1.00 63.59 367 ASN A O 1
ATOM 3073 N N . GLN A 1 368 ? 15.368 1.355 -40.189 1.00 69.31 368 GLN A N 1
ATOM 3074 C CA . GLN A 1 368 ? 14.028 1.170 -40.749 1.00 69.31 368 GLN A CA 1
ATOM 3075 C C . GLN A 1 368 ? 12.945 1.534 -39.725 1.00 69.31 368 GLN A C 1
ATOM 3077 O O . GLN A 1 368 ? 11.965 2.165 -40.092 1.00 69.31 368 GLN A O 1
ATOM 3082 N N . LEU A 1 369 ? 13.135 1.199 -38.447 1.00 67.94 369 LEU A N 1
ATOM 3083 C CA . LEU A 1 369 ? 12.226 1.525 -37.348 1.00 67.94 369 LEU A CA 1
ATOM 3084 C C . LEU A 1 369 ? 12.176 3.032 -37.072 1.00 67.94 369 LEU A C 1
ATOM 3086 O O . LEU A 1 369 ? 11.090 3.570 -36.879 1.00 67.94 369 LEU A O 1
ATOM 3090 N N . GLN A 1 370 ? 13.322 3.719 -37.128 1.00 64.44 370 GLN A N 1
ATOM 3091 C CA . GLN A 1 370 ? 13.400 5.179 -36.996 1.00 64.44 370 GLN A CA 1
ATOM 3092 C C . GLN A 1 370 ? 12.697 5.910 -38.150 1.00 64.44 370 GLN A C 1
ATOM 3094 O O . GLN A 1 370 ? 12.042 6.918 -37.915 1.00 64.44 370 GLN A O 1
ATOM 3099 N N . ASN A 1 371 ? 12.756 5.372 -39.373 1.00 60.12 371 ASN A N 1
ATOM 3100 C CA . ASN A 1 371 ? 12.078 5.955 -40.538 1.00 60.12 371 ASN A CA 1
ATOM 3101 C C . ASN A 1 371 ? 10.588 5.567 -40.652 1.00 60.12 371 ASN A C 1
ATOM 3103 O O . ASN A 1 371 ? 9.833 6.226 -41.363 1.00 60.12 371 ASN A O 1
ATOM 3107 N N . LEU A 1 372 ? 10.152 4.494 -39.981 1.00 57.97 372 LEU A N 1
ATOM 3108 C CA . LEU A 1 372 ? 8.762 4.008 -39.984 1.00 57.97 372 LEU A CA 1
ATOM 3109 C C . LEU A 1 372 ? 7.892 4.613 -38.871 1.00 57.97 372 LEU A C 1
ATOM 3111 O O . LEU A 1 372 ? 6.700 4.311 -38.817 1.00 57.97 372 LEU A O 1
ATOM 3115 N N . LEU A 1 373 ? 8.465 5.475 -38.028 1.00 53.28 373 LEU A N 1
ATOM 3116 C CA . LEU A 1 373 ? 7.765 6.304 -37.047 1.00 53.28 373 LEU A CA 1
ATOM 3117 C C . LEU A 1 373 ? 7.691 7.765 -37.542 1.00 53.28 373 LEU A C 1
ATOM 3119 O O . LEU A 1 373 ? 8.374 8.624 -36.987 1.00 53.28 373 LEU A O 1
ATOM 3123 N N . PRO A 1 374 ? 6.915 8.100 -38.593 1.00 45.81 374 PRO A N 1
ATOM 3124 C CA . PRO A 1 374 ? 6.582 9.494 -38.843 1.00 45.81 374 PRO A CA 1
ATOM 3125 C C . PRO A 1 374 ? 5.637 9.984 -37.737 1.00 45.81 374 PRO A C 1
ATOM 3127 O O . PRO A 1 374 ? 4.758 9.243 -37.296 1.00 45.81 374 PRO A O 1
ATOM 3130 N N . GLU A 1 375 ? 5.766 11.251 -37.339 1.00 50.31 375 GLU A N 1
ATOM 3131 C CA . GLU A 1 375 ? 4.936 11.910 -36.313 1.00 50.31 375 GLU A CA 1
ATOM 3132 C C . GLU A 1 375 ? 3.416 11.903 -36.613 1.00 50.31 375 GLU A C 1
ATOM 3134 O O . GLU A 1 375 ? 2.626 12.357 -35.791 1.00 50.31 375 GLU A O 1
ATOM 3139 N N . SER A 1 376 ? 2.972 11.393 -37.770 1.00 43.06 376 SER A N 1
ATOM 3140 C CA . SER A 1 376 ? 1.631 11.643 -38.311 1.00 43.06 376 SER A CA 1
ATOM 3141 C C . SER A 1 376 ? 0.775 10.421 -38.683 1.00 43.06 376 SER A C 1
ATOM 3143 O O . SER A 1 376 ? -0.322 10.620 -39.203 1.00 43.06 376 SER A O 1
ATOM 3145 N N . ILE A 1 377 ? 1.174 9.167 -38.403 1.00 40.19 377 ILE A N 1
ATOM 3146 C CA . ILE A 1 377 ? 0.276 7.999 -38.588 1.00 40.19 377 ILE A CA 1
ATOM 3147 C C . ILE A 1 377 ? 0.418 6.994 -37.429 1.00 40.19 377 ILE A C 1
ATOM 3149 O O . ILE A 1 377 ? 1.512 6.467 -37.221 1.00 40.19 377 ILE A O 1
ATOM 3153 N N . PRO A 1 378 ? -0.668 6.638 -36.711 1.00 41.84 378 P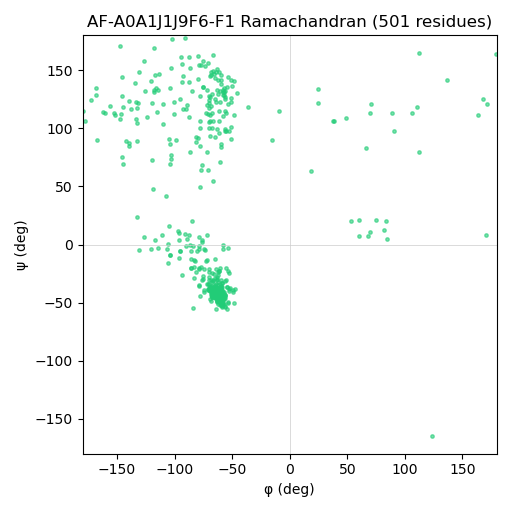RO A N 1
ATOM 3154 C CA . PRO A 1 378 ? -0.603 5.687 -35.612 1.00 41.84 378 PRO A CA 1
ATOM 3155 C C . PRO A 1 378 ? -0.619 4.260 -36.173 1.00 41.84 378 PRO A C 1
ATOM 3157 O O . PRO A 1 378 ? -1.672 3.643 -36.317 1.00 41.84 378 PRO A O 1
ATOM 3160 N N . ARG A 1 379 ? 0.551 3.707 -36.501 1.00 49.53 379 ARG A N 1
ATOM 3161 C CA . ARG A 1 379 ? 0.689 2.243 -36.544 1.00 49.53 379 ARG A CA 1
ATOM 3162 C C . ARG A 1 379 ? 0.754 1.743 -35.113 1.00 49.53 379 ARG A C 1
ATOM 3164 O O . ARG A 1 379 ? 1.436 2.348 -34.283 1.00 49.53 379 ARG A O 1
ATOM 3171 N N . THR A 1 380 ? 0.037 0.665 -34.797 1.00 51.38 380 THR A N 1
ATOM 3172 C CA . THR A 1 380 ? 0.129 0.131 -33.441 1.00 51.38 380 THR A CA 1
ATOM 3173 C C . THR A 1 380 ? 1.559 -0.372 -33.217 1.00 51.38 380 THR A C 1
ATOM 3175 O O . THR A 1 380 ? 2.171 -0.918 -34.140 1.00 51.38 380 THR A O 1
ATOM 3178 N N . PRO A 1 381 ? 2.132 -0.221 -32.009 1.00 68.25 381 PRO A N 1
ATOM 3179 C CA . PRO A 1 381 ? 3.481 -0.701 -31.726 1.00 68.25 381 PRO A CA 1
ATOM 3180 C C . PRO A 1 381 ? 3.677 -2.179 -32.078 1.00 68.25 381 PRO A C 1
ATOM 3182 O O . PRO A 1 381 ? 4.801 -2.585 -32.330 1.00 68.25 381 PRO A O 1
ATOM 3185 N N . ARG A 1 382 ? 2.607 -2.986 -32.106 1.00 78.19 382 ARG A N 1
ATOM 3186 C CA . ARG A 1 382 ? 2.636 -4.421 -32.409 1.00 78.19 382 ARG A CA 1
ATOM 3187 C C . ARG A 1 382 ? 2.976 -4.721 -33.874 1.00 78.19 382 ARG A C 1
ATOM 3189 O O . ARG A 1 382 ? 3.889 -5.510 -34.099 1.00 78.19 382 ARG A O 1
ATOM 3196 N N . ASP A 1 383 ? 2.341 -4.040 -34.828 1.00 80.25 383 ASP A N 1
ATOM 3197 C CA . ASP A 1 383 ? 2.509 -4.281 -36.276 1.00 80.25 383 ASP A CA 1
ATOM 3198 C C . ASP A 1 383 ? 3.966 -4.100 -36.732 1.00 80.25 383 ASP A C 1
ATOM 3200 O O . ASP A 1 383 ? 4.475 -4.773 -37.631 1.00 80.25 383 ASP A O 1
ATOM 3204 N N . ILE A 1 384 ? 4.668 -3.175 -36.075 1.00 83.44 384 ILE A N 1
ATOM 3205 C CA . ILE A 1 384 ? 6.080 -2.894 -36.318 1.00 83.44 384 ILE A CA 1
ATOM 3206 C C . ILE A 1 384 ? 6.942 -4.111 -35.962 1.00 83.44 384 ILE A C 1
ATOM 3208 O O . ILE A 1 384 ? 7.794 -4.521 -36.752 1.00 83.44 384 ILE A O 1
ATOM 3212 N N . TRP A 1 385 ? 6.711 -4.713 -34.795 1.00 89.31 385 TRP A N 1
ATOM 3213 C CA . TRP A 1 385 ? 7.481 -5.875 -34.349 1.00 89.31 385 TRP A CA 1
ATOM 3214 C C . TRP A 1 385 ? 7.081 -7.161 -35.066 1.00 89.31 385 TRP A C 1
ATOM 3216 O O . TRP A 1 385 ? 7.932 -8.025 -35.246 1.00 89.31 385 TRP A O 1
ATOM 3226 N N . GLU A 1 386 ? 5.838 -7.271 -35.533 1.00 90.50 386 GLU A N 1
ATOM 3227 C CA . GLU A 1 386 ? 5.412 -8.364 -36.417 1.00 90.50 386 GLU A CA 1
ATOM 3228 C C . GLU A 1 386 ? 6.154 -8.323 -37.757 1.00 90.50 386 GLU A C 1
ATOM 3230 O O . GLU A 1 386 ? 6.630 -9.349 -38.239 1.00 90.50 386 GLU A O 1
ATOM 3235 N N . ASN A 1 387 ? 6.369 -7.132 -38.319 1.00 89.50 387 ASN A N 1
ATOM 3236 C CA . ASN A 1 387 ? 7.181 -6.981 -39.526 1.00 89.50 387 ASN A CA 1
ATOM 3237 C C . ASN A 1 387 ? 8.661 -7.332 -39.278 1.00 89.50 387 ASN A C 1
ATOM 3239 O O . ASN A 1 387 ? 9.298 -7.972 -40.114 1.00 89.50 387 ASN A O 1
ATOM 3243 N N . VAL A 1 388 ? 9.218 -6.951 -38.121 1.00 91.88 388 VAL A N 1
ATOM 3244 C CA . VAL A 1 388 ? 10.584 -7.350 -37.731 1.00 91.88 388 VAL A CA 1
ATOM 3245 C C . VAL A 1 388 ? 10.687 -8.871 -37.580 1.00 91.88 388 VAL A C 1
ATOM 3247 O O . VAL A 1 388 ? 11.617 -9.457 -38.130 1.00 91.88 388 VAL A O 1
ATOM 3250 N N . LYS A 1 389 ? 9.712 -9.510 -36.917 1.00 94.31 389 LYS A N 1
ATOM 3251 C CA . LYS A 1 389 ? 9.607 -10.975 -36.790 1.00 94.31 389 LYS A CA 1
ATOM 3252 C C . LYS A 1 389 ? 9.628 -11.644 -38.164 1.00 94.31 389 LYS A C 1
ATOM 3254 O O . LYS A 1 389 ? 10.537 -12.415 -38.454 1.00 94.31 389 LYS A O 1
ATOM 3259 N N . HIS A 1 390 ? 8.716 -11.242 -39.046 1.00 93.69 390 HIS A N 1
ATOM 3260 C CA . HIS A 1 390 ? 8.613 -11.798 -40.393 1.00 93.69 390 HIS A CA 1
ATOM 3261 C C . HIS A 1 390 ? 9.907 -11.624 -41.208 1.00 93.69 390 HIS A C 1
ATOM 3263 O O . HIS A 1 390 ? 10.280 -12.490 -41.997 1.00 93.69 390 HIS A O 1
ATOM 3269 N N . LYS A 1 391 ? 10.626 -10.505 -41.049 1.00 93.44 391 LYS A N 1
ATOM 3270 C CA . LYS A 1 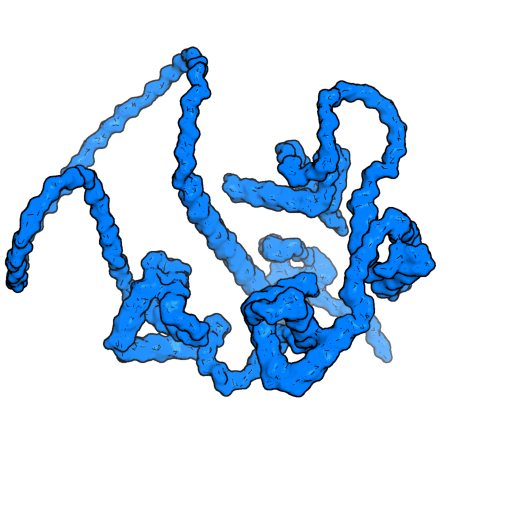391 ? 11.910 -10.293 -41.739 1.00 93.44 391 LYS A CA 1
ATOM 3271 C C . LYS A 1 391 ? 13.033 -11.173 -41.191 1.00 93.44 391 LYS A C 1
ATOM 3273 O O . LYS A 1 391 ? 13.840 -11.648 -41.987 1.00 93.44 391 LYS A O 1
ATOM 3278 N N . LEU A 1 392 ? 13.094 -11.386 -39.876 1.00 93.88 392 LEU A N 1
ATOM 3279 C CA . LEU A 1 392 ? 14.057 -12.312 -39.271 1.00 93.88 392 LEU A CA 1
ATOM 3280 C C . LEU A 1 392 ? 13.815 -13.745 -39.767 1.00 93.88 392 LEU A C 1
ATOM 3282 O O . LEU A 1 392 ? 14.755 -14.400 -40.215 1.00 93.88 392 LEU A O 1
ATOM 3286 N N . GLU A 1 393 ? 12.553 -14.172 -39.795 1.00 94.25 393 GLU A N 1
ATOM 3287 C CA . GLU A 1 393 ? 12.138 -15.492 -40.284 1.00 94.25 393 GLU A CA 1
ATOM 3288 C C . GLU A 1 393 ? 12.447 -15.677 -41.772 1.00 94.25 393 GLU A C 1
ATOM 3290 O O . GLU A 1 393 ? 13.094 -16.648 -42.161 1.00 94.25 393 GLU A O 1
ATOM 3295 N N . LYS A 1 394 ? 12.059 -14.708 -42.612 1.00 94.69 394 LYS A N 1
ATOM 3296 C CA . LYS A 1 394 ? 12.289 -14.754 -44.064 1.00 94.69 394 LYS A CA 1
ATOM 3297 C C . LYS A 1 394 ? 13.775 -14.840 -44.430 1.00 94.69 394 LYS A C 1
ATOM 3299 O O . LYS A 1 394 ? 14.114 -15.420 -45.458 1.00 94.69 394 LYS A O 1
ATOM 3304 N N . ASN A 1 395 ? 14.646 -14.267 -43.604 1.00 92.94 395 ASN A N 1
ATOM 3305 C CA . ASN A 1 395 ? 16.093 -14.292 -43.805 1.00 92.94 395 ASN A CA 1
ATOM 3306 C C . ASN A 1 395 ? 16.775 -15.509 -43.152 1.00 92.94 395 ASN A C 1
ATOM 3308 O O . ASN A 1 395 ? 17.999 -15.605 -43.180 1.00 92.94 395 ASN A O 1
ATOM 3312 N N . GLY A 1 396 ? 16.007 -16.440 -42.574 1.00 94.06 396 GLY A N 1
ATOM 3313 C CA . GLY A 1 396 ? 16.534 -17.668 -41.981 1.00 94.06 396 GLY A CA 1
ATOM 3314 C C . GLY A 1 396 ? 17.232 -17.470 -40.634 1.00 94.06 396 GLY A C 1
ATOM 3315 O O . GLY A 1 396 ? 18.028 -18.316 -40.240 1.00 94.06 396 GLY A O 1
ATOM 3316 N N . HIS A 1 397 ? 16.954 -16.376 -39.916 1.00 93.00 397 HIS A N 1
ATOM 3317 C CA . HIS A 1 397 ? 17.563 -16.114 -38.605 1.00 93.00 397 HIS A CA 1
ATOM 3318 C C . HIS A 1 397 ? 16.898 -16.874 -37.448 1.00 93.00 397 HIS A C 1
ATOM 3320 O O . HIS A 1 397 ? 17.402 -16.811 -36.330 1.00 93.00 397 HIS A O 1
ATOM 3326 N N . GLY A 1 398 ? 15.801 -17.588 -37.712 1.00 88.81 398 GLY A N 1
ATOM 3327 C CA . GLY A 1 398 ? 14.980 -18.268 -36.708 1.00 88.81 398 GLY A CA 1
ATOM 3328 C C . GLY A 1 398 ? 13.593 -17.639 -36.563 1.00 88.81 398 GLY A C 1
ATOM 3329 O O . GLY A 1 398 ? 13.345 -16.534 -37.050 1.00 88.81 398 GLY A O 1
ATOM 3330 N N . SER A 1 399 ? 12.691 -18.372 -35.914 1.00 91.69 399 SER A N 1
ATOM 3331 C CA . SER A 1 399 ? 11.365 -17.923 -35.496 1.00 91.69 399 SER A CA 1
ATOM 3332 C C . SER A 1 399 ? 11.466 -17.404 -34.069 1.00 91.69 399 SER A C 1
ATOM 3334 O O . SER A 1 399 ? 11.812 -18.130 -33.141 1.00 91.69 399 SER A O 1
ATOM 3336 N N . PHE A 1 400 ? 11.194 -16.116 -33.881 1.00 90.81 400 PHE A N 1
ATOM 3337 C CA . PHE A 1 400 ? 11.272 -15.485 -32.568 1.00 90.81 400 PHE A CA 1
ATOM 3338 C C . PHE A 1 400 ? 9.917 -14.911 -32.182 1.00 90.81 400 PHE A C 1
ATOM 3340 O O . PHE A 1 400 ? 9.228 -14.276 -32.983 1.00 90.81 400 PHE A O 1
ATOM 3347 N N . THR A 1 401 ? 9.550 -15.040 -30.910 1.00 90.50 401 THR A N 1
ATOM 3348 C CA . THR A 1 401 ? 8.383 -14.327 -30.388 1.00 90.50 401 THR A CA 1
ATOM 3349 C C . THR A 1 401 ? 8.640 -12.816 -30.387 1.00 90.50 401 THR A C 1
ATOM 3351 O O . THR A 1 401 ? 9.760 -12.350 -30.162 1.00 90.50 401 THR A O 1
ATOM 3354 N N . ILE A 1 402 ? 7.585 -12.013 -30.565 1.00 89.25 402 ILE A N 1
ATOM 3355 C CA . ILE A 1 402 ? 7.672 -10.539 -30.509 1.00 89.25 402 ILE A CA 1
ATOM 3356 C C . ILE A 1 402 ? 8.311 -10.066 -29.192 1.00 89.25 402 ILE A C 1
ATOM 3358 O O . ILE A 1 402 ? 9.061 -9.090 -29.173 1.00 89.25 402 ILE A O 1
ATOM 3362 N N . LYS A 1 403 ? 8.023 -10.760 -28.083 1.00 85.00 403 LYS A N 1
ATOM 3363 C CA . LYS A 1 403 ? 8.596 -10.485 -26.758 1.00 85.00 403 LYS A CA 1
ATOM 3364 C C . LYS A 1 403 ? 10.114 -10.708 -26.749 1.00 85.00 403 LYS A C 1
ATOM 3366 O O . LYS A 1 403 ? 10.836 -9.831 -26.278 1.00 85.00 403 LYS A O 1
ATOM 3371 N N . SER A 1 404 ? 10.594 -11.820 -27.315 1.00 88.62 404 SER A N 1
ATOM 3372 C CA . SER A 1 404 ? 12.029 -12.123 -27.441 1.00 88.62 404 SER A CA 1
ATOM 3373 C C . SER A 1 404 ? 12.755 -11.078 -28.295 1.00 88.62 404 SER A C 1
ATOM 3375 O O . SER A 1 404 ? 13.759 -10.516 -27.857 1.00 88.62 404 SER A O 1
ATOM 3377 N N . ILE A 1 405 ? 12.185 -10.720 -29.453 1.00 92.31 405 ILE A N 1
ATOM 3378 C CA . ILE A 1 405 ? 12.733 -9.699 -30.365 1.00 92.31 405 ILE A CA 1
ATOM 3379 C C . ILE A 1 405 ? 12.865 -8.343 -29.662 1.00 92.31 405 ILE A C 1
ATOM 3381 O O . ILE A 1 405 ? 13.923 -7.720 -29.717 1.00 92.31 405 ILE A O 1
ATOM 3385 N N . LYS A 1 406 ? 11.813 -7.890 -28.965 1.00 86.75 406 LYS A N 1
ATOM 3386 C CA . LYS A 1 406 ? 11.832 -6.626 -28.209 1.00 86.75 406 LYS A CA 1
ATOM 3387 C C . LYS A 1 406 ? 12.924 -6.631 -27.146 1.00 86.75 406 LYS A C 1
ATOM 3389 O O . LYS A 1 406 ? 13.739 -5.713 -27.100 1.00 86.75 406 LYS A O 1
ATOM 3394 N N . ASN A 1 407 ? 12.949 -7.668 -26.311 1.00 81.38 407 ASN A N 1
ATOM 3395 C CA . ASN A 1 407 ? 13.911 -7.778 -25.218 1.00 81.38 407 ASN A CA 1
ATOM 3396 C C . ASN A 1 407 ? 15.349 -7.789 -25.742 1.00 81.38 407 ASN A C 1
ATOM 3398 O O . ASN A 1 407 ? 16.198 -7.080 -25.200 1.00 81.38 407 ASN A O 1
ATOM 3402 N N . ARG A 1 408 ? 15.617 -8.540 -26.818 1.00 91.38 408 ARG A N 1
ATOM 3403 C CA . ARG A 1 408 ? 16.947 -8.592 -27.427 1.00 91.38 408 ARG A CA 1
ATOM 3404 C C . ARG A 1 408 ? 17.344 -7.260 -28.055 1.00 91.38 408 ARG A C 1
ATOM 3406 O O . ARG A 1 408 ? 18.458 -6.801 -27.828 1.00 91.38 408 ARG A O 1
ATOM 3413 N N . TYR A 1 409 ? 16.431 -6.595 -28.763 1.00 88.62 409 TYR A N 1
ATOM 3414 C CA . TYR A 1 409 ? 16.685 -5.277 -29.349 1.00 88.62 409 TYR A CA 1
ATOM 3415 C C . TYR A 1 409 ? 17.072 -4.250 -28.278 1.00 88.62 409 TYR A C 1
ATOM 3417 O O . TYR A 1 409 ? 18.074 -3.556 -28.431 1.00 88.62 409 TYR A O 1
ATOM 3425 N N . PHE A 1 410 ? 16.342 -4.194 -27.158 1.00 79.25 410 PHE A N 1
ATOM 3426 C CA . PHE A 1 410 ? 16.694 -3.309 -26.041 1.00 79.25 410 PHE A CA 1
ATOM 3427 C C . PHE A 1 410 ? 18.080 -3.627 -25.462 1.00 79.25 410 PHE A C 1
ATOM 3429 O O . PHE A 1 410 ? 18.849 -2.709 -25.186 1.00 79.25 410 PHE A O 1
ATOM 3436 N N . GLN A 1 411 ? 18.435 -4.907 -25.320 1.00 79.50 411 GLN A N 1
ATOM 3437 C CA . GLN A 1 411 ? 19.770 -5.297 -24.853 1.00 79.50 411 GLN A CA 1
ATOM 3438 C C . GLN A 1 411 ? 20.878 -4.830 -25.806 1.00 79.50 411 GLN A C 1
ATOM 3440 O O . GLN A 1 411 ? 21.876 -4.284 -25.346 1.00 79.50 411 GLN A O 1
ATOM 3445 N N . LEU A 1 412 ? 20.700 -5.008 -27.119 1.00 82.06 412 LEU A N 1
ATOM 3446 C CA . LEU A 1 412 ? 21.699 -4.634 -28.128 1.00 82.06 412 LEU A CA 1
ATOM 3447 C C . LEU A 1 412 ? 21.865 -3.115 -28.255 1.00 82.06 412 LEU A C 1
ATOM 3449 O O . LEU A 1 412 ? 22.970 -2.624 -28.458 1.00 82.06 412 LEU A O 1
ATOM 3453 N N . MET A 1 413 ? 20.771 -2.368 -28.120 1.00 79.38 413 MET A N 1
ATOM 3454 C CA . MET A 1 413 ? 20.746 -0.919 -28.331 1.00 79.38 413 MET A CA 1
ATOM 3455 C C . MET A 1 413 ? 21.239 -0.100 -27.142 1.00 79.38 413 MET A C 1
ATOM 3457 O O . MET A 1 413 ? 21.654 1.041 -27.322 1.00 79.38 413 MET A O 1
ATOM 3461 N N . HIS A 1 414 ? 21.173 -0.665 -25.939 1.00 72.06 414 HIS A N 1
ATOM 3462 C CA . HIS A 1 414 ? 21.557 0.019 -24.704 1.00 72.06 414 HIS A CA 1
ATOM 3463 C C . HIS A 1 414 ? 22.741 -0.654 -23.996 1.00 72.06 414 HIS A C 1
ATOM 3465 O O . HIS A 1 414 ? 23.104 -0.249 -22.894 1.00 72.06 414 HIS A O 1
ATOM 3471 N N . GLY A 1 415 ? 23.322 -1.691 -24.609 1.00 54.94 415 GLY A N 1
ATOM 3472 C CA . GLY A 1 415 ? 24.389 -2.507 -24.032 1.00 54.94 415 GLY A CA 1
ATOM 3473 C C . GLY A 1 415 ? 25.751 -2.433 -24.729 1.00 54.94 415 GLY A C 1
ATOM 3474 O O . GLY A 1 415 ? 26.671 -3.058 -24.217 1.00 54.94 415 GLY A O 1
ATOM 3475 N N . ASN A 1 416 ? 25.903 -1.703 -25.843 1.00 47.72 416 ASN A N 1
ATOM 3476 C CA . ASN A 1 416 ? 27.126 -1.691 -26.662 1.00 47.72 416 ASN A CA 1
ATOM 3477 C C . ASN A 1 416 ? 27.573 -0.259 -27.031 1.00 47.72 416 ASN A C 1
ATOM 3479 O O . ASN A 1 416 ? 27.228 0.221 -28.106 1.00 47.72 416 ASN A O 1
ATOM 3483 N N . ASP A 1 417 ? 28.388 0.381 -26.190 1.00 42.56 417 ASP A N 1
ATOM 3484 C CA . ASP A 1 417 ? 29.200 1.565 -26.550 1.00 42.56 417 ASP A CA 1
ATOM 3485 C C . ASP A 1 417 ? 30.703 1.249 -26.369 1.00 42.56 417 ASP A C 1
ATOM 3487 O O . ASP A 1 417 ? 31.450 2.002 -25.757 1.00 42.56 417 ASP A O 1
ATOM 3491 N N . ASP A 1 418 ? 31.153 0.104 -26.896 1.00 43.81 418 ASP A N 1
ATOM 3492 C CA . ASP A 1 418 ? 32.548 -0.363 -26.771 1.00 43.81 418 ASP A CA 1
ATOM 3493 C C . ASP A 1 418 ? 33.349 -0.340 -28.090 1.00 43.81 418 ASP A C 1
ATOM 3495 O O . ASP A 1 418 ? 34.469 -0.833 -28.122 1.00 43.81 418 ASP A O 1
ATOM 3499 N N . ASN A 1 419 ? 32.849 0.230 -29.194 1.00 37.41 419 ASN A N 1
ATOM 3500 C CA . ASN A 1 419 ? 33.604 0.238 -30.461 1.00 37.41 419 ASN A CA 1
ATOM 3501 C C . ASN A 1 419 ? 33.406 1.513 -31.299 1.00 37.41 419 ASN A C 1
ATOM 3503 O O . ASN A 1 419 ? 32.841 1.459 -32.388 1.00 37.41 419 ASN A O 1
ATOM 3507 N N . GLN A 1 420 ? 33.929 2.650 -30.829 1.00 33.66 420 GLN A N 1
ATOM 3508 C CA . GLN A 1 420 ? 34.461 3.702 -31.710 1.00 33.66 420 GLN A CA 1
ATOM 3509 C C . GLN A 1 420 ? 35.718 4.319 -31.086 1.00 33.66 420 GLN A C 1
ATOM 3511 O O . GLN A 1 420 ? 35.679 5.293 -30.340 1.00 33.66 420 GLN A O 1
ATOM 3516 N N . SER A 1 421 ? 36.855 3.713 -31.413 1.00 31.00 421 SER A N 1
ATOM 3517 C CA . SER A 1 421 ? 38.185 4.292 -31.298 1.00 31.00 421 SER A CA 1
ATOM 3518 C C . SER A 1 421 ? 38.363 5.399 -32.343 1.00 31.00 421 SER A C 1
ATOM 3520 O O . SER A 1 421 ? 38.231 5.161 -33.542 1.00 31.00 421 SER A O 1
ATOM 3522 N N . THR A 1 422 ? 38.723 6.601 -31.889 1.00 30.52 422 THR A N 1
ATOM 3523 C CA . THR A 1 422 ? 39.503 7.540 -32.707 1.00 30.52 422 THR A CA 1
ATOM 3524 C C . THR A 1 422 ? 40.804 7.798 -31.963 1.00 30.52 422 THR A C 1
ATOM 3526 O O . THR A 1 422 ? 40.794 8.176 -30.793 1.00 30.52 422 THR A O 1
ATOM 3529 N N . GLU A 1 423 ? 41.910 7.503 -32.636 1.00 33.00 423 GLU A N 1
ATOM 3530 C CA . GLU A 1 423 ? 43.280 7.697 -32.177 1.00 33.00 423 GLU A CA 1
ATOM 3531 C C . GLU A 1 423 ? 43.550 9.168 -31.828 1.00 33.00 423 GLU A C 1
ATOM 3533 O O . GLU A 1 423 ? 43.348 10.056 -32.653 1.00 33.00 423 GLU A O 1
ATOM 3538 N N . MET A 1 424 ? 44.091 9.421 -30.636 1.00 26.09 424 MET A N 1
ATOM 3539 C CA . MET A 1 424 ? 45.095 10.469 -30.458 1.00 26.09 424 MET A CA 1
ATOM 3540 C C . MET A 1 424 ? 45.998 10.099 -29.283 1.00 26.09 424 MET A C 1
ATOM 3542 O O . MET A 1 424 ? 45.576 10.047 -28.128 1.00 26.09 424 MET A O 1
ATOM 3546 N N . GLU A 1 425 ? 47.249 9.802 -29.617 1.00 31.38 425 GLU A N 1
ATOM 3547 C CA . GLU A 1 425 ? 48.348 9.584 -28.688 1.00 31.38 425 GLU A CA 1
ATOM 3548 C C . GLU A 1 425 ? 48.552 10.807 -27.784 1.00 31.38 425 GLU A C 1
ATOM 3550 O O . GLU A 1 425 ? 48.705 11.929 -28.267 1.00 31.38 425 GLU A O 1
ATOM 3555 N N . CYS A 1 426 ? 48.662 10.585 -26.473 1.00 24.47 426 CYS A N 1
ATOM 3556 C CA . CYS A 1 426 ? 49.657 11.293 -25.676 1.00 24.47 426 CYS A CA 1
ATOM 3557 C C . CYS A 1 426 ? 49.999 10.498 -24.411 1.00 24.47 426 CYS A C 1
ATOM 3559 O O . CYS A 1 426 ? 49.154 10.209 -23.566 1.00 24.47 426 CYS A O 1
ATOM 3561 N N . ASN A 1 427 ? 51.275 10.136 -24.326 1.00 28.05 427 ASN A N 1
ATOM 3562 C CA . ASN A 1 427 ? 51.902 9.358 -23.270 1.00 28.05 427 ASN A CA 1
ATOM 3563 C C . ASN A 1 427 ? 51.759 10.000 -21.881 1.00 28.05 427 ASN A C 1
ATOM 3565 O O . ASN A 1 427 ? 52.147 11.153 -21.690 1.00 28.05 427 ASN A O 1
ATOM 3569 N N . LYS A 1 428 ? 51.374 9.193 -20.886 1.00 27.97 428 LYS A N 1
ATOM 3570 C CA . LYS A 1 428 ? 52.124 9.066 -19.626 1.00 27.97 428 LYS A CA 1
ATOM 3571 C C . LYS A 1 428 ? 51.712 7.798 -18.881 1.00 27.97 428 LYS A C 1
ATOM 3573 O O . LYS A 1 428 ? 50.578 7.649 -18.440 1.00 27.97 428 LYS A O 1
ATOM 3578 N N . GLU A 1 429 ? 52.676 6.894 -18.776 1.00 29.94 429 GLU A N 1
ATOM 3579 C CA . GLU A 1 429 ? 52.641 5.677 -17.977 1.00 29.94 429 GLU A CA 1
ATOM 3580 C C . GLU A 1 429 ? 52.357 5.991 -16.503 1.00 29.94 429 GLU A C 1
ATOM 3582 O O . GLU A 1 429 ? 53.119 6.718 -15.869 1.00 29.94 429 GLU A O 1
ATOM 3587 N N . ILE A 1 430 ? 51.327 5.360 -15.936 1.00 28.39 430 ILE A N 1
ATOM 3588 C CA . ILE A 1 430 ? 51.408 4.788 -14.588 1.00 28.39 430 ILE A CA 1
ATOM 3589 C C . ILE A 1 430 ? 50.821 3.379 -14.679 1.00 28.39 430 ILE A C 1
ATOM 3591 O O . ILE A 1 430 ? 49.627 3.173 -14.886 1.00 28.39 430 ILE A O 1
ATOM 3595 N N . SER A 1 431 ? 51.711 2.399 -14.580 1.00 32.00 431 SER A N 1
ATOM 3596 C CA . SER A 1 431 ? 51.426 0.973 -14.591 1.00 32.00 431 SER A CA 1
ATOM 3597 C C . SER A 1 431 ? 50.755 0.531 -13.290 1.00 32.00 431 SER A C 1
ATOM 3599 O O . SER A 1 431 ? 51.400 0.576 -12.248 1.00 32.00 431 SER A O 1
ATOM 3601 N N . TYR A 1 432 ? 49.540 -0.014 -13.359 1.00 32.41 432 TYR A N 1
ATOM 3602 C CA . TYR A 1 432 ? 49.097 -1.058 -12.430 1.00 32.41 432 TYR A CA 1
ATOM 3603 C C . TYR A 1 432 ? 48.184 -2.067 -13.139 1.00 32.41 432 TYR A C 1
ATOM 3605 O O . TYR A 1 432 ? 47.127 -1.728 -13.655 1.00 32.41 432 TYR A O 1
ATOM 3613 N N . GLY A 1 433 ? 48.657 -3.317 -13.161 1.00 29.06 433 GLY A N 1
ATOM 3614 C CA . GLY A 1 433 ? 47.901 -4.573 -13.191 1.00 29.06 433 GLY A CA 1
ATOM 3615 C C . GLY A 1 433 ? 46.629 -4.669 -14.036 1.00 29.06 433 GLY A C 1
ATOM 3616 O O . GLY A 1 433 ? 45.546 -4.288 -13.601 1.00 29.06 433 GLY A O 1
ATOM 3617 N N . LYS A 1 434 ? 46.736 -5.383 -15.165 1.00 35.22 434 LYS A N 1
ATOM 3618 C CA . LYS A 1 434 ? 45.607 -6.052 -15.829 1.00 35.22 434 LYS A CA 1
ATOM 3619 C C . LYS A 1 434 ? 44.796 -6.863 -14.810 1.00 35.22 434 LYS A C 1
ATOM 3621 O O . LYS A 1 434 ? 45.252 -7.908 -14.352 1.00 35.22 434 LYS A O 1
ATOM 3626 N N . THR A 1 435 ? 43.572 -6.429 -14.525 1.00 32.59 435 THR A N 1
ATOM 3627 C CA . THR A 1 435 ? 42.536 -7.287 -13.946 1.00 32.59 435 THR A CA 1
ATOM 3628 C C . THR A 1 435 ? 41.402 -7.443 -14.950 1.00 32.59 435 THR A C 1
ATOM 3630 O O . THR A 1 435 ? 40.969 -6.502 -15.608 1.00 32.59 435 THR A O 1
ATOM 3633 N N . SER A 1 436 ? 40.992 -8.695 -15.123 1.00 32.25 436 SER A N 1
ATOM 3634 C CA . SER A 1 436 ? 39.904 -9.155 -15.981 1.00 32.25 436 SER A CA 1
ATOM 3635 C C . SER A 1 436 ? 38.618 -8.345 -15.796 1.00 32.25 436 SER A C 1
ATOM 3637 O O . SER A 1 436 ? 38.229 -8.075 -14.659 1.00 32.25 436 SER A O 1
ATOM 3639 N N . SER A 1 437 ? 37.924 -8.074 -16.902 1.00 38.00 437 SER A N 1
ATOM 3640 C CA . SER A 1 437 ? 36.623 -7.404 -17.017 1.00 38.00 437 SER A CA 1
ATOM 3641 C C . SER A 1 437 ? 35.485 -8.139 -16.286 1.00 38.00 437 SER A C 1
ATOM 3643 O O . SER A 1 437 ? 34.578 -8.715 -16.891 1.00 38.00 437 SER A O 1
ATOM 3645 N N . LYS A 1 438 ? 35.505 -8.122 -14.954 1.00 35.62 438 LYS A N 1
ATOM 3646 C CA . LYS A 1 438 ? 34.324 -8.386 -14.133 1.00 35.62 438 LYS A CA 1
ATOM 3647 C C . LYS A 1 438 ? 33.619 -7.056 -13.916 1.00 35.62 438 LYS A C 1
ATOM 3649 O O . LYS A 1 438 ? 34.203 -6.135 -13.356 1.00 35.62 438 LYS A O 1
ATOM 3654 N N . ARG A 1 439 ? 32.361 -6.979 -14.362 1.00 41.09 439 ARG A N 1
ATOM 3655 C CA . ARG A 1 439 ? 31.418 -5.892 -14.064 1.00 41.09 439 ARG A CA 1
ATOM 3656 C C . ARG A 1 439 ? 31.617 -5.404 -12.620 1.00 41.09 439 ARG A C 1
ATOM 3658 O O . ARG A 1 439 ? 31.436 -6.181 -11.681 1.00 41.09 439 ARG A O 1
ATOM 3665 N N . SER A 1 440 ? 31.992 -4.139 -12.457 1.00 42.00 440 SER A N 1
ATOM 3666 C CA . SER A 1 440 ? 32.265 -3.464 -11.184 1.00 42.00 440 SER A CA 1
ATOM 3667 C C . SER A 1 440 ? 30.975 -3.219 -10.389 1.00 42.00 440 SER A C 1
ATOM 3669 O O . SER A 1 440 ? 30.558 -2.092 -10.152 1.00 42.00 440 SER A O 1
ATOM 3671 N N . TYR A 1 441 ? 30.292 -4.280 -9.961 1.00 47.62 441 TYR A N 1
ATOM 3672 C CA . TYR A 1 441 ? 29.024 -4.140 -9.239 1.00 47.62 441 TYR A CA 1
ATOM 3673 C C . TYR A 1 441 ? 29.164 -3.769 -7.755 1.00 47.62 441 TYR A C 1
ATOM 3675 O O . TYR A 1 441 ? 28.141 -3.578 -7.105 1.00 47.62 441 TYR A O 1
ATOM 3683 N N . LEU A 1 442 ? 30.370 -3.668 -7.181 1.00 53.22 442 LEU A N 1
ATOM 3684 C CA . LEU A 1 442 ? 30.489 -3.786 -5.719 1.00 53.22 442 LEU A CA 1
ATOM 3685 C C . LEU A 1 442 ? 31.294 -2.727 -4.962 1.00 53.22 442 LEU A C 1
ATOM 3687 O O . LEU A 1 442 ? 31.221 -2.735 -3.736 1.00 53.22 442 LEU A O 1
ATOM 3691 N N . TYR A 1 443 ? 31.966 -1.769 -5.605 1.00 82.31 443 TYR A N 1
ATOM 3692 C CA . TYR A 1 443 ? 32.710 -0.755 -4.848 1.00 82.31 443 TYR A CA 1
ATOM 3693 C C . TYR A 1 443 ? 32.418 0.667 -5.323 1.00 82.31 443 TYR A C 1
ATOM 3695 O O . TYR A 1 443 ? 32.597 0.991 -6.489 1.00 82.31 443 TYR A O 1
ATOM 3703 N N . TRP A 1 444 ? 31.941 1.499 -4.395 1.00 91.12 444 TRP A N 1
ATOM 3704 C CA . TRP A 1 444 ? 31.739 2.935 -4.587 1.00 91.12 444 TRP A CA 1
ATOM 3705 C C . TRP A 1 444 ? 32.694 3.660 -3.649 1.00 91.12 444 TRP A C 1
ATOM 3707 O O . TRP A 1 444 ? 32.518 3.557 -2.429 1.00 91.12 444 TRP A O 1
ATOM 3717 N N . THR A 1 445 ? 33.662 4.382 -4.206 1.00 93.94 445 THR A N 1
ATOM 3718 C CA . THR A 1 445 ? 34.562 5.242 -3.427 1.00 93.94 445 THR A CA 1
ATOM 3719 C C . THR A 1 445 ? 33.785 6.414 -2.816 1.00 93.94 445 THR A C 1
ATOM 3721 O O . THR A 1 445 ? 32.661 6.705 -3.236 1.00 93.94 445 THR A O 1
ATOM 3724 N N . GLU A 1 446 ? 34.349 7.086 -1.809 1.00 92.88 446 GLU A N 1
ATOM 3725 C CA . GLU A 1 446 ? 33.729 8.302 -1.257 1.00 92.88 446 GLU A CA 1
ATOM 3726 C C . GLU A 1 446 ? 33.590 9.395 -2.324 1.00 92.88 446 GLU A C 1
ATOM 3728 O O . GLU A 1 446 ? 32.513 9.964 -2.472 1.00 92.88 446 GLU A O 1
ATOM 3733 N N . GLU A 1 447 ? 34.602 9.568 -3.177 1.00 94.06 447 GLU A N 1
ATOM 3734 C CA . GLU A 1 447 ? 34.562 10.499 -4.312 1.00 94.06 447 GLU A CA 1
ATOM 3735 C C . GLU A 1 447 ? 33.381 10.220 -5.257 1.00 94.06 447 GLU A C 1
ATOM 3737 O O . GLU A 1 447 ? 32.660 11.138 -5.645 1.00 94.06 447 GLU A O 1
ATOM 3742 N N . MET A 1 448 ? 33.109 8.946 -5.575 1.00 95.81 448 MET A N 1
ATOM 3743 C CA . MET A 1 448 ? 31.956 8.565 -6.401 1.00 95.81 448 MET A CA 1
ATOM 3744 C C . MET A 1 448 ? 30.622 8.879 -5.715 1.00 95.81 448 MET A C 1
ATOM 3746 O O . MET A 1 448 ? 29.659 9.275 -6.374 1.00 95.81 448 MET A O 1
ATOM 3750 N N . LYS A 1 449 ? 30.533 8.689 -4.393 1.00 95.62 449 LYS A N 1
ATOM 3751 C CA . LYS A 1 449 ? 29.320 8.996 -3.616 1.00 95.62 449 LYS A CA 1
ATOM 3752 C C . LYS A 1 449 ? 29.072 10.503 -3.570 1.00 95.62 449 LYS A C 1
ATOM 3754 O O . LYS A 1 449 ? 27.931 10.933 -3.733 1.00 95.62 449 LYS A O 1
ATOM 3759 N N . GLU A 1 450 ? 30.121 11.297 -3.388 1.00 95.19 450 GLU A N 1
ATOM 3760 C CA . GLU A 1 450 ? 30.045 12.756 -3.412 1.00 95.19 450 GLU A CA 1
ATOM 3761 C C . GLU A 1 450 ? 29.656 13.284 -4.793 1.00 95.19 450 GLU A C 1
ATOM 3763 O O . GLU A 1 450 ? 28.766 14.132 -4.894 1.00 95.19 450 GLU A O 1
ATOM 3768 N N . ALA A 1 451 ? 30.259 12.752 -5.861 1.00 94.56 451 ALA A N 1
ATOM 3769 C CA . ALA A 1 451 ? 29.911 13.093 -7.237 1.00 94.56 451 ALA A CA 1
ATOM 3770 C C . ALA A 1 451 ? 28.446 12.751 -7.552 1.00 94.56 451 ALA A C 1
ATOM 3772 O O . ALA A 1 451 ? 27.719 13.583 -8.095 1.00 94.56 451 ALA A O 1
ATOM 3773 N N . LEU A 1 452 ? 27.971 11.573 -7.130 1.00 95.31 452 LEU A N 1
ATOM 3774 C CA . LEU A 1 452 ? 26.571 11.163 -7.270 1.00 95.31 452 LEU A CA 1
ATOM 3775 C C . LEU A 1 452 ? 25.606 12.151 -6.593 1.00 95.31 452 LEU A C 1
ATOM 3777 O O . LEU A 1 452 ? 24.602 12.549 -7.188 1.00 95.31 452 LEU A O 1
ATOM 3781 N N . ILE A 1 453 ? 25.906 12.565 -5.357 1.00 95.12 453 ILE A N 1
ATOM 3782 C CA . ILE A 1 453 ? 25.085 13.535 -4.616 1.00 95.12 453 ILE A CA 1
ATOM 3783 C C . ILE A 1 453 ? 25.112 14.904 -5.306 1.00 95.12 453 ILE A C 1
ATOM 3785 O O . ILE A 1 453 ? 24.062 15.527 -5.469 1.00 95.12 453 ILE A O 1
ATOM 3789 N N . ARG A 1 454 ? 26.289 15.357 -5.751 1.00 95.50 454 ARG A N 1
ATOM 3790 C CA . ARG A 1 454 ? 26.474 16.634 -6.455 1.00 95.50 454 ARG A CA 1
ATOM 3791 C C . ARG A 1 454 ? 25.647 16.691 -7.739 1.00 95.50 454 ARG A C 1
ATOM 3793 O O . ARG A 1 454 ? 24.826 17.593 -7.890 1.00 95.50 454 ARG A O 1
ATOM 3800 N N . HIS A 1 455 ? 25.778 15.684 -8.605 1.00 94.25 455 HIS A N 1
ATOM 3801 C CA . HIS A 1 455 ? 25.044 15.608 -9.872 1.00 94.25 455 HIS A CA 1
ATOM 3802 C C . HIS A 1 455 ? 23.534 15.557 -9.680 1.00 94.25 455 HIS A C 1
ATOM 3804 O O . HIS A 1 455 ? 22.799 16.171 -10.454 1.00 94.25 455 HIS A O 1
ATOM 3810 N N . ARG A 1 456 ? 23.060 14.860 -8.639 1.00 91.75 456 ARG A N 1
ATOM 3811 C CA . ARG A 1 456 ? 21.628 14.809 -8.332 1.00 91.75 456 ARG A CA 1
ATOM 3812 C C . ARG A 1 456 ? 21.093 16.165 -7.869 1.00 91.75 456 ARG A C 1
ATOM 3814 O O . ARG A 1 456 ? 20.045 16.579 -8.362 1.00 91.75 456 ARG A O 1
ATOM 3821 N N . ASN A 1 457 ? 21.821 16.854 -6.989 1.00 89.06 457 ASN A N 1
ATOM 3822 C CA . ASN A 1 457 ? 21.436 18.169 -6.467 1.00 89.06 457 ASN A CA 1
ATOM 3823 C C . ASN A 1 457 ? 21.472 19.263 -7.549 1.00 89.06 457 ASN A C 1
ATOM 3825 O O . ASN A 1 457 ? 20.675 20.198 -7.515 1.00 89.06 457 ASN A O 1
ATOM 3829 N N . ASP A 1 458 ? 22.374 19.153 -8.528 1.00 83.25 458 ASP A N 1
ATOM 3830 C CA . ASP A 1 458 ? 22.436 20.085 -9.661 1.00 83.25 458 ASP A CA 1
ATOM 3831 C C . ASP A 1 458 ? 21.253 19.931 -10.627 1.00 83.25 458 ASP A C 1
ATOM 3833 O O . ASP A 1 458 ? 20.910 20.880 -11.336 1.00 83.25 458 ASP A O 1
ATOM 3837 N N . LEU A 1 459 ? 20.611 18.758 -10.647 1.00 80.50 459 LEU A N 1
ATOM 3838 C CA . LEU A 1 459 ? 19.380 18.525 -11.403 1.00 80.50 459 LEU A CA 1
ATOM 3839 C C . LEU A 1 459 ? 18.129 18.990 -10.650 1.00 80.50 459 LEU A C 1
ATOM 3841 O O . LEU A 1 459 ? 17.204 19.454 -11.300 1.00 80.50 459 LEU A O 1
ATOM 3845 N N . ASP A 1 460 ? 18.114 18.986 -9.312 1.00 74.88 460 ASP A N 1
ATOM 3846 C CA . ASP A 1 460 ? 16.999 19.579 -8.544 1.00 74.88 460 ASP A CA 1
ATOM 3847 C C . ASP A 1 460 ? 16.876 21.099 -8.759 1.00 74.88 460 ASP A C 1
ATOM 3849 O O . ASP A 1 460 ? 15.813 21.683 -8.573 1.00 74.88 460 ASP A O 1
ATOM 3853 N N . LYS A 1 461 ? 17.954 21.753 -9.207 1.00 74.31 461 LYS A N 1
ATOM 3854 C CA . LYS A 1 461 ? 17.977 23.192 -9.513 1.00 74.31 461 LYS A CA 1
ATOM 3855 C C . LYS A 1 461 ? 17.513 23.536 -10.931 1.00 74.31 461 LYS A C 1
ATOM 3857 O O . LYS A 1 461 ? 17.458 24.719 -11.268 1.00 74.31 461 LYS A O 1
ATOM 3862 N N . ARG A 1 462 ? 17.238 22.549 -11.793 1.00 65.00 462 ARG A N 1
ATOM 3863 C CA . ARG A 1 462 ? 16.827 22.784 -13.186 1.00 65.00 462 ARG A CA 1
ATOM 3864 C C . ARG A 1 462 ? 15.616 21.916 -13.541 1.00 65.00 462 ARG A C 1
ATOM 3866 O O . ARG A 1 462 ? 15.736 20.697 -13.493 1.00 65.00 462 ARG A O 1
ATOM 3873 N N . PRO A 1 463 ? 14.486 22.496 -13.983 1.00 44.12 463 PRO A N 1
ATOM 3874 C CA . PRO A 1 463 ? 13.372 21.702 -14.485 1.00 44.12 463 PRO A CA 1
ATOM 3875 C C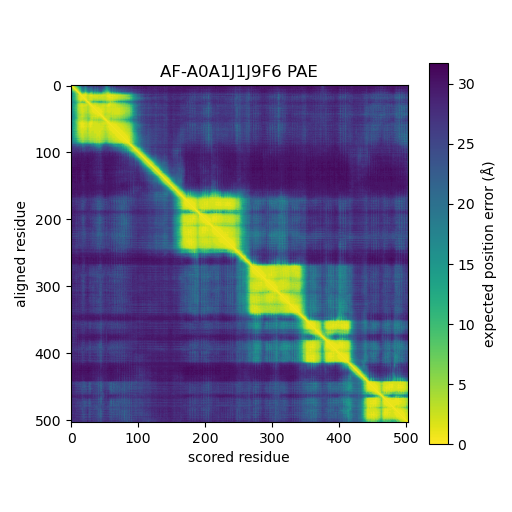 . PRO A 1 463 ? 13.815 21.018 -15.785 1.00 44.12 463 PRO A C 1
ATOM 3877 O O . PRO A 1 463 ? 13.996 21.670 -16.811 1.00 44.12 463 PRO A O 1
ATOM 3880 N N . SER A 1 464 ? 14.060 19.709 -15.732 1.00 48.75 464 SER A N 1
ATOM 3881 C CA . SER A 1 464 ? 14.415 18.898 -16.899 1.00 48.75 464 SER A CA 1
ATOM 3882 C C . SER A 1 464 ? 13.339 17.838 -17.122 1.00 48.75 464 SER A C 1
ATOM 3884 O O . SER A 1 464 ? 12.946 17.155 -16.181 1.00 48.75 464 SER A O 1
ATOM 3886 N N . SER A 1 465 ? 12.882 17.693 -18.364 1.00 45.16 465 SER A N 1
ATOM 3887 C CA . SER A 1 465 ? 11.799 16.800 -18.796 1.00 45.16 465 SER A CA 1
ATOM 3888 C C . SER A 1 465 ? 12.240 15.354 -19.096 1.00 45.16 465 SER A C 1
ATOM 3890 O O . SER A 1 465 ? 11.542 14.643 -19.816 1.00 45.16 465 SER A O 1
ATOM 3892 N N . GLY A 1 466 ? 13.393 14.909 -18.584 1.00 58.44 466 GLY A N 1
ATOM 3893 C CA . GLY A 1 466 ? 13.947 13.568 -18.825 1.00 58.44 466 GLY A CA 1
ATOM 3894 C C . GLY A 1 466 ? 14.082 12.721 -17.559 1.00 58.44 466 GLY A C 1
ATOM 3895 O O . GLY A 1 466 ? 13.962 13.231 -16.445 1.00 58.44 466 GLY A O 1
ATOM 3896 N N . ASP A 1 467 ? 14.369 11.424 -17.728 1.00 81.56 467 ASP A N 1
ATOM 3897 C CA . ASP A 1 467 ? 14.696 10.531 -16.613 1.00 81.56 467 ASP A CA 1
ATOM 3898 C C . ASP A 1 467 ? 15.964 11.042 -15.906 1.00 81.56 467 ASP A C 1
ATOM 3900 O O . ASP A 1 467 ? 17.090 10.983 -16.419 1.00 81.56 467 ASP A O 1
ATOM 3904 N N . VAL A 1 468 ? 15.756 11.611 -14.718 1.00 87.00 468 VAL A N 1
ATOM 3905 C CA . VAL A 1 468 ? 16.787 12.236 -13.885 1.00 87.00 468 VAL A CA 1
ATOM 3906 C C . VAL A 1 468 ? 17.953 11.277 -13.661 1.00 87.00 468 VAL A C 1
ATOM 3908 O O . VAL A 1 468 ? 19.112 11.691 -13.707 1.00 87.00 468 VAL A O 1
ATOM 3911 N N . TRP A 1 469 ? 17.678 9.986 -13.482 1.00 91.50 469 TRP A N 1
ATOM 3912 C CA . TRP A 1 469 ? 18.705 8.994 -13.178 1.00 91.50 469 TRP A CA 1
ATOM 3913 C C . TRP A 1 469 ? 19.543 8.620 -14.394 1.00 91.50 469 TRP A C 1
ATOM 3915 O O . TRP A 1 469 ? 20.733 8.341 -14.248 1.00 91.50 469 TRP A O 1
ATOM 3925 N N . GLU A 1 470 ? 18.975 8.690 -15.595 1.00 91.12 470 GLU A N 1
ATOM 3926 C CA . GLU A 1 470 ? 19.734 8.517 -16.833 1.00 91.12 470 GLU A CA 1
ATOM 3927 C C . GLU A 1 470 ? 20.718 9.675 -17.039 1.00 91.12 470 GLU A C 1
ATOM 3929 O O . GLU A 1 470 ? 21.873 9.468 -17.417 1.00 91.12 470 GLU A O 1
ATOM 3934 N N . THR A 1 471 ? 20.297 10.897 -16.708 1.00 92.31 471 THR A N 1
ATOM 3935 C CA . THR A 1 471 ? 21.167 12.078 -16.780 1.00 92.31 471 THR A CA 1
ATOM 3936 C C . THR A 1 471 ? 22.291 12.011 -15.745 1.00 92.31 471 THR A C 1
ATOM 3938 O O . THR A 1 471 ? 23.442 12.303 -16.070 1.00 92.31 471 THR A O 1
ATOM 3941 N N . VAL A 1 472 ? 21.989 11.584 -14.514 1.00 93.94 472 VAL A N 1
ATOM 3942 C CA . VAL A 1 472 ? 23.003 11.370 -13.467 1.00 93.94 472 VAL A CA 1
ATOM 3943 C C . VAL A 1 472 ? 24.006 10.294 -13.884 1.00 93.94 472 VAL A C 1
ATOM 3945 O O . VAL A 1 472 ? 25.208 10.512 -13.751 1.00 93.94 472 VAL A O 1
ATOM 3948 N N . ALA A 1 473 ? 23.539 9.168 -14.432 1.00 93.94 473 ALA A N 1
ATOM 3949 C CA . ALA A 1 473 ? 24.411 8.100 -14.917 1.00 93.94 473 ALA A CA 1
ATOM 3950 C C . ALA A 1 473 ? 25.347 8.591 -16.030 1.00 93.94 473 ALA A C 1
ATOM 3952 O O . ALA A 1 473 ? 26.555 8.392 -15.943 1.00 93.94 473 ALA A O 1
ATOM 3953 N N . LYS A 1 474 ? 24.823 9.321 -17.025 1.00 93.94 474 LYS A N 1
ATOM 3954 C CA . LYS A 1 474 ? 25.637 9.904 -18.107 1.00 93.94 474 LYS A CA 1
ATOM 3955 C C . LYS A 1 474 ? 26.718 10.849 -17.582 1.00 93.94 474 LYS A C 1
ATOM 3957 O O . LYS A 1 474 ? 27.850 10.775 -18.046 1.00 93.94 474 LYS A O 1
ATOM 3962 N N . ARG A 1 475 ? 26.397 11.706 -16.606 1.00 94.94 475 ARG A N 1
ATOM 3963 C CA . ARG A 1 475 ? 27.383 12.618 -15.998 1.00 94.94 475 ARG A CA 1
ATOM 3964 C C . ARG A 1 475 ? 28.455 11.870 -15.213 1.00 94.94 475 ARG A C 1
ATOM 3966 O O . ARG A 1 475 ? 29.630 12.146 -15.393 1.00 94.94 475 ARG A O 1
ATOM 3973 N N . MET A 1 476 ? 28.060 10.885 -14.407 1.00 95.44 476 MET A N 1
ATOM 3974 C CA . MET A 1 476 ? 29.014 10.048 -13.676 1.00 95.44 476 MET A CA 1
ATOM 3975 C C . MET A 1 476 ? 29.967 9.289 -14.604 1.00 95.44 476 MET A C 1
ATOM 3977 O O . MET A 1 476 ? 31.154 9.187 -14.301 1.00 95.44 476 MET A O 1
ATOM 3981 N N . ASN A 1 477 ? 29.462 8.793 -15.735 1.00 93.44 477 ASN A N 1
ATOM 3982 C CA . ASN A 1 477 ? 30.288 8.118 -16.732 1.00 93.44 477 ASN A CA 1
ATOM 3983 C C . ASN A 1 477 ? 31.209 9.118 -17.454 1.00 93.44 477 ASN A C 1
ATOM 3985 O O . ASN A 1 477 ? 32.380 8.822 -17.670 1.00 93.44 477 ASN A O 1
ATOM 3989 N N . GLY A 1 478 ? 30.710 10.323 -17.762 1.00 93.12 478 GLY A N 1
ATOM 3990 C CA . GLY A 1 478 ? 31.495 11.406 -18.366 1.00 93.12 478 GLY A CA 1
ATOM 3991 C C . GLY A 1 478 ? 32.646 11.910 -17.489 1.00 93.12 478 GLY A C 1
ATOM 3992 O O . GLY A 1 478 ? 33.690 12.280 -18.015 1.00 93.12 478 GLY A O 1
ATOM 3993 N N . ASP A 1 479 ? 32.492 11.849 -16.165 1.00 94.56 479 ASP A N 1
ATOM 3994 C CA . ASP A 1 479 ? 33.547 12.182 -15.199 1.00 94.56 479 ASP A CA 1
ATOM 3995 C C . ASP A 1 479 ? 34.590 11.054 -15.022 1.00 94.56 479 ASP A C 1
ATOM 3997 O O . ASP A 1 479 ? 35.534 11.195 -14.246 1.00 94.56 479 ASP A O 1
ATOM 4001 N N . GLY A 1 480 ? 34.435 9.916 -15.711 1.00 94.00 480 GLY A N 1
ATOM 4002 C CA . GLY A 1 480 ? 35.383 8.799 -15.661 1.00 94.00 480 GLY A CA 1
ATOM 4003 C C . GLY A 1 480 ? 35.225 7.867 -14.455 1.00 94.00 480 GLY A C 1
ATOM 4004 O O . GLY A 1 480 ? 36.086 7.020 -14.224 1.00 94.00 480 GLY A O 1
ATOM 4005 N N . TYR A 1 481 ? 34.126 7.959 -13.695 1.00 90.94 481 TYR A N 1
ATOM 4006 C CA . TYR A 1 481 ? 33.892 7.096 -12.525 1.00 90.94 481 TYR A CA 1
ATOM 4007 C C . TYR A 1 481 ? 33.495 5.647 -12.879 1.00 90.94 481 TYR A C 1
ATOM 4009 O O . TYR A 1 481 ? 33.347 4.812 -11.985 1.00 90.94 481 TYR A O 1
ATOM 4017 N N . GLY A 1 482 ? 33.323 5.322 -14.162 1.00 88.19 482 GLY A N 1
ATOM 4018 C CA . GLY A 1 482 ? 33.004 3.980 -14.656 1.00 88.19 482 GLY A CA 1
ATOM 4019 C C . GLY A 1 482 ? 31.725 3.939 -15.490 1.00 88.19 482 GLY A C 1
ATOM 4020 O O . GLY A 1 482 ? 31.231 4.972 -15.923 1.00 88.19 482 GLY A O 1
ATOM 4021 N N . ASN A 1 483 ? 31.191 2.733 -15.708 1.00 88.50 483 ASN A N 1
ATOM 4022 C CA . ASN A 1 483 ? 29.993 2.501 -16.520 1.00 88.50 483 ASN A CA 1
ATOM 4023 C C . ASN A 1 483 ? 28.782 2.216 -15.626 1.00 88.50 483 ASN A C 1
ATOM 4025 O O . ASN A 1 483 ? 28.463 1.063 -15.320 1.00 88.50 483 ASN A O 1
ATOM 4029 N N . PHE A 1 484 ? 28.100 3.272 -15.189 1.00 90.94 484 PHE A N 1
ATOM 4030 C CA . PHE A 1 484 ? 26.882 3.163 -14.397 1.00 90.94 484 PHE A CA 1
ATOM 4031 C C . PHE A 1 484 ? 25.632 3.212 -15.276 1.00 90.94 484 PHE A C 1
ATOM 4033 O O . PHE A 1 484 ? 25.526 4.012 -16.204 1.00 90.94 484 PHE A O 1
ATOM 4040 N N . THR A 1 485 ? 24.650 2.375 -14.936 1.00 90.94 485 THR A N 1
ATOM 4041 C CA . THR A 1 485 ? 23.280 2.492 -15.454 1.00 90.94 485 THR A CA 1
ATOM 4042 C C . THR A 1 485 ? 22.456 3.431 -14.566 1.00 90.94 485 THR A C 1
ATOM 4044 O O . THR A 1 485 ? 22.788 3.627 -13.392 1.00 90.94 485 THR A O 1
ATOM 4047 N N . ALA A 1 486 ? 21.335 3.943 -15.086 1.00 87.62 486 ALA A N 1
ATOM 4048 C CA . ALA A 1 486 ? 20.364 4.729 -14.316 1.00 87.62 486 ALA A CA 1
ATOM 4049 C C . ALA A 1 486 ? 19.902 4.003 -13.033 1.00 87.62 486 ALA A C 1
ATOM 4051 O O . ALA A 1 486 ? 19.822 4.598 -11.959 1.00 87.62 486 ALA A O 1
ATOM 4052 N N . GLN A 1 487 ? 19.679 2.687 -13.110 1.00 85.00 487 GLN A N 1
ATOM 4053 C CA . GLN A 1 487 ? 19.287 1.878 -11.953 1.00 85.00 487 GLN A CA 1
ATOM 4054 C C . GLN A 1 487 ? 20.406 1.782 -10.907 1.00 85.00 487 GLN A C 1
ATOM 4056 O O . GLN A 1 487 ? 20.128 1.875 -9.710 1.00 85.00 487 GLN A O 1
ATOM 4061 N N . ASN A 1 488 ? 21.669 1.656 -11.337 1.00 90.25 488 ASN A N 1
ATOM 4062 C CA . ASN A 1 488 ? 22.819 1.588 -10.431 1.00 90.25 488 ASN A CA 1
ATOM 4063 C C . ASN A 1 488 ? 22.969 2.886 -9.617 1.00 90.25 488 ASN A C 1
ATOM 4065 O O . ASN A 1 488 ? 23.114 2.826 -8.393 1.00 90.25 488 ASN A O 1
ATOM 4069 N N . VAL A 1 489 ? 22.915 4.051 -10.279 1.00 93.06 489 VAL A N 1
ATOM 4070 C CA . VAL A 1 489 ? 23.034 5.359 -9.607 1.00 93.06 489 VAL A CA 1
ATOM 4071 C C . VAL A 1 489 ? 21.839 5.640 -8.694 1.00 93.06 489 VAL A C 1
ATOM 4073 O O . VAL A 1 489 ? 22.030 6.070 -7.557 1.00 93.06 489 VAL A O 1
ATOM 4076 N N . MET A 1 490 ? 20.618 5.319 -9.139 1.00 92.50 490 MET A N 1
ATOM 4077 C CA . MET A 1 490 ? 19.389 5.493 -8.360 1.00 92.50 490 MET A CA 1
ATOM 4078 C C . MET A 1 490 ? 19.430 4.671 -7.068 1.00 92.50 490 MET A C 1
ATOM 4080 O O . MET A 1 490 ? 19.250 5.205 -5.970 1.00 92.50 490 MET A O 1
ATOM 4084 N N . TYR A 1 491 ? 19.718 3.371 -7.183 1.00 88.19 491 TYR A N 1
ATOM 4085 C CA . TYR A 1 491 ? 19.793 2.471 -6.035 1.00 88.19 491 TYR A CA 1
ATOM 4086 C C . TYR A 1 491 ? 20.865 2.919 -5.036 1.00 88.19 491 TYR A C 1
ATOM 4088 O O . TYR A 1 491 ? 20.645 2.896 -3.820 1.00 88.19 491 TYR A O 1
ATOM 4096 N N . LYS A 1 492 ? 22.031 3.368 -5.522 1.00 93.56 492 LYS A N 1
ATOM 4097 C CA . LYS A 1 492 ? 23.085 3.859 -4.635 1.00 93.56 492 LYS A CA 1
ATOM 4098 C C . LYS A 1 492 ? 22.678 5.144 -3.918 1.00 93.56 492 LYS A C 1
ATOM 4100 O O . LYS A 1 492 ? 22.883 5.234 -2.708 1.00 93.56 492 LYS A O 1
ATOM 4105 N N . TYR A 1 493 ? 22.090 6.103 -4.630 1.00 92.62 493 TYR A N 1
ATOM 4106 C CA . TYR A 1 493 ? 21.689 7.389 -4.064 1.00 92.62 493 TYR A CA 1
ATOM 4107 C C . TYR A 1 493 ? 20.672 7.216 -2.931 1.00 92.62 493 TYR A C 1
ATOM 4109 O O . TYR A 1 493 ? 20.859 7.769 -1.846 1.00 92.62 493 TYR A O 1
ATOM 4117 N N . PHE A 1 494 ? 19.641 6.388 -3.129 1.00 89.56 494 PHE A N 1
ATOM 4118 C CA . PHE A 1 494 ? 18.645 6.134 -2.084 1.00 89.56 494 PHE A CA 1
ATOM 4119 C C . PHE A 1 494 ? 19.249 5.472 -0.840 1.00 89.56 494 PHE A C 1
ATOM 4121 O O . PHE A 1 494 ? 18.909 5.854 0.280 1.00 89.56 494 PHE A O 1
ATOM 4128 N N . ASN A 1 495 ? 20.205 4.555 -1.012 1.00 85.75 495 ASN A N 1
ATOM 4129 C CA . ASN A 1 495 ? 20.925 3.960 0.116 1.00 85.75 495 ASN A CA 1
ATOM 4130 C C . ASN A 1 495 ? 21.794 4.978 0.876 1.00 85.75 495 ASN A C 1
ATOM 4132 O O . ASN A 1 495 ? 21.874 4.912 2.102 1.00 85.75 495 ASN A O 1
ATOM 4136 N N . LEU A 1 496 ? 22.431 5.926 0.179 1.00 88.25 496 LEU A N 1
ATOM 4137 C CA . LEU A 1 496 ? 23.200 7.003 0.819 1.00 88.25 496 LEU A CA 1
ATOM 4138 C C . LEU A 1 496 ? 22.292 7.964 1.592 1.00 88.25 496 LEU A C 1
ATOM 4140 O O . LEU A 1 496 ? 22.611 8.326 2.723 1.00 88.25 496 LEU A O 1
ATOM 4144 N N . LYS A 1 497 ? 21.144 8.337 1.013 1.00 86.88 497 LYS A N 1
ATOM 4145 C CA . LYS A 1 497 ? 20.163 9.212 1.667 1.00 86.88 497 LYS A CA 1
ATOM 4146 C C . LYS A 1 497 ? 19.596 8.566 2.932 1.00 86.88 497 LYS A C 1
ATOM 4148 O O . LYS A 1 497 ? 19.479 9.246 3.943 1.00 86.88 497 LYS A O 1
ATOM 4153 N N . ARG A 1 498 ? 19.322 7.256 2.899 1.00 75.88 498 ARG A N 1
ATOM 4154 C CA . ARG A 1 498 ? 18.853 6.502 4.071 1.00 75.88 498 ARG A CA 1
ATOM 4155 C C . ARG A 1 498 ? 19.875 6.526 5.213 1.00 75.88 498 ARG A C 1
ATOM 4157 O O . ARG A 1 498 ? 19.534 6.936 6.310 1.00 75.88 498 ARG A O 1
ATOM 4164 N N . ARG A 1 499 ? 21.148 6.224 4.927 1.00 76.56 499 ARG A N 1
ATOM 4165 C CA . ARG A 1 499 ? 22.231 6.245 5.934 1.00 76.56 499 ARG A CA 1
ATOM 4166 C C . ARG A 1 499 ? 22.506 7.624 6.535 1.00 76.56 499 ARG A C 1
ATOM 4168 O O . ARG A 1 499 ? 23.008 7.706 7.646 1.00 76.56 499 ARG A O 1
ATOM 4175 N N . LYS A 1 500 ? 22.234 8.705 5.796 1.00 76.12 500 LYS A N 1
ATOM 4176 C CA . LYS A 1 500 ? 22.374 10.080 6.301 1.00 76.12 500 LYS A CA 1
ATOM 4177 C C . LYS A 1 500 ? 21.201 10.508 7.191 1.00 76.12 500 LYS A C 1
ATOM 4179 O O . LYS A 1 500 ? 21.353 11.462 7.927 1.00 76.12 500 LYS A O 1
ATOM 4184 N N . LEU A 1 501 ? 20.049 9.845 7.092 1.00 43.88 501 LEU A N 1
ATOM 4185 C CA . LEU A 1 501 ? 18.912 10.052 7.998 1.00 43.88 501 LEU A CA 1
ATOM 4186 C C . LEU A 1 501 ? 19.024 9.199 9.274 1.00 43.88 501 LEU A C 1
ATOM 4188 O O . LEU A 1 501 ? 18.363 9.500 10.257 1.00 43.88 501 LEU A O 1
ATOM 4192 N N . GLU A 1 502 ? 19.835 8.137 9.240 1.00 42.31 502 GLU A N 1
ATOM 4193 C CA . GLU A 1 502 ? 20.158 7.268 10.385 1.00 42.31 502 GLU A CA 1
ATOM 4194 C C . GLU A 1 502 ? 21.275 7.847 11.287 1.00 42.31 502 GLU A C 1
ATOM 4196 O O . GLU A 1 502 ? 21.478 7.348 12.390 1.00 42.31 502 GLU A O 1
ATOM 4201 N N . LYS A 1 503 ? 22.005 8.869 10.816 1.00 51.19 503 LYS A N 1
ATOM 4202 C CA . LYS A 1 503 ? 23.011 9.639 11.568 1.00 51.19 503 LYS A CA 1
ATOM 4203 C C . LYS A 1 503 ? 22.466 11.021 11.879 1.00 51.19 503 LYS A C 1
ATOM 4205 O O . LYS A 1 503 ? 22.803 11.535 12.964 1.00 51.19 503 LYS A O 1
#

Sequence (503 aa):
MASSESDILMNHTERCRMCLNLISDNEIFYKIDETMKTKFENLTFVELIISSQFSSLICLNCNKNLEKLCSFREELIENQTKLYELLCVNFEGDSDPPDDEHNNLEPEYLDEEMKYEKVADESETFILQDAENLGASRHIEFFISDTDDSTHFTPSHSASKKILRPQKWNWTDEMELDLVRYRHKYKSLKDSDNLAYRKISQKFQIKGYPNISAKSIKYKYEKLQSQPEKLTKLKEQVEFDISNSDDEELIVRTDEKRRFGFKKTYWGWKEDMEIFLLHLASKIKQQNPVIPDKALFRNIAKEFELEGYRNITEHIVHYHYKKVKQDEAKFQRLSEKANEFETDEDYNEDFQTWTDSADSALVSFKNQLQNLLPESIPRTPRDIWENVKHKLEKNGHGSFTIKSIKNRYFQLMHGNDDNQSTEMECNKEISYGKTSSKRSYLYWTEEMKEALIRHRNDLDKRPSSGDVWETVAKRMNGDGYGNFTAQNVMYKYFNLKRRKLEK

Nearest PDB structures (foldseek):
  2rn7-assembly1_A  TM=4.186E-01  e=7.749E+00  Shigella flexneri
  1hlv-assembly1_A  TM=2.995E-01  e=3.257E+00  Homo sapiens